Protein AF-A0A6V8R934-F1 (afdb_monomer)

Sequence (489 aa):
MFDVTLGCDEEARQILQASLTDARIRHAVSSLRALREGIETSGELTSSVAHNTPSCDYGLRQYCMALGGLAAILSSPSPSGVNSALLCCQMFISIEQARGNYAAMAEHIIGGLGIMREYRARPEFVADNKLVPALHGQLPLLDVFIIKLFAAPCKFADPPAAAGTGVRTVPVCVNSLAQQTVESCPFRTIAPDMRAELTVIAESIVEFLGKVSRVESAGNALGLLSEKAHLVDSLESWLNDLELVQAEIRPPGPELLSVTFMRFFYLVLRVVLLGALSSSPDLCVVLQTENKRLQDVASNLSERISSHIIQVMHFLLFGATGRTGQHVVSDLLSQGHTAVALVRTPGSLSSRPGLTVVTGSPLSKSDIQTTLAAAPSLTPSAAIVTLNTVRESDSPFAKQLSPPRFLADSCANICEVLEHAGIYRIVVMSTAGVGDSWPNLPWLSKAFMAYTNIKYALEDHGLVDKEIRLTKMDWTLCKRWAATVTECA

Organism: Trichoderma asperellum (NCBI:txid101201)

Radius of gyration: 30.5 Å; Cα contacts (8 Å, |Δi|>4): 606; chains: 1; bounding box: 78×62×86 Å

Secondary structure (DSSP, 8-state):
---S--S-HHHHHHHHHHHHH-HHHHHHHHHHHHHHHHHHHH-TT-TTSGGGSHHHHHHHHHHHHHHHHHHHHHHS--HHHHHHHHHHHHHHHHHHHHHT-HHHHHHHHHHHHHHHHHTTSS-EEEGGGEEE--SSS----HHHHHHHHHHSPPTTSPPPPPPP---------------------THHHHHHHHHHHHHHHHHHHHHHHHHHTT--SHHHHHHHHHHHHHHHHHHHHHHHHHHHHHHHH--SSPPPHHHHHHHHHHHHHHHHHHHTT---TTHHHHHHHHHHHHHHHHHHHHHHHHHHHHH--EEEEESTTSHHHHHHHHHHHHTT-EEEEEESSTTSS--BTTEEEEE--TT-HHHHHHHHHTSTT---SEEEE-----BSSSSTTSPB-SPTTHHHHHHHHHHHHHHHTT--EEEEEEETTSGGGSTTS-HHHHHHHHHSTHHHHHHHHHHHHHHHTTSSSEEEEEEE----S----

Structure (mmCIF, N/CA/C/O backbone):
data_AF-A0A6V8R934-F1
#
_entry.id   AF-A0A6V8R934-F1
#
loop_
_atom_site.group_PDB
_atom_site.id
_atom_site.type_symbol
_atom_site.label_atom_id
_atom_site.label_alt_id
_atom_site.label_comp_id
_atom_site.label_asym_id
_atom_site.label_entity_id
_atom_site.label_seq_id
_atom_site.pdbx_PDB_ins_code
_atom_site.Cartn_x
_atom_site.Cartn_y
_atom_site.Cartn_z
_atom_site.occupancy
_atom_site.B_iso_or_equiv
_atom_site.auth_seq_id
_atom_site.auth_comp_id
_atom_site.auth_asym_id
_atom_site.auth_atom_id
_atom_site.pdbx_PDB_model_num
ATOM 1 N N . MET A 1 1 ? -6.986 -7.101 -2.438 1.00 35.41 1 MET A N 1
ATOM 2 C CA . MET A 1 1 ? -5.624 -6.921 -1.889 1.00 35.41 1 MET A CA 1
ATOM 3 C C . MET A 1 1 ? -5.091 -8.185 -1.225 1.00 35.41 1 MET A C 1
ATOM 5 O O . MET A 1 1 ? -3.943 -8.501 -1.486 1.00 35.41 1 MET A O 1
ATOM 9 N N . PHE A 1 2 ? -5.883 -8.939 -0.441 1.00 38.59 2 PHE A N 1
ATOM 10 C CA . PHE A 1 2 ? -5.358 -10.158 0.199 1.00 38.59 2 PHE A CA 1
ATOM 11 C C . PHE A 1 2 ? -5.829 -11.494 -0.370 1.00 38.59 2 PHE A C 1
ATOM 13 O O . PHE A 1 2 ? -5.048 -12.423 -0.293 1.00 38.59 2 PHE A O 1
ATOM 20 N N . ASP A 1 3 ? -7.000 -11.615 -1.003 1.00 45.31 3 ASP A N 1
ATOM 21 C CA . ASP A 1 3 ? -7.526 -12.934 -1.437 1.00 45.31 3 ASP A CA 1
ATOM 22 C C . ASP A 1 3 ? -7.413 -14.008 -0.327 1.00 45.31 3 ASP A C 1
ATOM 24 O O . ASP A 1 3 ? -7.128 -15.179 -0.553 1.00 45.31 3 ASP A O 1
ATOM 28 N N . VAL A 1 4 ? -7.570 -13.546 0.918 1.00 52.53 4 VAL A N 1
ATOM 29 C CA . VAL A 1 4 ? -7.424 -14.293 2.166 1.00 52.53 4 VAL A CA 1
ATOM 30 C C . VAL A 1 4 ? -8.653 -13.974 3.008 1.00 52.53 4 VAL A C 1
ATOM 32 O O . VAL A 1 4 ? -9.119 -12.831 3.047 1.00 52.53 4 VAL A O 1
ATOM 35 N N . THR A 1 5 ? -9.196 -14.987 3.675 1.00 57.25 5 THR A N 1
ATOM 36 C CA . THR A 1 5 ? -10.344 -14.861 4.575 1.00 57.25 5 THR A CA 1
ATOM 37 C C . THR A 1 5 ? -9.951 -14.067 5.825 1.00 57.25 5 THR A C 1
ATOM 39 O O . THR A 1 5 ? -9.195 -14.559 6.656 1.00 57.25 5 THR A O 1
ATOM 42 N N . LEU A 1 6 ? -10.471 -12.843 5.962 1.00 63.59 6 LEU A N 1
ATOM 43 C CA . LEU A 1 6 ? -10.153 -11.902 7.053 1.00 63.59 6 LEU A CA 1
ATOM 44 C C . LEU A 1 6 ? -10.854 -12.230 8.390 1.00 63.59 6 LEU A C 1
ATOM 46 O O . LEU A 1 6 ? -10.607 -11.562 9.387 1.00 63.59 6 LEU A O 1
ATOM 50 N N . GLY A 1 7 ? -11.775 -13.202 8.421 1.00 69.88 7 GLY A N 1
ATOM 51 C CA . GLY A 1 7 ? -12.580 -13.506 9.616 1.00 69.88 7 GLY A CA 1
ATOM 52 C C . GLY A 1 7 ? -13.537 -12.375 10.037 1.00 69.88 7 GLY A C 1
ATOM 53 O O . GLY A 1 7 ? -14.032 -12.369 11.168 1.00 69.88 7 GLY A O 1
ATOM 54 N N . CYS A 1 8 ? -13.790 -11.417 9.136 1.00 79.75 8 CYS A N 1
ATOM 55 C CA . CYS A 1 8 ? -14.615 -10.223 9.353 1.00 79.75 8 CYS A CA 1
ATOM 56 C C . CYS A 1 8 ? -16.024 -10.341 8.735 1.00 79.75 8 CYS A C 1
ATOM 58 O O . CYS A 1 8 ? -16.609 -9.333 8.337 1.00 79.75 8 CYS A O 1
ATOM 60 N N . ASP A 1 9 ? -16.555 -11.557 8.574 1.00 83.44 9 ASP A N 1
ATOM 61 C CA . ASP A 1 9 ? -17.811 -11.784 7.841 1.00 83.44 9 ASP A CA 1
ATOM 62 C C . ASP A 1 9 ? -19.017 -11.123 8.520 1.00 83.44 9 ASP A C 1
ATOM 64 O O . ASP A 1 9 ? -19.881 -10.561 7.844 1.00 83.44 9 ASP A O 1
ATOM 68 N N . GLU A 1 10 ? -19.070 -11.139 9.855 1.00 84.06 10 GLU A N 1
ATOM 69 C CA . GLU A 1 10 ? -20.169 -10.507 10.589 1.00 84.06 10 GLU A CA 1
ATOM 70 C C . GLU A 1 10 ? -20.064 -8.978 10.539 1.00 84.06 10 GLU A C 1
ATOM 72 O O . GLU A 1 10 ? -21.066 -8.301 10.313 1.00 84.06 10 GLU A O 1
ATOM 77 N N . GLU A 1 11 ? -18.857 -8.424 10.660 1.00 88.00 11 GLU A N 1
ATOM 78 C CA . GLU A 1 11 ? -18.592 -6.991 10.513 1.00 88.00 11 GLU A CA 1
ATOM 79 C C . GLU A 1 11 ? -18.959 -6.506 9.100 1.00 88.00 11 GLU A C 1
ATOM 81 O O . GLU A 1 11 ? -19.664 -5.508 8.934 1.00 88.00 11 GLU A O 1
ATOM 86 N N . ALA A 1 12 ? -18.573 -7.262 8.067 1.00 86.69 12 ALA A N 1
ATOM 87 C CA . ALA A 1 12 ? -18.946 -6.979 6.686 1.00 86.69 12 ALA A CA 1
ATOM 88 C C . ALA A 1 12 ? -20.470 -7.035 6.486 1.00 86.69 12 ALA A C 1
ATOM 90 O O . ALA A 1 12 ? -21.044 -6.158 5.832 1.00 86.69 12 ALA A O 1
ATOM 91 N N . ARG A 1 13 ? -21.151 -8.024 7.080 1.00 88.88 13 ARG A N 1
ATOM 92 C CA . ARG A 1 13 ? -22.615 -8.146 7.024 1.00 88.88 13 ARG A CA 1
ATOM 93 C C . ARG A 1 13 ? -23.306 -6.944 7.668 1.00 88.88 13 ARG A C 1
ATOM 95 O O . ARG A 1 13 ? -24.249 -6.413 7.079 1.00 88.88 13 ARG A O 1
ATOM 102 N N . GLN A 1 14 ? -22.820 -6.489 8.823 1.00 89.56 14 GLN A N 1
ATOM 103 C CA . GLN A 1 14 ? -23.338 -5.305 9.517 1.00 89.56 14 GLN A CA 1
ATOM 104 C C . GLN A 1 14 ? -23.178 -4.036 8.675 1.00 89.56 14 GLN A C 1
ATOM 106 O O . GLN A 1 14 ? -24.149 -3.302 8.489 1.00 89.56 14 GLN A O 1
ATOM 111 N N . ILE A 1 15 ? -21.993 -3.809 8.099 1.00 92.38 15 ILE A N 1
ATOM 112 C CA . ILE A 1 15 ? -21.730 -2.670 7.208 1.00 92.38 15 ILE A CA 1
ATOM 113 C C . ILE A 1 15 ? -22.675 -2.691 6.003 1.00 92.38 15 ILE A C 1
ATOM 115 O O . ILE A 1 15 ? -23.291 -1.674 5.677 1.00 92.38 15 ILE A O 1
ATOM 119 N N . LEU A 1 16 ? -22.815 -3.841 5.336 1.00 91.62 16 LEU A N 1
ATOM 120 C CA . LEU A 1 16 ? -23.667 -3.964 4.153 1.00 91.62 16 LEU A CA 1
ATOM 121 C C . LEU A 1 16 ? -25.138 -3.709 4.491 1.00 91.62 16 LEU A C 1
ATOM 123 O O . LEU A 1 16 ? -25.800 -2.970 3.763 1.00 91.62 16 LEU A O 1
ATOM 127 N N . GLN A 1 17 ? -25.635 -4.241 5.609 1.00 92.31 17 GLN A N 1
ATOM 128 C CA . GLN A 1 17 ? -26.994 -3.968 6.081 1.00 92.31 17 GLN A CA 1
ATOM 129 C C . GLN A 1 17 ? -27.196 -2.488 6.411 1.00 92.31 17 GLN A C 1
ATOM 131 O O . GLN A 1 17 ? -28.168 -1.887 5.953 1.00 92.31 17 GLN A O 1
ATOM 136 N N . ALA A 1 18 ? -26.261 -1.877 7.138 1.00 91.62 18 ALA A N 1
ATOM 137 C CA . ALA A 1 18 ? -26.335 -0.466 7.497 1.00 91.62 18 ALA A CA 1
ATOM 138 C C . ALA A 1 18 ? -26.241 0.454 6.266 1.00 91.62 18 ALA A C 1
ATOM 140 O O . ALA A 1 18 ? -26.905 1.485 6.218 1.00 91.62 18 ALA A O 1
ATOM 141 N N . SER A 1 19 ? -25.506 0.063 5.219 1.00 94.12 19 SER A N 1
ATOM 142 C CA . SER A 1 19 ? -25.407 0.828 3.965 1.00 94.12 19 SER A CA 1
ATOM 143 C C . SER A 1 19 ? -26.739 0.961 3.206 1.00 94.12 19 SER A C 1
ATOM 145 O O . SER A 1 19 ? -26.912 1.869 2.382 1.00 94.12 19 SER A O 1
ATOM 147 N N . LEU A 1 20 ? -27.710 0.082 3.484 1.00 93.12 20 LEU A N 1
ATOM 148 C CA . LEU A 1 20 ? -29.044 0.161 2.891 1.00 93.12 20 LEU A CA 1
ATOM 149 C C . LEU A 1 20 ? -29.825 1.358 3.437 1.00 93.12 20 LEU A C 1
ATOM 151 O O . LEU A 1 20 ? -30.543 2.009 2.680 1.00 93.12 20 LEU A O 1
ATOM 155 N N . THR A 1 21 ? -29.646 1.697 4.712 1.00 92.81 21 THR A N 1
ATOM 156 C CA . THR A 1 21 ? -30.412 2.747 5.401 1.00 92.81 21 THR A CA 1
ATOM 157 C C . THR A 1 21 ? -29.602 4.021 5.637 1.00 92.81 21 THR A C 1
ATOM 159 O O . THR A 1 21 ? -30.164 5.113 5.579 1.00 92.81 21 THR A O 1
ATOM 162 N N . ASP A 1 22 ? -28.288 3.912 5.826 1.00 91.88 22 ASP A N 1
ATOM 163 C CA . ASP A 1 22 ? -27.389 5.032 6.085 1.00 91.88 22 ASP A CA 1
ATOM 164 C C . ASP A 1 22 ? -26.611 5.447 4.826 1.00 91.88 22 ASP A C 1
ATOM 166 O O . ASP A 1 22 ? -25.740 4.729 4.323 1.00 91.88 22 ASP A O 1
ATOM 170 N N . ALA A 1 23 ? -26.892 6.657 4.336 1.00 92.44 23 ALA A N 1
ATOM 171 C CA . ALA A 1 23 ? -26.221 7.229 3.172 1.00 92.44 23 ALA A CA 1
ATOM 172 C C . ALA A 1 23 ? -24.700 7.378 3.360 1.00 92.44 23 ALA A C 1
ATOM 174 O O . ALA A 1 23 ? -23.950 7.224 2.401 1.00 92.44 23 ALA A O 1
ATOM 175 N N . ARG A 1 24 ? -24.222 7.637 4.579 1.00 92.50 24 ARG A N 1
ATOM 176 C CA . ARG A 1 24 ? -22.800 7.868 4.886 1.00 92.50 24 ARG A CA 1
ATOM 177 C C . ARG A 1 24 ? -22.004 6.582 4.727 1.00 92.50 24 ARG A C 1
ATOM 179 O O . ARG A 1 24 ? -20.996 6.560 4.025 1.00 92.50 24 ARG A O 1
ATOM 186 N N . ILE A 1 25 ? -22.520 5.495 5.298 1.00 93.44 25 ILE A N 1
ATOM 187 C CA . ILE A 1 25 ? -21.943 4.155 5.155 1.00 93.44 25 ILE A CA 1
ATOM 188 C C . ILE A 1 25 ? -22.008 3.726 3.688 1.00 93.44 25 ILE A C 1
ATOM 190 O O . ILE A 1 25 ? -21.037 3.196 3.156 1.00 93.44 25 ILE A O 1
ATOM 194 N N . ARG A 1 26 ? -23.106 4.030 2.985 1.00 95.19 26 ARG A N 1
ATOM 195 C CA . ARG A 1 26 ? -23.231 3.769 1.543 1.00 95.19 26 ARG A CA 1
ATOM 196 C C . ARG A 1 26 ? -22.166 4.490 0.714 1.00 95.19 26 ARG A C 1
ATOM 198 O O . ARG A 1 26 ? -21.588 3.881 -0.190 1.00 95.19 26 ARG A O 1
ATOM 205 N N . HIS A 1 27 ? -21.886 5.757 1.019 1.00 94.69 27 HIS A N 1
ATOM 206 C CA . HIS A 1 27 ? -20.802 6.514 0.392 1.00 94.69 27 HIS A CA 1
ATOM 207 C C . HIS A 1 27 ? -19.437 5.879 0.699 1.00 94.69 27 HIS A C 1
ATOM 209 O O . HIS A 1 27 ? -18.654 5.654 -0.221 1.00 94.69 27 HIS A O 1
ATOM 215 N N . ALA A 1 28 ? -19.178 5.482 1.948 1.00 94.38 28 ALA A N 1
ATOM 216 C CA . ALA A 1 28 ? -17.932 4.810 2.318 1.00 94.38 28 ALA A CA 1
ATOM 217 C C . ALA A 1 28 ? -17.746 3.462 1.585 1.00 94.38 28 ALA A C 1
ATOM 219 O O . ALA A 1 28 ? -16.680 3.195 1.034 1.00 94.38 28 ALA A O 1
ATOM 220 N N . VAL A 1 29 ? -18.795 2.638 1.482 1.00 93.75 29 VAL A N 1
ATOM 221 C CA . VAL A 1 29 ? -18.769 1.372 0.721 1.00 93.75 29 VAL A CA 1
ATOM 222 C C . VAL A 1 29 ? -18.514 1.618 -0.767 1.00 93.75 29 VAL A C 1
ATOM 224 O O . VAL A 1 29 ? -17.719 0.908 -1.384 1.00 93.75 29 VAL A O 1
ATOM 227 N N . SER A 1 30 ? -19.149 2.641 -1.343 1.00 92.00 30 SER A N 1
ATOM 228 C CA . SER A 1 30 ? -18.952 3.012 -2.751 1.00 92.00 30 SER A CA 1
ATOM 229 C C . SER A 1 30 ? -17.523 3.492 -3.012 1.00 92.00 30 SER A C 1
ATOM 231 O O . SER A 1 30 ? -16.942 3.149 -4.038 1.00 92.00 30 SER A O 1
ATOM 233 N N . SER A 1 31 ? -16.939 4.227 -2.061 1.00 92.06 31 SER A N 1
ATOM 234 C CA . SER A 1 31 ? -15.539 4.650 -2.104 1.00 92.06 31 SER A CA 1
ATOM 235 C C . SER A 1 31 ? -14.582 3.458 -2.110 1.00 92.06 31 SER A C 1
ATOM 237 O O . SER A 1 31 ? -13.771 3.333 -3.027 1.00 92.06 31 SER A O 1
ATOM 239 N N . LEU A 1 32 ? -14.721 2.541 -1.143 1.00 89.88 32 LEU A N 1
ATOM 240 C CA . LEU A 1 32 ? -13.862 1.359 -1.051 1.00 89.88 32 LEU A CA 1
ATOM 241 C C . LEU A 1 32 ? -13.961 0.487 -2.309 1.00 89.88 32 LEU A C 1
ATOM 243 O O . LEU A 1 32 ? -12.944 0.000 -2.798 1.00 89.88 32 LEU A O 1
ATOM 247 N N . ARG A 1 33 ? -15.173 0.317 -2.856 1.00 88.75 33 ARG A N 1
ATOM 248 C CA . ARG A 1 33 ? -15.387 -0.420 -4.107 1.00 88.75 33 ARG A CA 1
ATOM 249 C C . ARG A 1 33 ? -14.644 0.226 -5.274 1.00 88.75 33 ARG A C 1
ATOM 251 O O . ARG A 1 33 ? -13.877 -0.461 -5.934 1.00 88.75 33 ARG A O 1
ATOM 258 N N . ALA A 1 34 ? -14.837 1.524 -5.498 1.00 85.56 34 ALA A N 1
ATOM 259 C CA . ALA A 1 34 ? -14.220 2.231 -6.618 1.00 85.56 34 ALA A CA 1
ATOM 260 C C . ALA A 1 34 ? -12.683 2.220 -6.537 1.00 85.56 34 ALA A C 1
ATOM 262 O O . ALA A 1 34 ? -12.002 1.972 -7.532 1.00 85.56 34 ALA A O 1
ATOM 263 N N . LEU A 1 35 ? -12.132 2.407 -5.332 1.00 78.88 35 LEU A N 1
ATOM 264 C CA . LEU A 1 35 ? -10.690 2.313 -5.091 1.00 78.88 35 LEU A CA 1
ATOM 265 C C . LEU A 1 35 ? -10.166 0.895 -5.346 1.00 78.88 35 LEU A C 1
ATOM 267 O O . LEU A 1 35 ? -9.123 0.730 -5.973 1.00 78.88 35 LEU A O 1
ATOM 271 N N . ARG A 1 36 ? -10.904 -0.135 -4.915 1.00 76.12 36 ARG A N 1
ATOM 272 C CA . ARG A 1 36 ? -10.539 -1.534 -5.158 1.00 76.12 36 ARG A CA 1
ATOM 273 C C . ARG A 1 36 ? -10.582 -1.892 -6.643 1.00 76.12 36 ARG A C 1
ATOM 275 O O . ARG A 1 36 ? -9.640 -2.513 -7.120 1.00 76.12 36 ARG A O 1
ATOM 282 N N . GLU A 1 37 ? -11.619 -1.480 -7.366 1.00 76.19 37 GLU A N 1
ATOM 283 C CA . GLU A 1 37 ? -11.720 -1.666 -8.820 1.00 76.19 37 GLU A CA 1
ATOM 284 C C . GLU A 1 37 ? -10.557 -0.971 -9.543 1.00 76.19 37 GLU A C 1
ATOM 286 O O . GLU A 1 37 ? -9.964 -1.543 -10.457 1.00 76.19 37 GLU A O 1
ATOM 291 N N . GLY A 1 38 ? -10.163 0.226 -9.095 1.00 64.06 38 GLY A N 1
ATOM 292 C CA . GLY A 1 38 ? -8.969 0.915 -9.592 1.00 64.06 38 GLY A CA 1
ATOM 293 C C . GLY A 1 38 ? -7.678 0.118 -9.370 1.00 64.06 38 GLY A C 1
ATOM 294 O O . GLY A 1 38 ? -6.854 0.020 -10.274 1.00 64.06 38 GLY A O 1
ATOM 295 N N . ILE A 1 39 ? -7.519 -0.507 -8.200 1.00 63.47 39 ILE A N 1
ATOM 296 C CA . ILE A 1 39 ? -6.356 -1.354 -7.892 1.00 63.47 39 ILE A CA 1
ATOM 297 C C . ILE A 1 39 ? -6.367 -2.638 -8.738 1.00 63.47 39 ILE A C 1
ATOM 299 O O . ILE A 1 39 ? -5.350 -2.994 -9.328 1.00 63.47 39 ILE A O 1
ATOM 303 N N . GLU A 1 40 ? -7.506 -3.324 -8.836 1.00 64.56 40 GLU A N 1
ATOM 304 C CA . GLU A 1 40 ? -7.636 -4.590 -9.575 1.00 64.56 40 GLU A CA 1
ATOM 305 C C . GLU A 1 40 ? -7.445 -4.403 -11.086 1.00 64.56 40 GLU A C 1
ATOM 307 O O . GLU A 1 40 ? -6.806 -5.230 -11.734 1.00 64.56 40 GLU A O 1
ATOM 312 N N . THR A 1 41 ? -7.916 -3.283 -11.640 1.00 60.97 41 THR A N 1
ATOM 313 C CA . THR A 1 41 ? -7.674 -2.918 -13.046 1.00 60.97 41 THR A CA 1
ATOM 314 C C . THR A 1 41 ? -6.229 -2.494 -13.320 1.00 60.97 41 THR A C 1
ATOM 316 O O . THR A 1 41 ? -5.781 -2.598 -14.460 1.00 60.97 41 THR A O 1
ATOM 319 N N . SER A 1 42 ? -5.481 -2.065 -12.295 1.00 54.19 42 SER A N 1
ATOM 320 C CA . SER A 1 42 ? -4.071 -1.660 -12.417 1.00 54.19 42 SER A CA 1
ATOM 321 C C . SER A 1 42 ? -3.053 -2.810 -12.335 1.00 54.19 42 SER A C 1
ATOM 323 O O . SER A 1 42 ? -1.882 -2.593 -12.634 1.00 54.19 42 SER A O 1
ATOM 325 N N . GLY A 1 43 ? -3.487 -4.034 -12.003 1.00 45.28 43 GLY A N 1
ATOM 326 C CA . GLY A 1 43 ? -2.616 -5.203 -11.834 1.00 45.28 43 GLY A CA 1
ATOM 327 C C . GLY A 1 43 ? -1.850 -5.209 -10.502 1.00 45.28 43 GLY A C 1
ATOM 328 O O . GLY A 1 43 ? -1.441 -4.170 -9.984 1.00 45.28 43 GLY A O 1
ATOM 329 N N . GLU A 1 44 ? -1.669 -6.399 -9.916 1.00 43.47 44 GLU A N 1
ATOM 330 C CA . GLU A 1 44 ? -0.863 -6.588 -8.703 1.00 43.47 44 GLU A CA 1
ATOM 331 C C . GLU A 1 44 ? 0.580 -6.125 -8.966 1.00 43.47 44 GLU A C 1
ATOM 333 O O . GLU A 1 44 ? 1.307 -6.753 -9.732 1.00 43.47 44 GLU A O 1
ATOM 338 N N . LEU A 1 45 ? 0.961 -5.032 -8.289 1.00 42.75 45 LEU A N 1
ATOM 339 C CA . LEU A 1 45 ? 2.277 -4.380 -8.265 1.00 42.75 45 LEU A CA 1
ATOM 340 C C . LEU A 1 45 ? 2.541 -3.272 -9.305 1.00 42.75 45 LEU A C 1
ATOM 342 O O . LEU A 1 45 ? 3.588 -3.287 -9.931 1.00 42.75 45 LEU A O 1
ATOM 346 N N . THR A 1 46 ? 1.691 -2.245 -9.422 1.00 40.78 46 THR A N 1
ATOM 347 C CA . THR A 1 46 ? 2.151 -0.905 -9.868 1.00 40.78 46 THR A CA 1
ATOM 348 C C . THR A 1 46 ? 1.198 0.208 -9.423 1.00 40.78 46 THR A C 1
ATOM 350 O O . THR A 1 46 ? 0.325 0.654 -10.165 1.00 40.78 46 THR A O 1
ATOM 353 N N . SER A 1 47 ? 1.371 0.707 -8.202 1.00 41.59 47 SER A N 1
ATOM 354 C CA . SER A 1 47 ? 0.748 1.956 -7.764 1.00 41.59 47 SER A CA 1
ATOM 355 C C . SER A 1 47 ? 1.631 3.132 -8.180 1.00 41.59 47 SER A C 1
ATOM 357 O O . SER A 1 47 ? 2.613 3.439 -7.525 1.00 41.59 47 SER A O 1
ATOM 359 N N . SER A 1 48 ? 1.284 3.808 -9.265 1.00 39.09 48 SER A N 1
ATOM 360 C CA . SER A 1 48 ? 1.579 5.245 -9.412 1.00 39.09 48 SER A CA 1
ATOM 361 C C . SER A 1 48 ? 0.476 5.970 -10.192 1.00 39.09 48 SER A C 1
ATOM 363 O O . SER A 1 48 ? 0.290 7.173 -10.040 1.00 39.09 48 SER A O 1
ATOM 365 N N . VAL A 1 49 ? -0.360 5.222 -10.924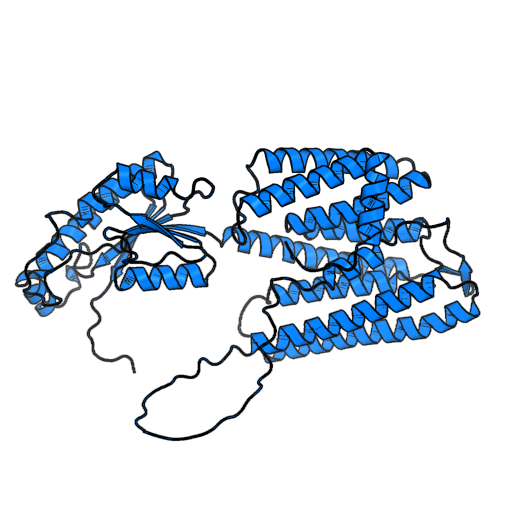 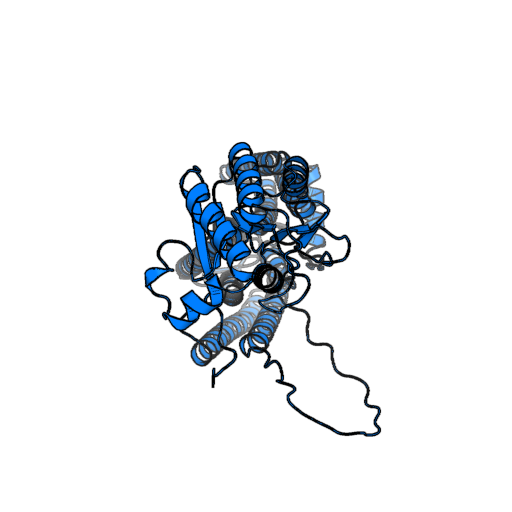1.00 41.62 49 VAL A N 1
ATOM 366 C CA . VAL A 1 49 ? -1.474 5.764 -11.722 1.00 41.62 49 VAL A CA 1
ATOM 367 C C . VAL A 1 49 ? -2.826 5.708 -10.994 1.00 41.62 49 VAL A C 1
ATOM 369 O O . VAL A 1 49 ? -3.819 6.251 -11.476 1.00 41.62 49 VAL A O 1
ATOM 372 N N . ALA A 1 50 ? -2.879 5.161 -9.773 1.00 41.50 50 ALA A N 1
ATOM 373 C CA . ALA A 1 50 ? -4.117 5.120 -8.994 1.00 41.50 50 ALA A CA 1
ATOM 374 C C . ALA A 1 50 ? -4.697 6.518 -8.707 1.00 41.50 50 ALA A C 1
ATOM 376 O O . ALA A 1 50 ? -5.890 6.616 -8.469 1.00 41.50 50 ALA A O 1
ATOM 377 N N . HIS A 1 51 ? -3.914 7.600 -8.782 1.00 44.81 51 HIS A N 1
ATOM 378 C CA . HIS A 1 51 ? -4.402 8.950 -8.484 1.00 44.81 51 HIS A CA 1
ATOM 379 C C . HIS A 1 51 ? -5.182 9.645 -9.613 1.00 44.81 51 HIS A C 1
ATOM 381 O O . HIS A 1 51 ? -5.883 10.597 -9.305 1.00 44.81 51 HIS A O 1
ATOM 387 N N . ASN A 1 52 ? -5.128 9.175 -10.870 1.00 47.69 52 ASN A N 1
ATOM 388 C CA . ASN A 1 52 ? -5.708 9.894 -12.024 1.00 47.69 52 ASN A CA 1
ATOM 389 C C . ASN A 1 52 ? -6.644 9.030 -12.894 1.00 47.69 52 ASN A C 1
ATOM 391 O O . ASN A 1 52 ? -6.722 9.214 -14.110 1.00 47.69 52 ASN A O 1
ATOM 395 N N . THR A 1 53 ? -7.347 8.059 -12.305 1.00 56.50 53 THR A N 1
ATOM 396 C CA . THR A 1 53 ? -8.421 7.341 -13.012 1.00 56.50 53 THR A CA 1
ATOM 397 C C . THR A 1 53 ? -9.789 7.923 -12.635 1.00 56.50 53 THR A C 1
ATOM 399 O O . THR A 1 53 ? -10.003 8.236 -11.463 1.00 56.50 53 THR A O 1
ATOM 402 N N . PRO A 1 54 ? -10.764 7.998 -13.565 1.00 60.78 54 PRO A N 1
ATOM 403 C CA . PRO A 1 54 ? -12.122 8.466 -13.257 1.00 60.78 54 PRO A CA 1
ATOM 404 C C . PRO A 1 54 ? -12.792 7.703 -12.100 1.00 60.78 54 PRO A C 1
ATOM 406 O O . PRO A 1 54 ? -13.619 8.258 -11.377 1.00 60.78 54 PRO A O 1
ATOM 409 N N . SER A 1 55 ? -12.417 6.429 -11.909 1.00 67.31 55 SER A N 1
ATOM 410 C CA . SER A 1 55 ? -12.871 5.599 -10.787 1.00 67.31 55 SER A CA 1
ATOM 411 C C . SER A 1 55 ? -12.287 6.063 -9.445 1.00 67.31 55 SER A C 1
ATOM 413 O O . SER A 1 55 ? -13.012 6.140 -8.452 1.00 67.31 55 SER A O 1
ATOM 415 N N . CYS A 1 56 ? -11.008 6.455 -9.407 1.00 69.12 56 CYS A N 1
ATOM 416 C CA . CYS A 1 56 ? -10.390 6.998 -8.196 1.00 69.12 56 CYS A CA 1
ATOM 417 C C . CYS A 1 56 ? -10.977 8.362 -7.809 1.00 69.12 56 CYS A C 1
ATOM 419 O O . CYS A 1 56 ? -11.307 8.567 -6.641 1.00 69.12 56 CYS A O 1
ATOM 421 N N . ASP A 1 57 ? -11.213 9.251 -8.778 1.00 76.06 57 ASP A N 1
ATOM 422 C CA . ASP A 1 57 ? -11.859 10.549 -8.530 1.00 76.06 57 ASP A CA 1
ATOM 423 C C . ASP A 1 57 ? -13.264 10.382 -7.938 1.00 76.06 57 ASP A C 1
ATOM 425 O O . ASP A 1 57 ? -13.642 11.051 -6.968 1.00 76.06 57 ASP A O 1
ATOM 429 N N . TYR A 1 58 ? -14.041 9.441 -8.483 1.00 84.50 58 TYR A N 1
ATOM 430 C CA . TYR A 1 58 ? -15.325 9.063 -7.905 1.00 84.50 58 TYR A CA 1
ATOM 431 C C . TYR A 1 58 ? -15.153 8.512 -6.482 1.00 84.50 58 TYR A C 1
ATOM 433 O O . TYR A 1 58 ? -15.848 8.963 -5.568 1.00 84.50 58 TYR A O 1
ATOM 441 N N . GLY A 1 59 ? -14.203 7.597 -6.273 1.00 85.56 59 GLY A N 1
ATOM 442 C CA . GLY A 1 59 ? -13.905 7.002 -4.972 1.00 85.56 59 GLY A CA 1
ATOM 443 C C . GLY A 1 59 ? -13.558 8.036 -3.897 1.00 85.56 59 GLY A C 1
ATOM 444 O O . GLY A 1 59 ? -14.124 7.994 -2.801 1.00 85.56 59 GLY A O 1
ATOM 445 N N . LEU A 1 60 ? -12.704 9.012 -4.214 1.00 85.50 60 LEU A N 1
ATOM 446 C CA . LEU A 1 60 ? -12.335 10.110 -3.315 1.00 85.50 60 LEU A CA 1
ATOM 447 C C . LEU A 1 60 ? -13.520 11.031 -3.019 1.00 85.50 60 LEU A C 1
ATOM 449 O O . LEU A 1 60 ? -13.734 11.421 -1.871 1.00 85.50 60 LEU A O 1
ATOM 453 N N . ARG A 1 61 ? -14.352 11.335 -4.020 1.00 88.38 61 ARG A N 1
ATOM 454 C CA . ARG A 1 61 ? -15.563 12.134 -3.803 1.00 88.38 61 ARG A CA 1
ATOM 455 C C . ARG A 1 61 ? -16.532 11.440 -2.846 1.00 88.38 61 ARG A C 1
ATOM 457 O O . ARG A 1 61 ? -17.059 12.088 -1.942 1.00 88.38 61 ARG A O 1
ATOM 464 N N . GLN A 1 62 ? -16.747 10.134 -3.017 1.00 91.94 62 GLN A N 1
ATOM 465 C CA . GLN A 1 62 ? -17.577 9.347 -2.103 1.00 91.94 62 GLN A CA 1
ATOM 466 C C . GLN A 1 62 ? -16.976 9.310 -0.686 1.00 91.94 62 GLN A C 1
ATOM 468 O O . GLN A 1 62 ? -17.710 9.476 0.288 1.00 91.94 62 GLN A O 1
ATOM 473 N N . TYR A 1 63 ? -15.650 9.182 -0.561 1.00 91.38 63 TYR A N 1
ATOM 474 C CA . TYR A 1 63 ? -14.948 9.269 0.724 1.00 91.38 63 TYR A CA 1
ATOM 475 C C . TYR A 1 63 ? -15.216 10.606 1.431 1.00 91.38 63 TYR A C 1
ATOM 477 O O . TYR A 1 63 ? -15.660 10.619 2.578 1.00 91.38 63 TYR A O 1
ATOM 485 N N . CYS A 1 64 ? -15.039 11.736 0.737 1.00 89.25 64 CYS A N 1
ATOM 486 C CA . CYS A 1 64 ? -15.284 13.063 1.307 1.00 89.25 64 CYS A CA 1
ATOM 487 C C . CYS A 1 64 ? -16.744 13.260 1.747 1.00 89.25 64 CYS A C 1
ATOM 489 O O . CYS A 1 64 ? -16.992 13.862 2.792 1.00 89.25 64 CYS A O 1
ATOM 491 N N . MET A 1 65 ? -17.714 12.735 0.989 1.00 90.50 65 MET A N 1
ATOM 492 C CA . MET A 1 65 ? -19.132 12.789 1.372 1.00 90.50 65 MET A CA 1
ATOM 493 C C . MET A 1 65 ? -19.409 11.993 2.653 1.00 90.50 65 MET A C 1
ATOM 495 O O . MET A 1 65 ? -20.115 12.481 3.538 1.00 90.50 65 MET A O 1
ATOM 499 N N . ALA A 1 66 ? -18.830 10.796 2.781 1.00 92.69 66 ALA A N 1
ATOM 500 C CA . ALA A 1 66 ? -18.936 9.999 4.000 1.00 92.69 66 ALA A CA 1
ATOM 501 C C . ALA A 1 66 ? -18.293 10.715 5.200 1.00 92.69 66 ALA A C 1
ATOM 503 O O . ALA A 1 66 ? -18.894 10.774 6.274 1.00 92.69 66 ALA A O 1
ATOM 504 N N . LEU A 1 67 ? -17.106 11.304 5.011 1.00 89.12 67 LEU A N 1
ATOM 505 C CA . LEU A 1 67 ? -16.362 12.000 6.064 1.00 89.12 67 LEU A CA 1
ATOM 506 C C . LEU A 1 67 ? -17.103 13.253 6.559 1.00 89.12 67 LEU A C 1
ATOM 508 O O . LEU A 1 67 ? -17.233 13.459 7.764 1.00 89.12 67 LEU A O 1
ATOM 512 N N . GLY A 1 68 ? -17.664 14.051 5.644 1.00 85.31 68 GLY A N 1
ATOM 513 C CA . GLY A 1 68 ? -18.502 15.201 6.001 1.00 85.31 68 GLY A CA 1
ATOM 514 C C . GLY A 1 68 ? -19.754 14.790 6.784 1.00 85.31 68 GLY A C 1
ATOM 515 O O . GLY A 1 68 ? -20.124 15.437 7.764 1.00 85.31 68 GLY A O 1
ATOM 516 N N . GLY A 1 69 ? -20.368 13.664 6.409 1.00 84.44 69 GLY A N 1
ATOM 517 C CA . GLY A 1 69 ? -21.489 13.087 7.147 1.00 84.44 69 GLY A CA 1
ATOM 518 C C . GLY A 1 69 ? -21.118 12.592 8.550 1.00 84.44 69 GLY A C 1
ATOM 519 O O . GLY A 1 69 ? -21.933 12.723 9.462 1.00 84.44 69 GLY A O 1
ATOM 520 N N . LEU A 1 70 ? -19.905 12.061 8.743 1.00 85.88 70 LEU A N 1
ATOM 521 C CA . LEU A 1 70 ? -19.387 11.667 10.058 1.00 85.88 70 LEU A CA 1
ATOM 522 C C . LEU A 1 70 ? -19.180 12.883 10.972 1.00 85.88 70 LEU A C 1
ATOM 524 O O . LEU A 1 70 ? -19.630 12.869 12.116 1.00 85.88 70 LEU A O 1
ATOM 528 N N . ALA A 1 71 ? -18.565 13.956 10.468 1.00 83.44 71 ALA A N 1
ATOM 529 C CA . ALA A 1 71 ? -18.348 15.181 11.243 1.00 83.44 71 ALA A CA 1
ATOM 530 C C . ALA A 1 71 ? -19.668 15.789 11.764 1.00 83.44 71 ALA A C 1
ATOM 532 O O . ALA A 1 71 ? -19.747 16.258 12.904 1.00 83.44 71 ALA A O 1
ATOM 533 N N . ALA A 1 72 ? -20.738 15.708 10.964 1.00 83.25 72 ALA A N 1
ATOM 534 C CA . ALA A 1 72 ? -22.072 16.149 11.368 1.00 83.25 72 ALA A CA 1
ATOM 535 C C . ALA A 1 72 ? -22.660 15.316 12.529 1.00 83.25 72 ALA A C 1
ATOM 537 O O . ALA A 1 72 ? -23.319 15.875 13.405 1.00 83.25 72 ALA A O 1
ATOM 538 N N . ILE A 1 73 ? -22.394 14.001 12.579 1.00 83.75 73 ILE A N 1
ATOM 539 C CA . ILE A 1 73 ? -22.818 13.129 13.695 1.00 83.75 73 ILE A CA 1
ATOM 540 C C . ILE A 1 73 ? -22.141 13.549 14.989 1.00 83.75 73 ILE A C 1
ATOM 542 O O . ILE A 1 73 ? -22.804 13.699 16.011 1.00 83.75 73 ILE A O 1
ATOM 546 N N . LEU A 1 74 ? -20.819 13.713 14.945 1.00 80.12 74 LEU A N 1
ATOM 547 C CA . LEU A 1 74 ? -20.029 13.996 16.142 1.00 80.12 74 LEU A CA 1
ATOM 548 C C . LEU A 1 74 ? -20.384 15.362 16.745 1.00 80.12 74 LEU A C 1
ATOM 550 O O . LEU A 1 74 ? -20.230 15.564 17.943 1.00 80.12 74 LEU A O 1
ATOM 554 N N . SER A 1 75 ? -20.945 16.265 15.938 1.00 83.00 75 SER A N 1
ATOM 555 C CA . SER A 1 75 ? -21.473 17.552 16.403 1.00 83.00 75 SER A CA 1
ATOM 556 C C . SER A 1 75 ? -22.800 17.432 17.174 1.00 83.00 75 SER A C 1
ATOM 558 O O . SER A 1 75 ? -23.138 18.326 17.946 1.00 83.00 75 SER A O 1
ATOM 560 N N . SER A 1 76 ? -23.576 16.359 16.970 1.00 79.81 76 SER A N 1
ATOM 561 C CA . SER A 1 76 ? -24.862 16.116 17.650 1.00 79.81 76 SER A CA 1
ATOM 562 C C . SER A 1 76 ? -25.113 14.608 17.854 1.00 79.81 76 SER A C 1
ATOM 564 O O . SER A 1 76 ? -25.809 13.964 17.060 1.00 79.81 76 SER A O 1
ATOM 566 N N . PRO A 1 77 ? -24.530 14.002 18.905 1.00 79.88 77 PRO A N 1
ATOM 567 C CA . PRO A 1 77 ? -24.511 12.551 19.057 1.00 79.88 77 PRO A CA 1
ATOM 568 C C . PRO A 1 77 ? -25.898 11.975 19.364 1.00 79.88 77 PRO A C 1
ATOM 570 O O . PRO A 1 77 ? -26.596 12.422 20.272 1.00 79.88 77 PRO A O 1
ATOM 573 N N . SER A 1 78 ? -26.277 10.919 18.645 1.00 83.94 78 SER A N 1
ATOM 574 C CA . SER A 1 78 ? -27.422 10.060 18.979 1.00 83.94 78 SER A CA 1
ATOM 575 C C . SER A 1 78 ? -26.966 8.599 19.024 1.00 83.94 78 SER A C 1
ATOM 577 O O . SER A 1 78 ? -25.988 8.274 18.351 1.00 83.94 78 SER A O 1
ATOM 579 N N . PRO A 1 79 ? -27.659 7.683 19.728 1.00 81.19 79 PRO A N 1
ATOM 580 C CA . PRO A 1 79 ? -27.263 6.269 19.769 1.00 81.19 79 PRO A CA 1
ATOM 581 C C . PRO A 1 79 ? -27.111 5.639 18.372 1.00 81.19 79 PRO A C 1
ATOM 583 O O . PRO A 1 79 ? -26.144 4.933 18.096 1.00 81.19 79 PRO A O 1
ATOM 586 N N . SER A 1 80 ? -28.023 5.972 17.450 1.00 83.25 80 SER A N 1
ATOM 587 C CA . SER A 1 80 ? -27.931 5.561 16.039 1.00 83.25 80 SER A CA 1
ATOM 588 C C . SER A 1 80 ? -26.754 6.213 15.299 1.00 83.25 80 SER A C 1
ATOM 590 O O . SER A 1 80 ? -26.102 5.576 14.471 1.00 83.25 80 SER A O 1
ATOM 592 N N . GLY A 1 81 ? -26.440 7.468 15.633 1.00 87.81 81 GLY A N 1
ATOM 593 C CA . GLY A 1 81 ? -25.291 8.197 15.110 1.00 87.81 81 GLY A CA 1
ATOM 594 C C . GLY A 1 81 ? -23.965 7.582 15.550 1.00 87.81 81 GLY A C 1
ATOM 595 O O . GLY A 1 81 ? -23.095 7.391 14.711 1.00 87.81 81 GLY A O 1
ATOM 596 N N . VAL A 1 82 ? -23.829 7.194 16.820 1.00 89.56 82 VAL A N 1
ATOM 597 C CA . VAL A 1 82 ? -22.615 6.552 17.355 1.00 89.56 82 VAL A CA 1
ATOM 598 C C . VAL A 1 82 ? -22.360 5.204 16.679 1.00 89.56 82 VAL A C 1
ATOM 600 O O . VAL A 1 82 ? -21.234 4.932 16.270 1.00 89.56 82 VAL A O 1
ATOM 603 N N . ASN A 1 83 ? -23.403 4.388 16.482 1.00 91.00 83 ASN A N 1
ATOM 604 C CA . ASN A 1 83 ? -23.288 3.143 15.715 1.00 91.00 83 ASN A CA 1
ATOM 605 C C . ASN A 1 83 ? -22.777 3.426 14.288 1.00 91.00 83 ASN A C 1
ATOM 607 O O . ASN A 1 83 ? -21.768 2.871 13.854 1.00 91.00 83 ASN A O 1
ATOM 611 N N . SER A 1 84 ? -23.406 4.388 13.608 1.00 91.00 84 SER A N 1
ATOM 612 C CA . SER A 1 84 ? -23.008 4.806 12.259 1.00 91.00 84 SER A CA 1
ATOM 613 C C . SER A 1 84 ? -21.563 5.318 12.206 1.00 91.00 84 SER A C 1
ATOM 615 O O . SER A 1 84 ? -20.840 5.029 11.257 1.00 91.00 84 SER A O 1
ATOM 617 N N . ALA A 1 85 ? -21.124 6.050 13.233 1.00 92.69 85 ALA A N 1
ATOM 618 C CA . ALA A 1 85 ? -19.769 6.571 13.338 1.00 92.69 85 ALA A CA 1
ATOM 619 C C . ALA A 1 85 ? -18.727 5.450 13.429 1.00 92.69 85 ALA A C 1
ATOM 621 O O . ALA A 1 85 ? -17.740 5.478 12.697 1.00 92.69 85 ALA A O 1
ATOM 622 N N . LEU A 1 86 ? -18.976 4.431 14.257 1.00 93.56 86 LEU A N 1
ATOM 623 C CA . LEU A 1 86 ? -18.076 3.285 14.402 1.00 93.56 86 LEU A CA 1
ATOM 624 C C . LEU A 1 86 ? -17.994 2.445 13.116 1.00 93.56 86 LEU A C 1
ATOM 626 O O . LEU A 1 86 ? -16.897 2.041 12.729 1.00 93.56 86 LEU A O 1
ATOM 630 N N . LEU A 1 87 ? -19.111 2.245 12.405 1.00 93.69 87 LEU A N 1
ATOM 631 C CA . LEU A 1 87 ? -19.106 1.584 11.090 1.00 93.69 87 LEU A CA 1
ATOM 632 C C . LEU A 1 87 ? -18.363 2.413 10.029 1.00 93.69 87 LEU A C 1
ATOM 634 O O . LEU A 1 87 ? -17.620 1.859 9.218 1.00 93.69 87 LEU A O 1
ATOM 638 N N . CYS A 1 88 ? -18.501 3.743 10.050 1.00 94.12 88 CYS A N 1
ATOM 639 C CA . CYS A 1 88 ? -17.698 4.624 9.201 1.00 94.12 88 CYS A CA 1
ATOM 640 C C . CYS A 1 88 ? -16.199 4.493 9.510 1.00 94.12 88 CYS A C 1
ATOM 642 O O . CYS A 1 88 ? -15.415 4.395 8.571 1.00 94.12 88 CYS A O 1
ATOM 644 N N . CYS A 1 89 ? -15.790 4.416 10.783 1.00 95.25 89 CYS A N 1
ATOM 645 C CA . CYS A 1 89 ? -14.389 4.177 11.150 1.00 95.25 89 CYS A CA 1
ATOM 646 C C . CYS A 1 89 ? -13.862 2.847 10.583 1.00 95.25 89 CYS A C 1
ATOM 648 O O . CYS A 1 89 ? -12.778 2.840 10.006 1.00 95.25 89 CYS A O 1
ATOM 650 N N . GLN A 1 90 ? -14.624 1.745 10.661 1.00 94.69 90 GLN A N 1
ATOM 651 C CA . GLN A 1 90 ? -14.232 0.460 10.045 1.00 94.69 90 GLN A CA 1
ATOM 652 C C . GLN A 1 90 ? -13.965 0.612 8.538 1.00 94.69 90 GLN A C 1
ATOM 654 O O . GLN A 1 90 ? -12.955 0.136 8.005 1.00 94.69 90 GLN A O 1
ATOM 659 N N . MET A 1 91 ? -14.855 1.330 7.849 1.00 94.00 91 MET A N 1
ATOM 660 C CA . MET A 1 91 ? -14.722 1.588 6.419 1.00 94.00 91 MET A CA 1
ATOM 661 C C . MET A 1 91 ? -13.548 2.506 6.092 1.00 94.00 91 MET A C 1
ATOM 663 O O . MET A 1 91 ? -12.810 2.221 5.153 1.00 94.00 91 MET A O 1
ATOM 667 N N . PHE A 1 92 ? -13.338 3.577 6.855 1.00 94.69 92 PHE A N 1
ATOM 668 C CA . PHE A 1 92 ? -12.226 4.490 6.620 1.00 94.69 92 PHE A CA 1
ATOM 669 C C . PHE A 1 92 ? -10.876 3.834 6.885 1.00 94.69 92 PHE A C 1
ATOM 671 O O . PHE A 1 92 ? -9.973 4.004 6.078 1.00 94.69 92 PHE A O 1
ATOM 678 N N . ILE A 1 93 ? -10.754 2.995 7.913 1.00 94.25 93 ILE A N 1
ATOM 679 C CA . ILE A 1 93 ? -9.545 2.190 8.136 1.00 94.25 93 ILE A CA 1
ATOM 680 C C . ILE A 1 93 ? -9.261 1.305 6.915 1.00 94.25 93 ILE A C 1
ATOM 682 O O . ILE A 1 93 ? -8.135 1.277 6.424 1.00 94.25 93 ILE A O 1
ATOM 686 N N . SER A 1 94 ? -10.289 0.649 6.368 1.00 91.12 94 SER A N 1
ATOM 687 C CA . SER A 1 94 ? -10.158 -0.192 5.167 1.00 91.12 94 SER A CA 1
ATOM 688 C C . SER A 1 94 ? -9.777 0.612 3.915 1.00 91.12 94 SER A C 1
ATOM 690 O O . SER A 1 94 ? -8.970 0.164 3.101 1.00 91.12 94 SER A O 1
ATOM 692 N N . ILE A 1 95 ? -10.347 1.809 3.750 1.00 90.06 95 ILE A N 1
ATOM 693 C CA . ILE A 1 95 ? -10.051 2.720 2.634 1.00 90.06 95 ILE A CA 1
ATOM 694 C C . ILE A 1 95 ? -8.615 3.233 2.728 1.00 90.06 95 ILE A C 1
ATOM 696 O O . ILE A 1 95 ? -7.878 3.172 1.747 1.00 90.06 95 ILE A O 1
ATOM 700 N N . GLU A 1 96 ? -8.192 3.701 3.899 1.00 90.81 96 GLU A N 1
ATOM 701 C CA . GLU A 1 96 ? -6.839 4.214 4.096 1.00 90.81 96 GLU A CA 1
ATOM 702 C C . GLU A 1 96 ? -5.788 3.098 3.976 1.00 90.81 96 GLU A C 1
ATOM 704 O O . GLU A 1 96 ? -4.699 3.343 3.455 1.00 90.81 96 GLU A O 1
ATOM 709 N N . GLN A 1 97 ? -6.135 1.849 4.318 1.00 85.75 97 GLN A N 1
ATOM 710 C CA . GLN A 1 97 ? -5.301 0.677 4.027 1.00 85.75 97 GLN A CA 1
ATOM 711 C C . GLN A 1 97 ? -5.126 0.471 2.523 1.00 85.75 97 GLN A C 1
ATOM 713 O O . GLN A 1 97 ? -4.001 0.314 2.055 1.00 85.75 97 GLN A O 1
ATOM 718 N N . ALA A 1 98 ? -6.220 0.516 1.757 1.00 80.94 98 ALA A N 1
ATOM 719 C CA . ALA A 1 98 ? -6.171 0.386 0.302 1.00 80.94 98 ALA A CA 1
ATOM 720 C C . ALA A 1 98 ? -5.365 1.519 -0.361 1.00 80.94 98 ALA A C 1
ATOM 722 O O . ALA A 1 98 ? -4.751 1.311 -1.404 1.00 80.94 98 ALA A O 1
ATOM 723 N N . ARG A 1 99 ? -5.344 2.706 0.254 1.00 80.06 99 ARG A N 1
ATOM 724 C CA . ARG A 1 99 ? -4.595 3.882 -0.214 1.00 80.06 99 ARG A CA 1
ATOM 725 C C . ARG A 1 99 ? -3.144 3.931 0.277 1.00 80.06 99 ARG A C 1
ATOM 727 O O . ARG A 1 99 ? -2.406 4.808 -0.159 1.00 80.06 99 ARG A O 1
ATOM 734 N N . GLY A 1 100 ? -2.736 3.043 1.187 1.00 80.75 100 GLY A N 1
ATOM 735 C CA . GLY A 1 100 ? -1.407 3.073 1.808 1.00 80.75 100 GLY A CA 1
ATOM 736 C C . GLY A 1 100 ? -1.167 4.271 2.739 1.00 80.75 100 GLY A C 1
ATOM 737 O O . GLY A 1 100 ? -0.018 4.591 3.039 1.00 80.75 100 GLY A O 1
ATOM 738 N N . ASN A 1 101 ? -2.226 4.941 3.199 1.00 89.06 101 ASN A N 1
ATOM 739 C CA . ASN A 1 101 ? -2.147 6.127 4.053 1.00 89.06 101 ASN A CA 1
ATOM 740 C C . ASN A 1 101 ? -2.366 5.748 5.524 1.00 89.06 101 ASN A C 1
ATOM 742 O O . ASN A 1 101 ? -3.442 5.908 6.102 1.00 89.06 101 ASN A O 1
ATOM 746 N N . TYR A 1 102 ? -1.317 5.218 6.140 1.00 93.50 102 TYR A N 1
ATOM 747 C CA . TYR A 1 102 ? -1.360 4.738 7.518 1.00 93.50 102 TYR A CA 1
ATOM 748 C C . TYR A 1 102 ? -1.528 5.873 8.534 1.00 93.50 102 TYR A C 1
ATOM 750 O O . TYR A 1 102 ? -2.124 5.655 9.583 1.00 93.50 102 TYR A O 1
ATOM 758 N N . ALA A 1 103 ? -1.088 7.093 8.219 1.00 94.81 103 ALA A N 1
ATOM 759 C CA . ALA A 1 103 ? -1.259 8.255 9.085 1.00 94.81 103 ALA A CA 1
ATOM 760 C C . ALA A 1 103 ? -2.745 8.575 9.309 1.00 94.81 103 ALA A C 1
ATOM 762 O O . ALA A 1 103 ? -3.183 8.648 10.455 1.00 94.81 103 ALA A O 1
ATOM 763 N N . ALA A 1 104 ? -3.538 8.681 8.237 1.00 93.94 104 ALA A N 1
ATOM 764 C CA . ALA A 1 104 ? -4.984 8.892 8.362 1.00 93.94 104 ALA A CA 1
ATOM 765 C C . ALA A 1 104 ? -5.700 7.659 8.936 1.00 93.94 104 ALA A C 1
ATOM 767 O O . ALA A 1 104 ? -6.664 7.780 9.688 1.00 93.94 104 ALA A O 1
ATOM 768 N N . MET A 1 105 ? -5.218 6.452 8.630 1.00 95.75 105 MET A N 1
ATOM 769 C CA . MET A 1 105 ? -5.732 5.230 9.249 1.00 95.75 105 MET A CA 1
ATOM 770 C C . MET A 1 105 ? -5.587 5.254 10.777 1.00 95.75 105 MET A C 1
ATOM 772 O O . MET A 1 105 ? -6.530 4.891 11.479 1.00 95.75 105 MET A O 1
ATOM 776 N N . ALA A 1 106 ? -4.434 5.693 11.292 1.00 97.38 106 ALA A N 1
ATOM 777 C CA . ALA A 1 106 ? -4.198 5.828 12.724 1.00 97.38 106 ALA A CA 1
ATOM 778 C C . ALA A 1 106 ? -5.159 6.841 13.363 1.00 97.38 106 ALA A C 1
ATOM 780 O O . ALA A 1 106 ? -5.694 6.555 14.431 1.00 97.38 106 ALA A O 1
ATOM 781 N N . GLU A 1 107 ? -5.482 7.949 12.687 1.00 95.56 107 GLU A N 1
ATOM 782 C CA . GLU A 1 107 ? -6.498 8.903 13.159 1.00 95.56 107 GLU A CA 1
ATOM 783 C C . GLU A 1 107 ? -7.879 8.242 13.309 1.00 95.56 107 GLU A C 1
ATOM 785 O O . GLU A 1 107 ? -8.538 8.409 14.339 1.00 95.56 107 GLU A O 1
ATOM 790 N N . HIS A 1 108 ? -8.300 7.432 12.329 1.00 95.62 108 HIS A N 1
ATOM 791 C CA . HIS A 1 108 ? -9.572 6.696 12.393 1.00 95.62 108 HIS A CA 1
ATOM 792 C C . HIS A 1 108 ? -9.575 5.609 13.477 1.00 95.62 108 HIS A C 1
ATOM 794 O O . HIS A 1 108 ? -10.599 5.415 14.136 1.00 95.62 108 HIS A O 1
ATOM 800 N N . ILE A 1 109 ? -8.442 4.932 13.703 1.00 97.44 109 ILE A N 1
ATOM 801 C CA . ILE A 1 109 ? -8.265 3.971 14.806 1.00 97.44 109 ILE A CA 1
ATOM 802 C C . ILE A 1 109 ? -8.378 4.691 16.154 1.00 97.44 109 ILE A C 1
ATOM 804 O O . ILE A 1 109 ? -9.200 4.317 16.989 1.00 97.44 109 ILE A O 1
ATOM 808 N N . ILE A 1 110 ? -7.581 5.739 16.367 1.00 96.94 110 ILE A N 1
ATOM 809 C CA . ILE A 1 110 ? -7.507 6.477 17.633 1.00 96.94 110 ILE A CA 1
ATOM 810 C C . ILE A 1 110 ? -8.858 7.124 17.954 1.00 96.94 110 ILE A C 1
ATOM 812 O O . ILE A 1 110 ? -9.370 6.962 19.065 1.00 96.94 110 ILE A O 1
ATOM 816 N N . GLY A 1 111 ? -9.457 7.814 16.980 1.00 94.75 111 GLY A N 1
ATOM 817 C CA . GLY A 1 111 ? -10.762 8.453 17.124 1.00 94.75 111 GLY A CA 1
ATOM 818 C C . GLY A 1 111 ? -11.876 7.439 17.384 1.00 94.75 111 GLY A C 1
ATOM 819 O O . GLY A 1 111 ? -12.660 7.612 18.315 1.00 94.75 111 GLY A O 1
ATOM 820 N N . GLY A 1 112 ? -11.907 6.338 16.629 1.00 95.06 112 GLY A N 1
ATOM 821 C CA . GLY A 1 112 ? -12.911 5.288 16.793 1.00 95.06 112 GLY A CA 1
ATOM 822 C C . GLY A 1 112 ? -12.824 4.565 18.143 1.00 95.06 112 GLY A C 1
ATOM 823 O O . GLY A 1 112 ? -13.846 4.367 18.800 1.00 95.06 112 GLY A O 1
ATOM 824 N N . LEU A 1 113 ? -11.615 4.238 18.615 1.00 95.25 113 LEU A N 1
ATOM 825 C CA . LEU A 1 113 ? -11.406 3.689 19.963 1.00 95.25 113 LEU A CA 1
ATOM 826 C C . LEU A 1 113 ? -11.759 4.711 21.058 1.00 95.25 113 LEU A C 1
ATOM 828 O O . LEU A 1 113 ? -12.236 4.335 22.129 1.00 95.25 113 LEU A O 1
ATOM 832 N N . GLY A 1 114 ? -11.560 6.006 20.793 1.00 93.19 114 GLY A N 1
ATOM 833 C CA . GLY A 1 114 ? -12.046 7.100 21.636 1.00 93.19 114 GLY A CA 1
ATOM 834 C C . GLY A 1 114 ? -13.567 7.083 21.788 1.00 93.19 114 GLY A C 1
ATOM 835 O O . GLY A 1 114 ? -14.056 7.029 22.915 1.00 93.19 114 GLY A O 1
ATOM 836 N N . ILE A 1 115 ? -14.298 7.021 20.669 1.00 92.12 115 ILE A N 1
ATOM 837 C CA . ILE A 1 115 ? -15.769 6.932 20.642 1.00 92.12 115 ILE A CA 1
ATOM 838 C C . ILE A 1 115 ? -16.250 5.685 21.396 1.00 92.12 115 ILE A C 1
ATOM 840 O O . ILE A 1 115 ? -17.173 5.773 22.203 1.00 92.12 115 ILE A O 1
ATOM 844 N N . MET A 1 116 ? -15.615 4.524 21.196 1.00 91.94 116 MET A N 1
ATOM 845 C CA . MET A 1 116 ? -15.982 3.304 21.929 1.00 91.94 116 MET A CA 1
ATOM 846 C C . MET A 1 116 ? -15.905 3.481 23.449 1.00 91.94 116 MET A C 1
ATOM 848 O O . MET A 1 116 ? -16.773 2.974 24.158 1.00 91.94 116 MET A O 1
ATOM 852 N N . ARG A 1 117 ? -14.883 4.183 23.952 1.00 89.62 117 ARG A N 1
ATOM 853 C CA . ARG A 1 117 ? -14.729 4.450 25.389 1.00 89.62 117 ARG A CA 1
ATOM 854 C C . ARG A 1 117 ? -15.727 5.489 25.882 1.00 89.62 117 ARG A C 1
ATOM 856 O O . ARG A 1 117 ? -16.446 5.223 26.835 1.00 89.62 117 ARG A O 1
ATOM 863 N N . GLU A 1 118 ? -15.824 6.629 25.201 1.00 88.88 118 GLU A N 1
ATOM 864 C CA . GLU A 1 118 ? -16.727 7.728 25.576 1.00 88.88 118 GLU A CA 1
ATOM 865 C C . GLU A 1 118 ? -18.189 7.266 25.667 1.00 88.88 118 GLU A C 1
ATOM 867 O O . GLU A 1 118 ? -18.908 7.624 26.600 1.00 88.88 118 GLU A O 1
ATOM 872 N N . TYR A 1 119 ? -18.611 6.402 24.741 1.00 88.50 119 TYR A N 1
ATOM 873 C CA . TYR A 1 119 ? -19.971 5.862 24.692 1.00 88.50 119 TYR A CA 1
ATOM 874 C C . TYR A 1 119 ? -20.111 4.476 25.337 1.00 88.50 119 TYR A C 1
ATOM 876 O O . TYR A 1 119 ? -21.179 3.869 25.247 1.00 88.50 119 TYR A O 1
ATOM 884 N N . ARG A 1 120 ? -19.067 3.991 26.025 1.00 89.00 120 ARG A N 1
ATOM 885 C CA . ARG A 1 120 ? -19.033 2.729 26.785 1.00 89.00 120 ARG A CA 1
ATOM 886 C C . ARG A 1 120 ? -19.544 1.524 25.994 1.00 89.00 120 ARG A C 1
ATOM 888 O O . ARG A 1 120 ? -20.458 0.819 26.420 1.00 89.00 120 ARG A O 1
ATOM 895 N N . ALA A 1 121 ? -18.918 1.259 24.849 1.00 90.25 121 ALA A N 1
ATOM 896 C CA . ALA A 1 121 ? -19.168 0.065 24.039 1.00 90.25 121 ALA A CA 1
ATOM 897 C C . ALA A 1 121 ? -18.823 -1.250 24.771 1.00 90.25 121 ALA A C 1
ATOM 899 O O . ALA A 1 121 ? -19.282 -2.320 24.372 1.00 90.25 121 ALA A O 1
ATOM 900 N N . ARG A 1 122 ? -18.023 -1.183 25.844 1.00 90.44 122 ARG A N 1
ATOM 901 C CA . ARG A 1 122 ? -17.658 -2.308 26.716 1.00 90.44 122 ARG A CA 1
ATOM 902 C C . ARG A 1 122 ? -17.867 -1.944 28.190 1.00 90.44 122 ARG A C 1
ATOM 904 O O . ARG A 1 122 ? -17.864 -0.755 28.508 1.00 90.44 122 ARG A O 1
ATOM 911 N N . PRO A 1 123 ? -18.018 -2.941 29.083 1.00 90.38 123 PRO A N 1
ATOM 912 C CA . PRO A 1 123 ? -17.999 -2.702 30.520 1.00 90.38 123 PRO A CA 1
ATOM 913 C C . PRO A 1 123 ? -16.672 -2.080 30.968 1.00 90.38 123 PRO A C 1
ATOM 915 O O . PRO A 1 123 ? -15.606 -2.422 30.449 1.00 90.38 123 PRO A O 1
ATOM 918 N N . GLU A 1 124 ? -16.739 -1.200 31.960 1.00 88.06 124 GLU A N 1
ATOM 919 C CA . GLU A 1 124 ? -15.582 -0.489 32.506 1.00 88.06 124 GLU A CA 1
ATOM 920 C C . GLU A 1 124 ? -15.654 -0.401 34.031 1.00 88.06 124 GLU A C 1
ATOM 922 O O . GLU A 1 124 ? -16.733 -0.489 34.627 1.00 88.06 124 GLU A O 1
ATOM 927 N N . PHE A 1 125 ? -14.503 -0.216 34.672 1.00 87.38 125 PHE A N 1
ATOM 928 C CA . PHE A 1 125 ? -14.462 0.101 36.090 1.00 87.38 125 PHE A CA 1
ATOM 929 C C . PHE A 1 125 ? -14.521 1.614 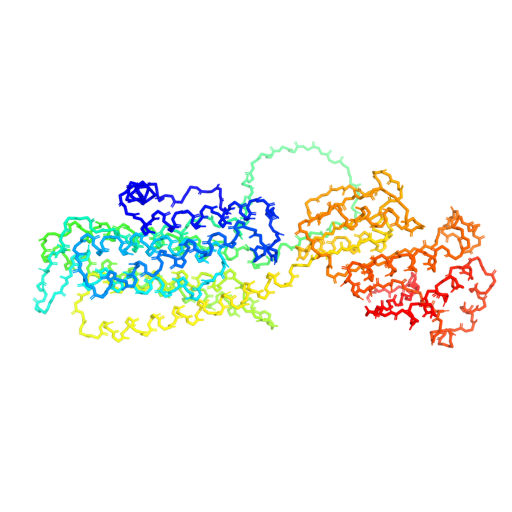36.283 1.00 87.38 125 PHE A C 1
ATOM 931 O O . PHE A 1 125 ? -13.789 2.376 35.659 1.00 87.38 125 PHE A O 1
ATOM 938 N N . VAL A 1 126 ? -15.371 2.042 37.204 1.00 81.62 126 VAL A N 1
ATOM 939 C CA . VAL A 1 126 ? -15.370 3.400 37.750 1.00 81.62 126 VAL A CA 1
ATOM 940 C C . VAL A 1 126 ? -14.703 3.354 39.132 1.00 81.62 126 VAL A C 1
ATOM 942 O O . VAL A 1 126 ? -14.340 2.276 39.616 1.00 81.62 126 VAL A O 1
ATOM 945 N N . ALA A 1 127 ? -14.503 4.516 39.760 1.00 77.31 127 ALA A N 1
ATOM 946 C CA . ALA A 1 127 ? -13.980 4.641 41.120 1.00 77.31 127 ALA A CA 1
ATOM 947 C C . ALA A 1 127 ? -14.582 3.598 42.090 1.00 77.31 127 ALA A C 1
ATOM 949 O O . ALA A 1 127 ? -15.740 3.191 41.952 1.00 77.31 127 ALA A O 1
ATOM 950 N N . ASP A 1 128 ? -13.768 3.163 43.055 1.00 73.50 128 ASP A N 1
ATOM 951 C CA . ASP A 1 128 ? -14.087 2.126 44.050 1.00 73.50 128 ASP A CA 1
ATOM 952 C C . ASP A 1 128 ? -14.331 0.717 43.469 1.00 73.50 128 ASP A C 1
ATOM 954 O O . ASP A 1 128 ? -15.097 -0.072 44.022 1.00 73.50 128 ASP A O 1
ATOM 958 N N . ASN A 1 129 ? -13.679 0.378 42.345 1.00 79.62 129 ASN A N 1
ATOM 959 C CA . ASN A 1 129 ? -13.821 -0.908 41.638 1.00 79.62 129 ASN A CA 1
ATOM 960 C C . ASN A 1 129 ? -15.273 -1.241 41.258 1.00 79.62 129 ASN A C 1
ATOM 962 O O . ASN A 1 129 ? -15.656 -2.408 41.115 1.00 79.62 129 ASN A O 1
ATOM 966 N N . LYS A 1 130 ? -16.100 -0.209 41.071 1.00 86.56 130 LYS A N 1
ATOM 967 C CA . LYS A 1 130 ? -17.487 -0.384 40.665 1.00 86.56 130 LYS A CA 1
ATOM 968 C C . LYS A 1 130 ? -17.546 -0.651 39.168 1.00 86.56 130 LYS A C 1
ATOM 970 O O . LYS A 1 130 ? -17.235 0.222 38.363 1.00 86.56 130 LYS A O 1
ATOM 975 N N . LEU A 1 131 ? -17.984 -1.849 38.802 1.00 89.12 131 LEU A N 1
ATOM 976 C CA . LEU A 1 131 ? -18.220 -2.197 37.408 1.00 89.12 131 LEU A CA 1
ATOM 977 C C . LEU A 1 131 ? -19.468 -1.476 36.889 1.00 89.12 131 LEU A C 1
ATOM 979 O O . LEU A 1 131 ? -20.543 -1.559 37.490 1.00 89.12 131 LEU A O 1
ATOM 983 N N . VAL A 1 132 ? -19.326 -0.803 35.753 1.00 88.81 132 VAL A N 1
ATOM 984 C CA . VAL A 1 132 ? -20.436 -0.232 34.996 1.00 88.81 132 VAL A CA 1
ATOM 985 C C . VAL A 1 132 ? -20.609 -1.043 33.710 1.00 88.81 132 VAL A C 1
ATOM 987 O O . VAL A 1 132 ? -19.626 -1.276 33.005 1.00 88.81 132 VAL A O 1
ATOM 990 N N . PRO A 1 133 ? -21.832 -1.515 33.403 1.00 87.44 133 PRO A N 1
ATOM 991 C CA . PRO A 1 133 ? -22.082 -2.282 32.190 1.00 87.44 133 PRO A CA 1
ATOM 992 C C . PRO A 1 133 ? -21.938 -1.407 30.939 1.00 87.44 133 PRO A C 1
ATOM 994 O O . PRO A 1 133 ? -22.048 -0.180 31.005 1.00 87.44 133 PRO A O 1
ATOM 997 N N . ALA A 1 134 ? -21.748 -2.050 29.786 1.00 85.88 134 ALA A N 1
ATOM 998 C CA . ALA A 1 134 ? -21.763 -1.368 28.496 1.00 85.88 134 ALA A CA 1
ATOM 999 C C . ALA A 1 134 ? -23.093 -0.619 28.283 1.00 85.88 134 ALA A C 1
ATOM 1001 O O . ALA A 1 134 ? -24.171 -1.123 28.615 1.00 85.88 134 ALA A O 1
ATOM 1002 N N . LEU A 1 135 ? -23.023 0.589 27.721 1.00 70.62 135 LEU A N 1
ATOM 1003 C CA . LEU A 1 135 ? -24.203 1.386 27.408 1.00 70.62 135 LEU A CA 1
ATOM 1004 C C . LEU A 1 135 ? -24.729 0.967 26.031 1.00 70.62 135 LEU A C 1
ATOM 1006 O O . LEU A 1 135 ? -24.109 1.272 25.016 1.00 70.62 135 LEU A O 1
ATOM 1010 N N . HIS A 1 136 ? -25.926 0.376 26.014 1.00 57.50 136 HIS A N 1
ATOM 1011 C CA . HIS A 1 136 ? -26.700 -0.057 24.837 1.00 57.50 136 HIS A CA 1
ATOM 1012 C C . HIS A 1 136 ? -26.340 -1.441 24.267 1.00 57.50 136 HIS A C 1
ATOM 1014 O O . HIS A 1 136 ? -25.196 -1.885 24.269 1.00 57.50 136 HIS A O 1
ATOM 1020 N N . GLY A 1 137 ? -27.362 -2.126 23.742 1.00 55.50 137 GLY A N 1
ATOM 1021 C CA . GLY A 1 137 ? -27.183 -3.348 22.966 1.00 55.50 137 GLY A CA 1
ATOM 1022 C C . GLY A 1 137 ? -26.468 -3.058 21.643 1.00 55.50 137 GLY A C 1
ATOM 1023 O O . GLY A 1 137 ? -26.976 -2.295 20.827 1.00 55.50 137 GLY A O 1
ATOM 1024 N N . GLN A 1 138 ? -25.316 -3.707 21.451 1.00 71.12 138 GLN A N 1
ATOM 1025 C CA . GLN A 1 138 ? -24.593 -3.891 20.182 1.00 71.12 138 GLN A CA 1
ATOM 1026 C C . GLN A 1 138 ? -24.124 -2.608 19.467 1.00 71.12 138 GLN A C 1
ATOM 1028 O O . GLN A 1 138 ? -24.451 -2.373 18.303 1.00 71.12 138 GLN A O 1
ATOM 1033 N N . LEU A 1 139 ? -23.282 -1.800 20.125 1.00 86.69 139 LEU A N 1
ATOM 1034 C CA . LEU A 1 139 ? -22.363 -0.941 19.368 1.00 86.69 139 LEU A CA 1
ATOM 1035 C C . LEU A 1 139 ? -21.336 -1.814 18.614 1.00 86.69 139 LEU A C 1
ATOM 1037 O O . LEU A 1 139 ? -20.907 -2.838 19.156 1.00 86.69 139 LEU A O 1
ATOM 1041 N N . PRO A 1 140 ? -20.917 -1.430 17.394 1.00 89.38 140 PRO A N 1
ATOM 1042 C CA . PRO A 1 140 ? -19.866 -2.138 16.670 1.00 89.38 140 PRO A CA 1
ATOM 1043 C C . PRO A 1 140 ? -18.561 -2.196 17.476 1.00 89.38 140 PRO A C 1
ATOM 1045 O O . PRO A 1 140 ? -18.059 -1.176 17.949 1.00 89.38 140 PRO A O 1
ATOM 1048 N N . LEU A 1 141 ? -17.989 -3.394 17.610 1.00 92.44 141 LEU A N 1
ATOM 1049 C CA . LEU A 1 141 ? -16.719 -3.613 18.306 1.00 92.44 141 LEU A CA 1
ATOM 1050 C C . LEU A 1 141 ? -15.553 -3.347 17.347 1.00 92.44 141 LEU A C 1
ATOM 1052 O O . LEU A 1 141 ? -14.983 -4.262 16.751 1.00 92.44 141 LEU A O 1
ATOM 1056 N N . LEU A 1 142 ? -15.247 -2.061 17.150 1.00 94.69 142 LEU A N 1
ATOM 1057 C CA . LEU A 1 142 ? -14.199 -1.603 16.236 1.00 94.69 142 LEU A CA 1
ATOM 1058 C C . LEU A 1 142 ? -12.819 -2.177 16.597 1.00 94.69 142 LEU A C 1
ATOM 1060 O O . LEU A 1 142 ? -12.045 -2.498 15.702 1.00 94.69 142 LEU A O 1
ATOM 1064 N N . ASP A 1 143 ? -12.527 -2.353 17.882 1.00 94.94 143 ASP A N 1
ATOM 1065 C CA . ASP A 1 143 ? -11.291 -2.979 18.355 1.00 94.94 143 ASP A CA 1
ATOM 1066 C C . ASP A 1 143 ? -11.088 -4.407 17.819 1.00 94.94 143 ASP A C 1
ATOM 1068 O O . ASP A 1 143 ? -10.012 -4.723 17.319 1.00 94.94 143 ASP A O 1
ATOM 1072 N N . VAL A 1 144 ? -12.125 -5.248 17.833 1.00 94.06 144 VAL A N 1
ATOM 1073 C CA . VAL A 1 144 ? -12.073 -6.613 17.279 1.00 94.06 144 VAL A CA 1
ATOM 1074 C C . VAL A 1 144 ? -11.866 -6.579 15.767 1.00 94.06 144 VAL A C 1
ATOM 1076 O O . VAL A 1 144 ? -11.040 -7.331 15.251 1.00 94.06 144 VAL A O 1
ATOM 1079 N N . PHE A 1 145 ? -12.570 -5.687 15.063 1.00 94.38 145 PHE A N 1
ATOM 1080 C CA . PHE A 1 145 ? -12.389 -5.499 13.621 1.00 94.38 145 PHE A CA 1
ATOM 1081 C C . PHE A 1 145 ? -10.939 -5.137 13.279 1.00 94.38 145 PHE A C 1
ATOM 1083 O O . PHE A 1 145 ? -10.341 -5.756 12.401 1.00 94.38 145 PHE A O 1
ATOM 1090 N N . ILE A 1 146 ? -10.367 -4.161 13.992 1.00 94.62 146 ILE A N 1
ATOM 1091 C CA . ILE A 1 146 ? -8.989 -3.715 13.787 1.00 94.62 146 ILE A CA 1
ATOM 1092 C C . ILE A 1 146 ? -8.022 -4.886 13.990 1.00 94.62 146 ILE A C 1
ATOM 1094 O O . ILE A 1 146 ? -7.167 -5.120 13.139 1.00 94.62 146 ILE A O 1
ATOM 1098 N N . ILE A 1 147 ? -8.167 -5.646 15.081 1.00 94.62 147 ILE A N 1
ATOM 1099 C CA . ILE A 1 147 ? -7.265 -6.768 15.363 1.00 94.62 147 ILE A CA 1
ATOM 1100 C C . ILE A 1 147 ? -7.325 -7.810 14.244 1.00 94.62 147 ILE A C 1
ATOM 1102 O O . ILE A 1 147 ? -6.283 -8.192 13.716 1.00 94.62 147 ILE A O 1
ATOM 1106 N N . LYS A 1 148 ? -8.529 -8.221 13.834 1.00 91.19 148 LYS A N 1
ATOM 1107 C CA . LYS A 1 148 ? -8.713 -9.186 12.741 1.00 91.19 148 LYS A CA 1
ATOM 1108 C C . LYS A 1 148 ? -8.114 -8.694 11.422 1.00 91.19 148 LYS A C 1
ATOM 1110 O O . LYS A 1 148 ? -7.469 -9.464 10.715 1.00 91.19 148 LYS A O 1
ATOM 1115 N N . LEU A 1 149 ? -8.284 -7.405 11.115 1.00 90.00 149 LEU A N 1
ATOM 1116 C CA . LEU A 1 149 ? -7.763 -6.793 9.895 1.00 90.00 149 LEU A CA 1
ATOM 1117 C C . LEU A 1 149 ? -6.233 -6.900 9.794 1.00 90.00 149 LEU A C 1
ATOM 1119 O O . LEU A 1 149 ? -5.717 -7.171 8.711 1.00 90.00 149 LEU A O 1
ATOM 1123 N N . PHE A 1 150 ? -5.515 -6.697 10.903 1.00 89.00 150 PHE A N 1
ATOM 1124 C CA . PHE A 1 150 ? -4.045 -6.741 10.932 1.00 89.00 150 PHE A CA 1
ATOM 1125 C C . PHE A 1 150 ? -3.462 -8.129 11.217 1.00 89.00 150 PHE A C 1
ATOM 1127 O O . PHE A 1 150 ? -2.349 -8.418 10.771 1.00 89.00 150 PHE A O 1
ATOM 1134 N N . ALA A 1 151 ? -4.208 -8.995 11.908 1.00 86.88 151 ALA A N 1
ATOM 1135 C CA . ALA A 1 151 ? -3.837 -10.390 12.143 1.00 86.88 151 ALA A CA 1
ATOM 1136 C C . ALA A 1 151 ? -3.891 -11.234 10.858 1.00 86.88 151 ALA A C 1
ATOM 1138 O O . ALA A 1 151 ? -3.182 -12.233 10.734 1.00 86.88 151 ALA A O 1
ATOM 1139 N N . ALA A 1 152 ? -4.709 -10.839 9.879 1.00 78.12 152 ALA A N 1
ATOM 1140 C CA . ALA A 1 152 ? -4.861 -11.596 8.648 1.00 78.12 152 ALA A CA 1
ATOM 1141 C C . ALA A 1 152 ? -3.537 -11.738 7.868 1.00 78.12 152 ALA A C 1
ATOM 1143 O O . ALA A 1 152 ? -2.735 -10.800 7.803 1.00 78.12 152 ALA A O 1
ATOM 1144 N N . PRO A 1 153 ? -3.281 -12.896 7.234 1.00 62.78 153 PRO A N 1
ATOM 1145 C CA . PRO A 1 153 ? -2.099 -13.097 6.405 1.00 62.78 153 PRO A CA 1
ATOM 1146 C C . PRO A 1 153 ? -1.979 -12.028 5.308 1.00 62.78 153 PRO A C 1
ATOM 1148 O O . PRO A 1 153 ? -2.835 -11.913 4.433 1.00 62.78 153 PRO A O 1
ATOM 1151 N N . CYS A 1 154 ? -0.902 -11.240 5.337 1.00 52.91 154 CYS A N 1
ATOM 1152 C CA . CYS A 1 154 ? -0.579 -10.337 4.242 1.00 52.91 154 CYS A CA 1
ATOM 1153 C C . CYS A 1 154 ? 0.027 -11.156 3.095 1.00 52.91 154 CYS A C 1
ATOM 1155 O O . CYS A 1 154 ? 0.900 -11.975 3.358 1.00 52.91 154 CYS A O 1
ATOM 1157 N N . LYS A 1 155 ? -0.314 -10.876 1.827 1.00 40.72 155 LYS A N 1
ATOM 1158 C CA . LYS A 1 155 ? 0.381 -11.453 0.650 1.00 40.72 155 LYS A CA 1
ATOM 1159 C C . LYS A 1 155 ? 1.883 -11.112 0.596 1.00 40.72 155 LYS A C 1
ATOM 1161 O O . LYS A 1 155 ? 2.616 -11.706 -0.177 1.00 40.72 155 LYS A O 1
ATOM 1166 N N . PHE A 1 156 ? 2.328 -10.155 1.415 1.00 38.72 156 PHE A N 1
ATOM 1167 C CA . PHE A 1 156 ? 3.738 -9.804 1.618 1.00 38.72 156 PHE A CA 1
ATOM 1168 C C . PHE A 1 156 ? 4.455 -10.705 2.638 1.00 38.72 156 PHE A C 1
ATOM 1170 O O . PHE A 1 156 ? 5.652 -10.540 2.856 1.00 38.72 156 PHE A O 1
ATOM 1177 N N . ALA A 1 157 ? 3.735 -11.619 3.294 1.00 34.31 157 ALA A N 1
ATOM 1178 C CA . ALA A 1 157 ? 4.341 -12.768 3.942 1.00 34.31 157 ALA A CA 1
ATOM 1179 C C . ALA A 1 157 ? 4.451 -13.866 2.879 1.00 34.31 157 ALA A C 1
ATOM 1181 O O . ALA A 1 157 ? 3.437 -14.410 2.439 1.00 34.31 157 ALA A O 1
ATOM 1182 N N . ASP A 1 158 ? 5.677 -14.127 2.428 1.00 33.94 158 ASP A N 1
ATOM 1183 C CA . ASP A 1 158 ? 5.965 -15.212 1.492 1.00 33.94 158 ASP A CA 1
ATOM 1184 C C . ASP A 1 158 ? 5.435 -16.553 2.041 1.00 33.94 158 ASP A C 1
ATOM 1186 O O . ASP A 1 158 ? 5.424 -16.761 3.261 1.00 33.94 158 ASP A O 1
ATOM 1190 N N . PRO A 1 159 ? 4.976 -17.474 1.172 1.00 27.17 159 PRO A N 1
ATOM 1191 C CA . PRO A 1 159 ? 4.407 -18.741 1.611 1.00 27.17 159 PRO A CA 1
ATOM 1192 C C . PRO A 1 159 ? 5.433 -19.560 2.412 1.00 27.17 159 PRO A C 1
ATOM 1194 O O . PRO A 1 159 ? 6.628 -19.525 2.100 1.00 27.17 159 PRO A O 1
ATOM 1197 N N . PRO A 1 160 ? 4.989 -20.340 3.417 1.00 30.38 160 PRO A N 1
ATOM 1198 C CA . PRO A 1 160 ? 5.884 -21.202 4.174 1.00 30.38 160 PRO A CA 1
ATOM 1199 C C . PRO A 1 160 ? 6.533 -22.226 3.238 1.00 30.38 160 PRO A C 1
ATOM 1201 O O . PRO A 1 160 ? 5.883 -22.774 2.343 1.00 30.38 160 PRO A O 1
ATOM 1204 N N . ALA A 1 161 ? 7.827 -22.483 3.448 1.00 31.53 161 ALA A N 1
ATOM 1205 C CA . ALA A 1 161 ? 8.561 -23.504 2.715 1.00 31.53 161 ALA A CA 1
ATOM 1206 C C . ALA A 1 161 ? 7.809 -24.840 2.807 1.00 31.53 161 ALA A C 1
ATOM 1208 O O . ALA A 1 161 ? 7.482 -25.306 3.900 1.00 31.53 161 ALA A O 1
ATOM 1209 N N . ALA A 1 162 ? 7.505 -25.432 1.650 1.00 29.86 162 ALA A N 1
ATOM 1210 C CA . ALA A 1 162 ? 6.788 -26.694 1.564 1.00 29.86 162 ALA A CA 1
ATOM 1211 C C . ALA A 1 162 ? 7.468 -27.752 2.447 1.00 29.86 162 ALA A C 1
ATOM 1213 O O . ALA A 1 162 ? 8.649 -28.060 2.275 1.00 29.86 162 ALA A O 1
ATOM 1214 N N . ALA A 1 163 ? 6.704 -28.292 3.397 1.00 29.73 163 ALA A N 1
ATOM 1215 C CA . ALA A 1 163 ? 7.133 -29.369 4.270 1.00 29.73 163 ALA A CA 1
ATOM 1216 C C . ALA A 1 163 ? 7.623 -30.556 3.427 1.00 29.73 163 ALA A C 1
ATOM 1218 O O . ALA A 1 163 ? 6.909 -31.066 2.561 1.00 29.73 163 ALA A O 1
ATOM 1219 N N . GLY A 1 164 ? 8.861 -30.982 3.678 1.00 35.19 164 GLY A N 1
ATOM 1220 C CA . GLY A 1 164 ? 9.463 -32.127 3.015 1.00 35.19 164 GLY A CA 1
ATOM 1221 C C . GLY A 1 164 ? 8.652 -33.397 3.250 1.00 35.19 164 GLY A C 1
ATOM 1222 O O . GLY A 1 164 ? 8.253 -33.714 4.371 1.00 35.19 164 GLY A O 1
ATOM 1223 N N . THR A 1 165 ? 8.421 -34.169 2.193 1.00 28.00 165 THR A N 1
ATOM 1224 C CA . THR A 1 165 ? 7.993 -35.560 2.332 1.00 28.00 165 THR A CA 1
ATOM 1225 C C . THR A 1 165 ? 8.500 -36.374 1.148 1.00 28.00 165 THR A C 1
ATOM 1227 O O . THR A 1 165 ? 8.246 -36.029 -0.001 1.00 28.00 165 THR A O 1
ATOM 1230 N N . GLY A 1 166 ? 9.185 -37.484 1.439 1.00 25.34 166 GLY A N 1
ATOM 1231 C CA . GLY A 1 166 ? 9.296 -38.609 0.508 1.00 25.34 166 GLY A CA 1
ATOM 1232 C C . GLY A 1 166 ? 10.682 -38.894 -0.064 1.00 25.34 166 GLY A C 1
ATOM 1233 O O . GLY A 1 166 ? 10.944 -38.671 -1.239 1.00 25.34 166 GLY A O 1
ATOM 1234 N N . VAL A 1 167 ? 11.537 -39.494 0.761 1.00 28.16 167 VAL A N 1
ATOM 1235 C CA . VAL A 1 167 ? 12.732 -40.245 0.354 1.00 28.16 167 VAL A CA 1
ATOM 1236 C C . VAL A 1 167 ? 12.382 -41.331 -0.676 1.00 28.16 167 VAL A C 1
ATOM 1238 O O . VAL A 1 167 ? 11.528 -42.178 -0.412 1.00 28.16 167 VAL A O 1
ATOM 1241 N N . ARG A 1 168 ? 13.136 -41.397 -1.783 1.00 24.02 168 ARG A N 1
ATOM 1242 C CA . ARG A 1 168 ? 13.519 -42.674 -2.414 1.00 24.02 168 ARG A CA 1
ATOM 1243 C C . ARG A 1 168 ? 14.856 -42.543 -3.161 1.00 24.02 168 ARG A C 1
ATOM 1245 O O . ARG A 1 168 ? 14.962 -41.868 -4.177 1.00 24.02 168 ARG A O 1
ATOM 1252 N N . THR A 1 169 ? 15.876 -43.178 -2.592 1.00 22.09 169 THR A N 1
ATOM 1253 C CA . THR A 1 169 ? 17.218 -43.479 -3.133 1.00 22.09 169 THR A CA 1
ATOM 1254 C C . THR A 1 169 ? 17.105 -44.562 -4.239 1.00 22.09 169 THR A C 1
ATOM 1256 O O . THR A 1 169 ? 16.092 -45.258 -4.264 1.00 22.09 169 THR A O 1
ATOM 1259 N N . VAL A 1 170 ? 17.997 -44.823 -5.215 1.00 24.56 170 VAL A N 1
ATOM 1260 C CA . VAL A 1 170 ? 19.460 -44.683 -5.491 1.00 24.56 170 VAL A CA 1
ATOM 1261 C C . VAL A 1 170 ? 19.681 -44.985 -7.028 1.00 24.56 170 VAL A C 1
ATOM 1263 O O . VAL A 1 170 ? 18.684 -45.346 -7.655 1.00 24.56 170 VAL A O 1
ATOM 1266 N N . PRO A 1 171 ? 20.893 -45.085 -7.661 1.00 31.03 171 PRO A N 1
ATOM 1267 C CA . PRO A 1 171 ? 22.216 -44.440 -7.488 1.00 31.03 171 PRO A CA 1
ATOM 1268 C C . PRO A 1 171 ? 22.900 -43.895 -8.792 1.00 31.03 171 PRO A C 1
ATOM 1270 O O . PRO A 1 171 ? 22.767 -44.457 -9.871 1.00 31.03 171 PRO A O 1
ATOM 1273 N N . VAL A 1 172 ? 23.775 -42.893 -8.594 1.00 22.30 172 VAL A N 1
ATOM 1274 C CA . VAL A 1 172 ? 25.160 -42.726 -9.127 1.00 22.30 172 VAL A CA 1
ATOM 1275 C C . VAL A 1 172 ? 25.408 -42.621 -10.649 1.00 22.30 172 VAL A C 1
ATOM 1277 O O . VAL A 1 172 ? 25.400 -43.611 -11.369 1.00 22.30 172 VAL A O 1
ATOM 1280 N N . CYS A 1 173 ? 25.877 -41.442 -11.089 1.00 22.81 173 CYS A N 1
ATOM 1281 C CA . CYS A 1 173 ? 27.275 -41.292 -11.527 1.00 22.81 173 CYS A CA 1
ATOM 1282 C C . CYS A 1 173 ? 27.768 -39.838 -11.440 1.00 22.81 173 CYS A C 1
ATOM 1284 O O . CYS A 1 173 ? 27.028 -38.882 -11.642 1.00 22.81 173 CYS A O 1
ATOM 1286 N N . VAL A 1 174 ? 29.034 -39.730 -11.053 1.00 23.38 174 VAL A N 1
ATOM 1287 C CA . VAL A 1 174 ? 29.740 -38.579 -10.489 1.00 23.38 174 VAL A CA 1
ATOM 1288 C C . VAL A 1 174 ? 30.444 -37.793 -11.595 1.00 23.38 174 VAL A C 1
ATOM 1290 O O . VAL A 1 174 ? 31.111 -38.398 -12.428 1.00 23.38 174 VAL A O 1
ATOM 1293 N N . ASN A 1 175 ? 30.326 -36.462 -11.580 1.00 25.64 175 ASN A N 1
ATOM 1294 C CA . ASN A 1 175 ? 31.476 -35.550 -11.612 1.00 25.64 175 ASN A CA 1
ATOM 1295 C C . ASN A 1 175 ? 31.026 -34.108 -11.345 1.00 25.64 175 ASN A C 1
ATOM 1297 O O . ASN A 1 175 ? 30.324 -33.476 -12.130 1.00 25.64 175 ASN A O 1
ATOM 1301 N N . SER A 1 176 ? 31.440 -33.641 -10.174 1.00 22.52 176 SER A N 1
ATOM 1302 C CA . SER A 1 176 ? 31.226 -32.329 -9.585 1.00 22.52 176 SER A CA 1
ATOM 1303 C C . SER A 1 176 ? 32.018 -31.233 -10.296 1.00 22.52 176 SER A C 1
ATOM 1305 O O . SER A 1 176 ? 33.170 -31.463 -10.651 1.00 22.52 176 SER A O 1
ATOM 1307 N N . LEU A 1 177 ? 31.457 -30.019 -10.357 1.00 23.28 177 LEU A N 1
ATOM 1308 C CA . LEU A 1 177 ? 32.107 -28.804 -9.838 1.00 23.28 177 LEU A CA 1
ATOM 1309 C C . LEU A 1 177 ? 31.114 -27.622 -9.794 1.00 23.28 177 LEU A C 1
ATOM 1311 O O . LEU A 1 177 ? 30.557 -27.223 -10.810 1.00 23.28 177 LEU A O 1
ATOM 1315 N N . ALA A 1 178 ? 30.953 -27.081 -8.580 1.00 24.67 178 ALA A N 1
ATOM 1316 C CA . ALA A 1 178 ? 30.340 -25.801 -8.202 1.00 24.67 178 ALA A CA 1
ATOM 1317 C C . ALA A 1 178 ? 28.808 -25.636 -8.336 1.00 24.67 178 ALA A C 1
ATOM 1319 O O . ALA A 1 178 ? 28.310 -24.806 -9.091 1.00 24.67 178 ALA A O 1
ATOM 1320 N N . GLN A 1 179 ? 28.053 -26.330 -7.478 1.00 24.48 179 GLN A N 1
ATOM 1321 C CA . GLN A 1 179 ? 26.806 -25.774 -6.941 1.00 24.48 179 GLN A CA 1
ATOM 1322 C C . GLN A 1 179 ? 27.171 -24.794 -5.822 1.00 24.48 179 GLN A C 1
ATOM 1324 O O . GLN A 1 179 ? 27.499 -25.209 -4.713 1.00 24.48 179 GLN A O 1
ATOM 1329 N N . GLN A 1 180 ? 27.130 -23.495 -6.114 1.00 24.52 180 GLN A N 1
ATOM 1330 C CA . GLN A 1 180 ? 26.937 -22.503 -5.064 1.00 24.52 180 GLN A CA 1
ATOM 1331 C C . GLN A 1 180 ? 25.483 -22.622 -4.611 1.00 24.52 180 GLN A C 1
ATOM 1333 O O . GLN A 1 180 ? 24.550 -22.259 -5.326 1.00 24.52 180 GLN A O 1
ATOM 1338 N N . THR A 1 181 ? 25.303 -23.212 -3.435 1.00 22.83 181 THR A N 1
ATOM 1339 C CA . THR A 1 181 ? 24.113 -23.047 -2.609 1.00 22.83 181 THR A CA 1
ATOM 1340 C C . THR A 1 181 ? 23.790 -21.561 -2.526 1.00 22.83 181 THR A C 1
ATOM 1342 O O . THR A 1 181 ? 24.580 -20.779 -2.004 1.00 22.83 181 THR A O 1
ATOM 1345 N N . VAL A 1 182 ? 22.638 -21.172 -3.070 1.00 28.31 182 VAL A N 1
ATOM 1346 C CA . VAL A 1 182 ? 22.033 -19.869 -2.802 1.00 28.31 182 VAL A CA 1
ATOM 1347 C C . VAL A 1 182 ? 21.688 -19.868 -1.316 1.00 28.31 182 VAL A C 1
ATOM 1349 O O . VAL A 1 182 ? 20.683 -20.447 -0.909 1.00 28.31 182 VAL A O 1
ATOM 1352 N N . GLU A 1 183 ? 22.571 -19.300 -0.498 1.00 25.83 183 GLU A N 1
ATOM 1353 C CA . GLU A 1 183 ? 22.304 -19.032 0.911 1.00 25.83 183 GLU A CA 1
ATOM 1354 C C . GLU A 1 183 ? 21.055 -18.149 0.997 1.00 25.83 183 GLU A C 1
ATOM 1356 O O . GLU A 1 183 ? 21.026 -17.003 0.542 1.00 25.83 183 GLU A O 1
ATOM 1361 N N . SER A 1 184 ? 19.974 -18.708 1.535 1.00 30.86 184 SER A N 1
ATOM 1362 C CA . SER A 1 184 ? 18.781 -17.948 1.877 1.00 30.86 184 SER A CA 1
ATOM 1363 C C . SER A 1 184 ? 19.149 -16.919 2.942 1.00 30.86 184 SER A C 1
ATOM 1365 O O . SER A 1 184 ? 19.618 -17.276 4.020 1.00 30.86 184 SER A O 1
ATOM 1367 N N . CYS A 1 185 ? 18.928 -15.646 2.626 1.00 34.22 185 CYS A N 1
ATOM 1368 C CA . CYS A 1 185 ? 19.191 -14.508 3.498 1.00 34.22 185 CYS A CA 1
ATOM 1369 C C . CYS A 1 185 ? 18.592 -14.733 4.912 1.00 34.22 185 CYS A C 1
ATOM 1371 O O . CYS A 1 185 ? 17.384 -14.973 5.000 1.00 34.22 185 CYS A O 1
ATOM 1373 N N . PRO A 1 186 ? 19.367 -14.623 6.011 1.00 37.78 186 PRO A N 1
ATOM 1374 C CA . PRO A 1 186 ? 18.910 -14.933 7.377 1.00 37.78 186 PRO A CA 1
ATOM 1375 C C . PRO A 1 186 ? 17.730 -14.066 7.857 1.00 37.78 186 PRO A C 1
ATOM 1377 O O . PRO A 1 186 ? 16.966 -14.474 8.726 1.00 37.78 186 PRO A O 1
ATOM 1380 N N . PHE A 1 187 ? 17.505 -12.910 7.225 1.00 39.78 187 PHE A N 1
ATOM 1381 C CA . PHE A 1 187 ? 16.345 -12.045 7.467 1.00 39.78 187 PHE A CA 1
ATOM 1382 C C . PHE A 1 187 ? 14.995 -12.695 7.119 1.00 39.78 187 PHE A C 1
ATOM 1384 O O . PHE A 1 187 ? 13.966 -12.280 7.653 1.00 39.78 187 PHE A O 1
ATOM 1391 N N . ARG A 1 188 ? 14.974 -13.687 6.214 1.00 44.28 188 ARG A N 1
ATOM 1392 C CA . ARG A 1 188 ? 13.732 -14.327 5.747 1.00 44.28 188 ARG A CA 1
ATOM 1393 C C . ARG A 1 188 ? 13.117 -15.271 6.772 1.00 44.28 188 ARG A C 1
ATOM 1395 O O . ARG A 1 188 ? 11.914 -15.474 6.717 1.00 44.28 188 ARG A O 1
ATOM 1402 N N . THR A 1 189 ? 13.913 -15.837 7.675 1.00 48.00 189 THR A N 1
ATOM 1403 C CA . THR A 1 189 ? 13.444 -16.862 8.620 1.00 48.00 189 THR A CA 1
ATOM 1404 C C . THR A 1 189 ? 12.881 -16.251 9.900 1.00 48.00 189 THR A C 1
ATOM 1406 O O . THR A 1 189 ? 11.978 -16.814 10.495 1.00 48.00 189 THR A O 1
ATOM 1409 N N . ILE A 1 190 ? 13.349 -15.064 10.289 1.00 55.81 190 ILE A N 1
ATOM 1410 C CA . ILE A 1 190 ? 13.063 -14.500 11.615 1.00 55.81 190 ILE A CA 1
ATOM 1411 C C . ILE A 1 190 ? 11.805 -13.611 11.618 1.00 55.81 190 ILE A C 1
ATOM 1413 O O . ILE A 1 190 ? 11.033 -13.612 12.572 1.00 55.81 190 ILE A O 1
ATOM 1417 N N . ALA A 1 191 ? 11.532 -12.885 10.528 1.00 54.88 191 ALA A N 1
ATOM 1418 C CA . ALA A 1 191 ? 10.317 -12.069 10.412 1.00 54.88 191 ALA A CA 1
ATOM 1419 C C . ALA A 1 191 ? 8.991 -12.878 10.386 1.00 54.88 191 ALA A C 1
ATOM 1421 O O . ALA A 1 191 ? 8.008 -12.390 10.950 1.00 54.88 191 ALA A O 1
ATOM 1422 N N . PRO A 1 192 ? 8.913 -14.076 9.765 1.00 60.31 192 PRO A N 1
ATOM 1423 C CA . PRO A 1 192 ? 7.728 -14.934 9.835 1.00 60.31 192 PRO A CA 1
ATOM 1424 C C . PRO A 1 192 ? 7.403 -15.411 11.254 1.00 60.31 192 PRO A C 1
ATOM 1426 O O . PRO A 1 192 ? 6.233 -15.375 11.634 1.00 60.31 192 PRO A O 1
ATOM 1429 N N . ASP A 1 193 ? 8.421 -15.782 12.037 1.00 75.81 193 ASP A N 1
ATOM 1430 C CA . ASP A 1 193 ? 8.250 -16.313 13.396 1.00 75.81 193 ASP A CA 1
ATOM 1431 C C . ASP A 1 193 ? 7.734 -15.224 14.351 1.00 75.81 193 ASP A C 1
ATOM 1433 O O . ASP A 1 193 ? 6.683 -15.392 14.972 1.00 75.81 193 ASP A O 1
ATOM 1437 N N . MET A 1 194 ? 8.352 -14.034 14.340 1.00 87.38 194 MET A N 1
ATOM 1438 C CA . MET A 1 194 ? 7.888 -12.891 15.146 1.00 87.38 194 MET A CA 1
ATOM 1439 C C . MET A 1 194 ? 6.452 -12.475 14.799 1.00 87.38 194 MET A C 1
ATOM 1441 O O . MET A 1 194 ? 5.668 -12.098 15.672 1.00 87.38 194 MET A O 1
ATOM 1445 N N . ARG A 1 195 ? 6.073 -12.534 13.517 1.00 88.19 195 ARG A N 1
ATOM 1446 C CA . ARG A 1 195 ? 4.710 -12.205 13.085 1.00 88.19 195 ARG A CA 1
ATOM 1447 C C . ARG A 1 195 ? 3.698 -13.248 13.555 1.00 88.19 195 ARG A C 1
ATOM 1449 O O . ARG A 1 195 ? 2.588 -12.872 13.939 1.00 88.19 195 ARG A O 1
ATOM 1456 N N . ALA A 1 196 ? 4.053 -14.531 13.506 1.00 89.06 196 ALA A N 1
ATOM 1457 C CA . ALA A 1 196 ? 3.198 -15.610 13.986 1.00 89.06 196 ALA A CA 1
ATOM 1458 C C . ALA A 1 196 ? 2.940 -15.471 15.492 1.00 89.06 196 ALA A C 1
ATOM 1460 O O . ALA A 1 196 ? 1.785 -15.498 15.912 1.00 89.06 196 ALA A O 1
ATOM 1461 N N . GLU A 1 197 ? 3.980 -15.205 16.284 1.00 91.75 197 GLU A N 1
ATOM 1462 C CA . GLU A 1 197 ? 3.852 -14.956 17.724 1.00 91.75 197 GLU A CA 1
ATOM 1463 C C . GLU A 1 197 ? 2.945 -13.759 18.032 1.00 91.75 197 GLU A C 1
ATOM 1465 O O . GLU A 1 197 ? 2.011 -13.875 18.828 1.00 91.75 197 GLU A O 1
ATOM 1470 N N . LEU A 1 198 ? 3.138 -12.628 17.339 1.00 94.19 198 LEU A N 1
ATOM 1471 C CA . LEU A 1 198 ? 2.278 -11.454 17.513 1.00 94.19 198 LEU A CA 1
ATOM 1472 C C . LEU A 1 198 ? 0.813 -11.756 17.158 1.00 94.19 198 LEU A C 1
ATOM 1474 O O . LEU A 1 198 ? -0.104 -11.230 17.787 1.00 94.19 198 LEU A O 1
ATOM 1478 N N . THR A 1 199 ? 0.588 -12.620 16.166 1.00 92.94 199 THR A N 1
ATOM 1479 C CA . THR A 1 199 ? -0.753 -13.059 15.754 1.00 92.94 199 THR A CA 1
ATOM 1480 C C . THR A 1 199 ? -1.409 -13.930 16.829 1.00 92.94 199 THR A C 1
ATOM 1482 O O . THR A 1 199 ? -2.576 -13.716 17.146 1.00 92.94 199 THR A O 1
ATOM 1485 N N . VAL A 1 200 ? -0.662 -14.834 17.469 1.00 93.88 200 VAL A N 1
ATOM 1486 C CA . VAL A 1 200 ? -1.156 -15.641 18.602 1.00 93.88 200 VAL A CA 1
ATOM 1487 C C . VAL A 1 200 ? -1.540 -14.754 19.793 1.00 93.88 200 VAL A C 1
ATOM 1489 O O . VAL A 1 200 ? -2.587 -14.950 20.420 1.00 93.88 200 VAL A O 1
ATOM 1492 N N . ILE A 1 201 ? -0.732 -13.730 20.089 1.00 96.25 201 ILE A N 1
ATOM 1493 C CA . ILE A 1 201 ? -1.067 -12.745 21.128 1.00 96.25 201 ILE A CA 1
ATOM 1494 C C . ILE A 1 201 ? -2.346 -11.985 20.744 1.00 96.25 201 ILE A C 1
ATOM 1496 O O . ILE A 1 201 ? -3.233 -11.802 21.579 1.00 96.25 201 ILE A O 1
ATOM 1500 N N . ALA A 1 202 ? -2.483 -11.583 19.479 1.00 96.38 202 ALA A N 1
ATOM 1501 C CA . ALA A 1 202 ? -3.669 -10.900 18.976 1.00 96.38 202 ALA A CA 1
ATOM 1502 C C . ALA A 1 202 ? -4.951 -11.743 19.111 1.00 96.38 202 ALA A C 1
ATOM 1504 O O . ALA A 1 202 ? -5.978 -11.224 19.552 1.00 96.38 202 ALA A O 1
ATOM 1505 N N . GLU A 1 203 ? -4.896 -13.039 18.794 1.00 95.00 203 GLU A N 1
ATOM 1506 C CA . GLU A 1 203 ? -6.009 -13.979 18.992 1.00 95.00 203 GLU A CA 1
ATOM 1507 C C . GLU A 1 203 ? -6.403 -14.089 20.471 1.00 95.00 203 GLU A C 1
ATOM 1509 O O . GLU A 1 203 ? -7.587 -14.000 20.809 1.00 95.00 203 GLU A O 1
ATOM 1514 N N . SER A 1 204 ? -5.411 -14.176 21.362 1.00 97.38 204 SER A N 1
ATOM 1515 C CA . SER A 1 204 ? -5.626 -14.209 22.815 1.00 97.38 204 SER A CA 1
ATOM 1516 C C . SER A 1 204 ? -6.284 -12.918 23.325 1.00 97.38 204 SER A C 1
ATOM 1518 O O . SER A 1 204 ? -7.182 -12.958 24.168 1.00 97.38 204 SER A O 1
ATOM 1520 N N . ILE A 1 205 ? -5.905 -11.759 22.771 1.00 97.69 205 ILE A N 1
ATOM 1521 C CA . ILE A 1 205 ? -6.546 -10.472 23.076 1.00 97.69 205 ILE A CA 1
ATOM 1522 C C . ILE A 1 205 ? -8.001 -10.456 22.590 1.00 97.69 205 ILE A C 1
ATOM 1524 O O . ILE A 1 205 ? -8.873 -9.977 23.314 1.00 97.69 205 ILE A O 1
ATOM 1528 N N . VAL A 1 206 ? -8.307 -10.995 21.405 1.00 95.44 206 VAL A N 1
ATOM 1529 C CA . VAL A 1 206 ? -9.695 -11.096 20.917 1.00 95.44 206 VAL A CA 1
ATOM 1530 C C . VAL A 1 206 ? -10.540 -11.989 21.830 1.00 95.44 206 VAL A C 1
ATOM 1532 O O . VAL A 1 206 ? -11.674 -11.621 22.152 1.00 95.44 206 VAL A O 1
ATOM 1535 N N . GLU A 1 207 ? -10.002 -13.120 22.295 1.00 96.12 207 GLU A N 1
ATOM 1536 C CA . GLU A 1 207 ? -10.684 -13.990 23.262 1.00 96.12 207 GLU A CA 1
ATOM 1537 C C . GLU A 1 207 ? -10.958 -13.250 24.580 1.00 96.12 207 GLU A C 1
ATOM 1539 O O . GLU A 1 207 ? -12.098 -13.231 25.062 1.00 96.12 207 GLU A O 1
ATOM 1544 N N . PHE A 1 208 ? -9.943 -12.571 25.120 1.00 96.75 208 PHE A N 1
ATOM 1545 C CA . PHE A 1 208 ? -10.058 -11.735 26.312 1.00 96.75 208 PHE A CA 1
ATOM 1546 C C . PHE A 1 208 ? -11.142 -10.659 26.152 1.00 96.75 208 PHE A C 1
ATOM 1548 O O . PHE A 1 208 ? -12.036 -10.547 26.992 1.00 96.75 208 PHE A O 1
ATOM 1555 N N . LEU A 1 209 ? -11.144 -9.911 25.045 1.00 95.00 209 LEU A N 1
ATOM 1556 C CA . LEU A 1 209 ? -12.176 -8.913 24.750 1.00 95.00 209 LEU A CA 1
ATOM 1557 C C . LEU A 1 209 ? -13.575 -9.547 24.666 1.00 95.00 209 LEU A C 1
ATOM 1559 O O . LEU A 1 209 ? -14.560 -8.947 25.106 1.00 95.00 209 LEU A O 1
ATOM 1563 N N . GLY A 1 210 ? -13.676 -10.770 24.143 1.00 92.94 210 GLY A N 1
ATOM 1564 C CA . GLY A 1 210 ? -14.908 -11.556 24.148 1.00 92.94 210 GLY A CA 1
ATOM 1565 C C . GLY A 1 210 ? -15.411 -11.862 25.562 1.00 92.94 210 GLY A C 1
ATOM 1566 O O . GLY A 1 210 ? -16.612 -11.737 25.817 1.00 92.94 210 GLY A O 1
ATOM 1567 N N . LYS A 1 211 ? -14.507 -12.200 26.494 1.00 93.88 211 LYS A N 1
ATOM 1568 C CA . LYS A 1 211 ? -14.828 -12.380 27.921 1.00 93.88 211 LYS A CA 1
ATOM 1569 C C . LYS A 1 211 ? -15.287 -11.062 28.541 1.00 93.88 211 LYS A C 1
ATOM 1571 O O . LYS A 1 211 ? -16.354 -11.040 29.148 1.00 93.88 211 LYS A O 1
ATOM 1576 N N . VAL A 1 212 ? -14.560 -9.961 28.309 1.00 93.06 212 VAL A N 1
ATOM 1577 C CA . VAL A 1 212 ? -14.896 -8.609 28.805 1.00 93.06 212 VAL A CA 1
ATOM 1578 C C . VAL A 1 212 ? -16.320 -8.200 28.425 1.00 93.06 212 VAL A C 1
ATOM 1580 O O . VAL A 1 212 ? -17.058 -7.700 29.269 1.00 93.06 212 VAL A O 1
ATOM 1583 N N . SER A 1 213 ? -16.745 -8.451 27.183 1.00 90.75 213 SER A N 1
ATOM 1584 C CA . SER A 1 213 ? -18.105 -8.127 26.720 1.00 90.75 213 SER A CA 1
ATOM 1585 C C . SER A 1 213 ? -19.226 -8.849 27.473 1.00 90.75 213 SER A C 1
ATOM 1587 O O . SER A 1 213 ? -20.362 -8.386 27.430 1.00 90.75 213 SER A O 1
ATOM 1589 N N . ARG A 1 214 ? -18.940 -9.987 28.116 1.00 89.94 214 ARG A N 1
ATOM 1590 C CA . ARG A 1 214 ? -19.930 -10.851 28.786 1.00 89.94 214 ARG A CA 1
ATOM 1591 C C . ARG A 1 214 ? -19.899 -10.723 30.309 1.00 89.94 214 ARG A C 1
ATOM 1593 O O . ARG A 1 214 ? -20.596 -11.459 30.999 1.00 89.94 214 ARG A O 1
ATOM 1600 N N . VAL A 1 215 ? -19.057 -9.844 30.847 1.00 89.88 215 VAL A N 1
ATOM 1601 C CA . VAL A 1 215 ? -18.927 -9.669 32.293 1.00 89.88 215 VAL A CA 1
ATOM 1602 C C . VAL A 1 215 ? -20.141 -8.940 32.858 1.00 89.88 215 VAL A C 1
ATOM 1604 O O . VAL A 1 215 ? -20.434 -7.812 32.473 1.00 89.88 215 VAL A O 1
ATOM 1607 N N . GLU A 1 216 ? -20.784 -9.564 33.843 1.00 84.62 216 GLU A N 1
ATOM 1608 C CA . GLU A 1 216 ? -21.948 -9.005 34.545 1.00 84.62 216 GLU A CA 1
ATOM 1609 C C . GLU A 1 216 ? -21.662 -8.656 36.016 1.00 84.62 216 GLU A C 1
ATOM 1611 O O . GLU A 1 216 ? -22.425 -7.922 36.641 1.00 84.62 216 GLU A O 1
ATOM 1616 N N . SER A 1 217 ? -20.559 -9.157 36.590 1.00 87.94 217 SER A N 1
ATOM 1617 C CA . SER A 1 217 ? -20.223 -8.979 38.008 1.00 87.94 217 SER A CA 1
ATOM 1618 C C . SER A 1 217 ? -18.820 -8.404 38.208 1.00 87.94 217 SER A C 1
ATOM 1620 O O . SER A 1 217 ? -17.878 -8.743 37.489 1.00 87.94 217 SER A O 1
ATOM 1622 N N . ALA A 1 218 ? -18.660 -7.564 39.235 1.00 86.88 218 ALA A N 1
ATOM 1623 C CA . ALA A 1 218 ? -17.371 -6.960 39.578 1.00 86.88 218 ALA A CA 1
ATOM 1624 C C . ALA A 1 218 ? -16.306 -8.006 39.963 1.00 86.88 218 ALA A C 1
ATOM 1626 O O . ALA A 1 218 ? -15.135 -7.831 39.647 1.00 86.88 218 ALA A O 1
ATOM 1627 N N . GLY A 1 219 ? -16.705 -9.121 40.588 1.00 85.31 219 GLY A N 1
ATOM 1628 C CA . GLY A 1 219 ? -15.786 -10.212 40.935 1.00 85.31 219 GLY A CA 1
ATOM 1629 C C . GLY A 1 219 ? -15.181 -10.891 39.702 1.00 85.31 219 GLY A C 1
ATOM 1630 O O . GLY A 1 219 ? -13.967 -11.067 39.632 1.00 85.31 219 GLY A O 1
ATOM 1631 N N . ASN A 1 220 ? -16.006 -11.193 38.693 1.00 87.00 220 ASN A N 1
ATOM 1632 C CA . ASN A 1 220 ? -15.525 -11.765 37.432 1.00 87.00 220 ASN A CA 1
ATOM 1633 C C . ASN A 1 220 ? -14.663 -10.752 36.664 1.00 87.00 220 ASN A C 1
ATOM 1635 O O . ASN A 1 220 ? -13.638 -11.118 36.097 1.00 87.00 220 ASN A O 1
ATOM 1639 N N . ALA A 1 221 ? -15.047 -9.471 36.695 1.00 87.62 221 ALA A N 1
ATOM 1640 C CA . ALA A 1 221 ? -14.279 -8.382 36.096 1.00 87.62 221 ALA A CA 1
ATOM 1641 C C . ALA A 1 221 ? -12.872 -8.250 36.705 1.00 87.62 221 ALA A C 1
ATOM 1643 O O . ALA A 1 221 ? -11.905 -8.054 35.976 1.00 87.62 221 ALA A O 1
ATOM 1644 N N . LEU A 1 222 ? -12.750 -8.383 38.033 1.00 88.31 222 LEU A N 1
ATOM 1645 C CA . LEU A 1 222 ? -11.465 -8.348 38.738 1.00 88.31 222 LEU A CA 1
ATOM 1646 C C . LEU A 1 222 ? -10.575 -9.532 38.341 1.00 88.31 222 LEU A C 1
ATOM 1648 O O . LEU A 1 222 ? -9.375 -9.351 38.164 1.00 88.31 222 LEU A O 1
ATOM 1652 N N . GLY A 1 223 ? -11.160 -10.718 38.139 1.00 88.62 223 GLY A N 1
ATOM 1653 C CA . GLY A 1 223 ? -10.437 -11.887 37.629 1.00 88.62 223 GLY A CA 1
ATOM 1654 C C . GLY A 1 223 ? -9.852 -11.673 36.230 1.00 88.62 223 GLY A C 1
ATOM 1655 O O . GLY A 1 223 ? -8.758 -12.143 35.948 1.00 88.62 223 GLY A O 1
ATOM 1656 N N . LEU A 1 224 ? -10.523 -10.901 35.371 1.00 93.38 224 LEU A N 1
ATOM 1657 C CA . LEU A 1 224 ? -10.005 -10.562 34.042 1.00 93.38 224 LEU A CA 1
ATOM 1658 C C . LEU A 1 224 ? -8.852 -9.544 34.076 1.00 93.38 224 LEU A C 1
ATOM 1660 O O . LEU A 1 224 ? -8.112 -9.437 33.101 1.00 93.38 224 LEU A O 1
ATOM 1664 N N . LEU A 1 225 ? -8.644 -8.809 35.175 1.00 91.00 225 LEU A N 1
ATOM 1665 C CA . LEU A 1 225 ? -7.511 -7.879 35.274 1.00 91.00 225 LEU A CA 1
ATOM 1666 C C . LEU A 1 225 ? -6.159 -8.603 35.322 1.00 91.00 225 LEU A C 1
ATOM 1668 O O . LEU A 1 225 ? -5.180 -8.064 34.809 1.00 91.00 225 LEU A O 1
ATOM 1672 N N . SER A 1 226 ? -6.090 -9.813 35.890 1.00 91.25 226 SER A N 1
ATOM 1673 C CA . SER A 1 226 ? -4.856 -10.610 35.865 1.00 91.25 226 SER A CA 1
ATOM 1674 C C . SER A 1 226 ? -4.566 -11.159 34.467 1.00 91.25 226 SER A C 1
ATOM 1676 O O . SER A 1 226 ? -3.421 -11.115 34.026 1.00 91.25 226 SER A O 1
ATOM 1678 N N . GLU A 1 227 ? -5.597 -11.596 33.737 1.00 94.94 227 GLU A N 1
ATOM 1679 C CA . GLU A 1 227 ? -5.478 -12.006 32.330 1.00 94.94 227 GLU A CA 1
ATOM 1680 C C . GLU A 1 227 ? -5.015 -10.830 31.456 1.00 94.94 227 GLU A C 1
ATOM 1682 O O . GLU A 1 227 ? -4.088 -10.975 30.661 1.00 94.94 227 GLU A O 1
ATOM 1687 N N . LYS A 1 228 ? -5.577 -9.631 31.673 1.00 94.81 228 LYS A N 1
ATOM 1688 C CA . LYS A 1 228 ? -5.114 -8.397 31.024 1.00 94.81 228 LYS A CA 1
ATOM 1689 C C . LYS A 1 228 ? -3.634 -8.126 31.302 1.00 94.81 228 LYS A C 1
ATOM 1691 O O . LYS A 1 228 ? -2.907 -7.822 30.363 1.00 94.81 228 LYS A O 1
ATOM 1696 N N . ALA A 1 229 ? -3.200 -8.208 32.562 1.00 93.81 229 ALA A N 1
ATOM 1697 C CA . ALA A 1 229 ? -1.805 -7.969 32.935 1.00 93.81 229 ALA A CA 1
ATOM 1698 C C . ALA A 1 229 ? -0.861 -8.955 32.230 1.00 93.81 229 ALA A C 1
ATOM 1700 O O . ALA A 1 229 ? 0.091 -8.527 31.589 1.00 93.81 229 ALA A O 1
ATOM 1701 N N . HIS A 1 230 ? -1.203 -10.246 32.220 1.00 96.31 230 HIS A N 1
ATOM 1702 C CA . HIS A 1 230 ? -0.430 -11.264 31.507 1.00 96.31 230 HIS A CA 1
ATOM 1703 C C . HIS A 1 230 ? -0.326 -10.986 29.996 1.00 96.31 230 HIS A C 1
ATOM 1705 O O . HIS A 1 230 ? 0.728 -11.181 29.393 1.00 96.31 230 HIS A O 1
ATOM 1711 N N . LEU A 1 231 ? -1.409 -10.526 29.360 1.00 97.62 231 LEU A N 1
ATOM 1712 C CA . LEU A 1 231 ? -1.390 -10.152 27.941 1.00 97.62 231 LEU A CA 1
ATOM 1713 C C . LEU A 1 231 ? -0.524 -8.909 27.677 1.00 97.62 231 LEU A C 1
ATOM 1715 O O . LEU A 1 231 ? 0.148 -8.852 26.648 1.00 97.62 231 LEU A O 1
ATOM 1719 N N . VAL A 1 232 ? -0.513 -7.935 28.596 1.00 95.31 232 VAL A N 1
ATOM 1720 C CA . VAL A 1 232 ? 0.393 -6.775 28.519 1.00 95.31 232 VAL A CA 1
ATOM 1721 C C . VAL A 1 232 ? 1.844 -7.241 28.621 1.00 95.31 232 VAL A C 1
ATOM 1723 O O . VAL A 1 232 ? 2.642 -6.881 27.759 1.00 95.31 232 VAL A O 1
ATOM 1726 N N . ASP A 1 233 ? 2.161 -8.097 29.594 1.00 96.94 233 ASP A N 1
ATOM 1727 C CA . ASP A 1 233 ? 3.507 -8.652 29.777 1.00 96.94 233 ASP A CA 1
ATOM 1728 C C . ASP A 1 233 ? 3.952 -9.461 28.547 1.00 96.94 233 ASP A C 1
ATOM 1730 O O . ASP A 1 233 ? 5.092 -9.348 28.102 1.00 96.94 233 ASP A O 1
ATOM 1734 N N . SER A 1 234 ? 3.039 -10.227 27.938 1.00 97.69 234 SER A N 1
ATOM 1735 C CA . SER A 1 234 ? 3.309 -10.998 26.713 1.00 97.69 234 SER A CA 1
ATOM 1736 C C . SER A 1 234 ? 3.638 -10.088 25.524 1.00 97.69 234 SER A C 1
ATOM 1738 O O . SER A 1 234 ? 4.581 -10.356 24.782 1.00 97.69 234 SER A O 1
ATOM 1740 N N . LEU A 1 235 ? 2.892 -8.989 25.351 1.00 96.81 235 LEU A N 1
ATOM 1741 C CA . LEU A 1 235 ? 3.179 -7.980 24.327 1.00 96.81 235 LEU A CA 1
ATOM 1742 C C . LEU A 1 235 ? 4.541 -7.310 24.564 1.00 96.81 235 LEU A C 1
ATOM 1744 O O . LEU A 1 235 ? 5.296 -7.101 23.616 1.00 96.81 235 LEU A O 1
ATOM 1748 N N . GLU A 1 236 ? 4.856 -6.959 25.811 1.00 96.44 236 GLU A N 1
ATOM 1749 C CA . GLU A 1 236 ? 6.136 -6.335 26.160 1.00 96.44 236 GLU A CA 1
ATOM 1750 C C . GLU A 1 236 ? 7.316 -7.289 25.967 1.00 96.44 236 GLU A C 1
ATOM 1752 O O . GLU A 1 236 ? 8.338 -6.873 25.422 1.00 96.44 236 GLU A O 1
ATOM 1757 N N . SER A 1 237 ? 7.160 -8.567 26.327 1.00 96.50 237 SER A N 1
ATOM 1758 C CA . SER A 1 237 ? 8.149 -9.612 26.039 1.00 96.50 237 SER A CA 1
ATOM 1759 C C . SER A 1 237 ? 8.414 -9.713 24.542 1.00 96.50 237 SER A C 1
ATOM 1761 O O . SER A 1 237 ? 9.559 -9.587 24.122 1.00 96.50 237 SER A O 1
ATOM 1763 N N . TRP A 1 238 ? 7.355 -9.819 23.733 1.00 96.50 238 TRP A N 1
ATOM 1764 C CA . TRP A 1 238 ? 7.478 -9.893 22.278 1.00 96.50 238 TRP A CA 1
ATOM 1765 C C . TRP A 1 238 ? 8.222 -8.684 21.689 1.00 96.50 238 TRP A C 1
ATOM 1767 O O . TRP A 1 238 ? 9.051 -8.835 20.790 1.00 96.50 238 TRP A O 1
ATOM 1777 N N . LEU A 1 239 ? 7.966 -7.471 22.201 1.00 95.38 239 LEU A N 1
ATOM 1778 C CA . LEU A 1 239 ? 8.688 -6.280 21.751 1.00 95.38 239 LEU A CA 1
ATOM 1779 C C . LEU A 1 239 ? 10.177 -6.367 22.109 1.00 95.38 239 LEU A C 1
ATOM 1781 O O . LEU A 1 239 ? 11.013 -6.039 21.272 1.00 95.38 239 LEU A O 1
ATOM 1785 N N . ASN A 1 240 ? 10.517 -6.810 23.321 1.00 94.19 240 ASN A N 1
ATOM 1786 C CA . ASN A 1 240 ? 11.914 -6.976 23.730 1.00 94.19 240 ASN A CA 1
ATOM 1787 C C . ASN A 1 240 ? 12.643 -7.995 22.844 1.00 94.19 240 ASN A C 1
ATOM 1789 O O . ASN A 1 240 ? 13.761 -7.726 22.403 1.00 94.19 240 ASN A O 1
ATOM 1793 N N . ASP A 1 241 ? 11.991 -9.114 22.528 1.00 91.06 241 ASP A N 1
ATOM 1794 C CA . ASP A 1 241 ? 12.534 -10.145 21.642 1.00 91.06 241 ASP A CA 1
ATOM 1795 C C . ASP A 1 241 ? 12.753 -9.598 20.221 1.00 91.06 241 ASP A C 1
ATOM 1797 O O . ASP A 1 241 ? 13.810 -9.816 19.622 1.00 91.06 241 ASP A O 1
ATOM 1801 N N . LEU A 1 242 ? 11.818 -8.783 19.709 1.00 89.88 242 LEU A N 1
ATOM 1802 C CA . LEU A 1 242 ? 11.975 -8.092 18.425 1.00 89.88 242 LEU A CA 1
ATOM 1803 C C . LEU A 1 242 ? 13.195 -7.160 18.412 1.00 89.88 242 LEU A C 1
ATOM 1805 O O . LEU A 1 242 ? 13.934 -7.130 17.426 1.00 89.88 242 LEU A O 1
ATOM 1809 N N . GLU A 1 243 ? 13.402 -6.378 19.474 1.00 89.75 243 GLU A N 1
ATOM 1810 C CA . GLU A 1 243 ? 14.540 -5.456 19.567 1.00 89.75 243 GLU A CA 1
ATOM 1811 C C . GLU A 1 243 ? 15.880 -6.206 19.670 1.00 89.75 243 GLU A C 1
ATOM 1813 O O . GLU A 1 243 ? 16.859 -5.792 19.043 1.00 89.75 243 GLU A O 1
ATOM 1818 N N . LEU A 1 244 ? 15.929 -7.332 20.394 1.00 87.31 244 LEU A N 1
ATOM 1819 C CA . LEU A 1 244 ? 17.115 -8.197 20.476 1.00 87.31 244 LEU A CA 1
ATOM 1820 C C . LEU A 1 244 ? 17.486 -8.765 19.104 1.00 87.31 244 LEU A C 1
ATOM 1822 O O . LEU A 1 244 ? 18.617 -8.607 18.644 1.00 87.31 244 LEU A O 1
ATOM 1826 N N . VAL A 1 245 ? 16.503 -9.342 18.415 1.00 82.88 245 VAL A N 1
ATOM 1827 C CA . VAL A 1 245 ? 16.647 -9.855 17.051 1.00 82.88 245 VAL A CA 1
ATOM 1828 C C . VAL A 1 245 ? 17.154 -8.769 16.100 1.00 82.88 245 VAL A C 1
ATOM 1830 O O . VAL A 1 245 ? 18.056 -9.002 15.294 1.00 82.88 245 VAL A O 1
ATOM 1833 N N . GLN A 1 246 ? 16.607 -7.555 16.183 1.00 78.88 246 GLN A N 1
ATOM 1834 C CA . GLN A 1 246 ? 17.075 -6.451 15.349 1.00 78.88 246 GLN A CA 1
ATOM 1835 C C . GLN A 1 246 ? 18.522 -6.060 15.648 1.00 78.88 246 GLN A C 1
ATOM 1837 O O . GLN A 1 246 ? 19.260 -5.734 14.717 1.00 78.88 246 GLN A O 1
ATOM 1842 N N . ALA A 1 247 ? 18.930 -6.071 16.918 1.00 80.38 247 ALA A N 1
ATOM 1843 C CA . ALA A 1 247 ? 20.283 -5.710 17.319 1.00 80.38 247 ALA A CA 1
ATOM 1844 C C . ALA A 1 247 ? 21.337 -6.692 16.779 1.00 80.38 247 ALA A C 1
ATOM 1846 O O . ALA A 1 247 ? 22.421 -6.257 16.391 1.00 80.38 247 ALA A O 1
ATOM 1847 N N . GLU A 1 248 ? 21.018 -7.987 16.700 1.00 74.19 248 GLU A N 1
ATOM 1848 C CA . GLU A 1 248 ? 21.943 -9.027 16.227 1.00 74.19 248 GLU A CA 1
ATOM 1849 C C . GLU A 1 248 ? 22.164 -9.014 14.707 1.00 74.19 248 GLU A C 1
ATOM 1851 O O . GLU A 1 248 ? 23.257 -9.321 14.231 1.00 74.19 248 GLU A O 1
ATOM 1856 N N . ILE A 1 249 ? 21.142 -8.652 13.928 1.00 65.00 249 ILE A N 1
ATOM 1857 C CA . ILE A 1 249 ? 21.146 -8.854 12.469 1.00 65.00 249 ILE A CA 1
ATOM 1858 C C . ILE A 1 249 ? 21.549 -7.571 11.705 1.00 65.00 249 ILE A C 1
ATOM 1860 O O . ILE A 1 249 ? 21.822 -7.611 10.506 1.00 65.00 249 ILE A O 1
ATOM 1864 N N . ARG A 1 250 ? 21.598 -6.401 12.357 1.00 58.75 250 ARG A N 1
ATOM 1865 C CA . ARG A 1 250 ? 21.619 -5.094 11.671 1.00 58.75 250 ARG A CA 1
ATOM 1866 C C . ARG A 1 250 ? 22.891 -4.796 10.841 1.00 58.75 250 ARG A C 1
ATOM 1868 O O . ARG A 1 250 ? 23.949 -4.545 11.418 1.00 58.75 250 ARG A O 1
ATOM 1875 N N . PRO A 1 251 ? 22.782 -4.621 9.504 1.00 53.38 251 PRO A N 1
ATOM 1876 C CA . PRO A 1 251 ? 23.733 -3.865 8.689 1.00 53.38 251 PRO A CA 1
ATOM 1877 C C . PRO A 1 251 ? 23.412 -2.353 8.768 1.00 53.38 251 PRO A C 1
ATOM 1879 O O . PRO A 1 251 ? 22.325 -1.976 9.215 1.00 53.38 251 PRO A O 1
ATOM 1882 N N . PRO A 1 252 ? 24.302 -1.449 8.314 1.00 51.78 252 PRO A N 1
ATOM 1883 C CA . PRO A 1 252 ? 24.075 -0.003 8.364 1.00 51.78 252 PRO A CA 1
ATOM 1884 C C . PRO A 1 252 ? 22.975 0.419 7.369 1.00 51.78 252 PRO A C 1
ATOM 1886 O O . PRO A 1 252 ? 23.254 0.790 6.233 1.00 51.78 252 PRO A O 1
ATOM 1889 N N . GLY A 1 253 ? 21.708 0.339 7.777 1.00 61.22 253 GLY A N 1
ATOM 1890 C CA . GLY A 1 253 ? 20.560 0.679 6.937 1.00 61.22 253 GLY A CA 1
ATOM 1891 C C . GLY A 1 253 ? 19.276 0.998 7.720 1.00 61.22 253 GLY A C 1
ATOM 1892 O O . GLY A 1 253 ? 19.222 0.813 8.947 1.00 61.22 253 GLY A O 1
ATOM 1893 N N . PRO A 1 254 ? 18.244 1.518 7.024 1.00 68.50 254 PRO A N 1
ATOM 1894 C CA . PRO A 1 254 ? 16.921 1.747 7.600 1.00 68.50 254 PRO A CA 1
ATOM 1895 C C . PRO A 1 254 ? 16.244 0.418 7.972 1.00 68.50 254 PRO A C 1
ATOM 1897 O O . PRO A 1 254 ? 16.474 -0.603 7.328 1.00 68.50 254 PRO A O 1
ATOM 1900 N N . GLU A 1 255 ? 15.403 0.436 9.009 1.00 78.06 255 GLU A N 1
ATOM 1901 C CA . GLU A 1 255 ? 14.610 -0.726 9.441 1.00 78.06 255 GLU A CA 1
ATOM 1902 C C . GLU A 1 255 ? 13.780 -1.306 8.281 1.00 78.06 255 GLU A C 1
ATOM 1904 O O . GLU A 1 255 ? 13.310 -0.560 7.430 1.00 78.06 255 GLU A O 1
ATOM 1909 N N . LEU A 1 256 ? 13.539 -2.618 8.232 1.00 79.81 256 LEU A N 1
ATOM 1910 C CA . LEU A 1 256 ? 12.682 -3.233 7.208 1.00 79.81 256 LEU A CA 1
ATOM 1911 C C . LEU A 1 256 ? 11.212 -2.788 7.333 1.00 79.81 256 LEU A C 1
ATOM 1913 O O . LEU A 1 256 ? 10.688 -2.654 8.435 1.00 79.81 256 LEU A O 1
ATOM 1917 N N . LEU A 1 257 ? 10.514 -2.608 6.202 1.00 82.19 257 LEU A N 1
ATOM 1918 C CA . LEU A 1 257 ? 9.093 -2.206 6.194 1.00 82.19 257 LEU A CA 1
ATOM 1919 C C . LEU A 1 257 ? 8.208 -3.188 6.975 1.00 82.19 257 LEU A C 1
ATOM 1921 O O . LEU A 1 257 ? 7.325 -2.766 7.717 1.00 82.19 257 LEU A O 1
ATOM 1925 N N . SER A 1 258 ? 8.471 -4.491 6.843 1.00 82.00 258 SER A N 1
ATOM 1926 C CA . SER A 1 258 ? 7.761 -5.551 7.569 1.00 82.00 258 SER A CA 1
ATOM 1927 C C . SER A 1 258 ? 7.850 -5.382 9.085 1.00 82.00 258 SER A C 1
ATOM 1929 O O . SER A 1 258 ? 6.876 -5.614 9.792 1.00 82.00 258 SER A O 1
ATOM 1931 N N . VAL A 1 259 ? 8.994 -4.924 9.588 1.00 86.31 259 VAL A N 1
ATOM 1932 C CA . VAL A 1 259 ? 9.222 -4.732 11.019 1.00 86.31 259 VAL A CA 1
ATOM 1933 C C . VAL A 1 259 ? 8.504 -3.489 11.531 1.00 86.31 259 VAL A C 1
ATOM 1935 O O . VAL A 1 259 ? 7.836 -3.543 12.562 1.00 86.31 259 VAL A O 1
ATOM 1938 N N . THR A 1 260 ? 8.529 -2.401 10.762 1.00 89.19 260 THR A N 1
ATOM 1939 C CA . THR A 1 260 ? 7.735 -1.207 11.075 1.00 89.19 260 THR A CA 1
ATOM 1940 C C . THR A 1 260 ? 6.228 -1.521 11.078 1.00 89.19 260 THR A C 1
ATOM 1942 O O . THR A 1 260 ? 5.505 -1.036 11.947 1.00 89.19 260 THR A O 1
ATOM 1945 N N . PHE A 1 261 ? 5.747 -2.399 10.184 1.00 90.56 261 PHE A N 1
ATOM 1946 C CA . PHE A 1 261 ? 4.367 -2.903 10.220 1.00 90.56 261 PHE A CA 1
ATOM 1947 C C . PHE A 1 261 ? 4.053 -3.705 11.485 1.00 90.56 261 PHE A C 1
ATOM 1949 O O . PHE A 1 261 ? 2.994 -3.506 12.080 1.00 90.56 261 PHE A O 1
ATOM 1956 N N . MET A 1 262 ? 4.957 -4.587 11.918 1.00 91.31 262 MET A N 1
ATOM 1957 C CA . MET A 1 262 ? 4.772 -5.335 13.165 1.00 91.31 262 MET A CA 1
ATOM 1958 C C . MET A 1 262 ? 4.738 -4.396 14.379 1.00 91.31 262 MET A C 1
ATOM 1960 O O . MET A 1 262 ? 3.867 -4.550 15.230 1.00 91.31 262 MET A O 1
ATOM 1964 N N . ARG A 1 263 ? 5.594 -3.363 14.426 1.00 94.06 263 ARG A N 1
ATOM 1965 C CA . ARG A 1 263 ? 5.539 -2.320 15.470 1.00 94.06 263 ARG A CA 1
ATOM 1966 C C . ARG A 1 263 ? 4.217 -1.555 15.464 1.00 94.06 263 ARG A C 1
ATOM 1968 O O . ARG A 1 263 ? 3.662 -1.293 16.529 1.00 94.06 263 ARG A O 1
ATOM 1975 N N . PHE A 1 264 ? 3.695 -1.220 14.284 1.00 95.44 264 PHE A N 1
ATOM 1976 C CA . PHE A 1 264 ? 2.378 -0.597 14.159 1.00 95.44 264 PHE A CA 1
ATOM 1977 C C . PHE A 1 264 ? 1.280 -1.504 14.731 1.00 95.44 264 PHE A C 1
ATOM 1979 O O . PHE A 1 264 ? 0.485 -1.052 15.553 1.00 95.44 264 PHE A O 1
ATOM 1986 N N . PHE A 1 265 ? 1.271 -2.792 14.371 1.00 95.69 265 PHE A N 1
ATOM 1987 C CA . PHE A 1 265 ? 0.283 -3.740 14.889 1.00 95.69 265 PHE A CA 1
ATOM 1988 C C . PHE A 1 265 ? 0.412 -3.952 16.406 1.00 95.69 265 PHE A C 1
ATOM 1990 O O . PHE A 1 265 ? -0.590 -3.910 17.117 1.00 95.69 265 PHE A O 1
ATOM 1997 N N . TYR A 1 266 ? 1.635 -4.071 16.925 1.00 97.12 266 TYR A N 1
ATOM 1998 C CA . TYR A 1 266 ? 1.908 -4.108 18.362 1.00 97.12 266 TYR A CA 1
ATOM 1999 C C . TYR A 1 266 ? 1.313 -2.896 19.100 1.00 97.12 266 TYR A C 1
ATOM 2001 O O . TYR A 1 266 ? 0.627 -3.063 20.109 1.00 97.12 266 TYR A O 1
ATOM 2009 N N . LEU A 1 267 ? 1.517 -1.675 18.590 1.00 97.69 267 LEU A N 1
ATOM 2010 C CA . LEU A 1 267 ? 0.980 -0.459 19.213 1.00 97.69 267 LEU A CA 1
ATOM 2011 C C . LEU A 1 267 ? -0.551 -0.433 19.190 1.00 97.69 267 LEU A C 1
ATOM 2013 O O . LEU A 1 267 ? -1.169 -0.038 20.177 1.00 97.69 267 LEU A O 1
ATOM 2017 N N . VAL A 1 268 ? -1.168 -0.909 18.107 1.00 97.25 268 VAL A N 1
ATOM 2018 C CA . VAL A 1 268 ? -2.624 -1.088 18.030 1.00 97.25 268 VAL A CA 1
ATOM 2019 C C . VAL A 1 268 ? -3.120 -2.042 19.123 1.00 97.25 268 VAL A C 1
ATOM 2021 O O . VAL A 1 268 ? -4.036 -1.685 19.866 1.00 97.25 268 VAL A O 1
ATOM 2024 N N . LEU A 1 269 ? -2.495 -3.217 19.274 1.00 97.88 269 LEU A N 1
ATOM 2025 C CA . LEU A 1 269 ? -2.842 -4.189 20.320 1.00 97.88 269 LEU A CA 1
ATOM 2026 C C . LEU A 1 269 ? -2.678 -3.591 21.722 1.00 97.88 269 LEU A C 1
ATOM 2028 O O . LEU A 1 269 ? -3.574 -3.726 22.557 1.00 97.88 269 LEU A O 1
ATOM 2032 N N . ARG A 1 270 ? -1.579 -2.865 21.961 1.00 96.94 270 ARG A N 1
ATOM 2033 C CA . ARG A 1 270 ? -1.297 -2.186 23.233 1.00 96.94 270 ARG A CA 1
ATOM 2034 C C . ARG A 1 270 ? -2.372 -1.151 23.570 1.00 96.94 270 ARG A C 1
ATOM 2036 O O . ARG A 1 270 ? -2.904 -1.172 24.677 1.00 96.94 270 ARG A O 1
ATOM 2043 N N . VAL A 1 271 ? -2.744 -0.281 22.628 1.00 96.06 271 VAL A N 1
ATOM 2044 C CA . VAL A 1 271 ? -3.787 0.744 22.833 1.00 96.06 271 VAL A CA 1
ATOM 2045 C C . VAL A 1 271 ? -5.149 0.109 23.128 1.00 96.06 271 VAL A C 1
ATOM 2047 O O . VAL A 1 271 ? -5.849 0.561 24.042 1.00 96.06 271 VAL A O 1
ATOM 2050 N N . VAL A 1 272 ? -5.523 -0.945 22.393 1.00 96.06 272 VAL A N 1
ATOM 2051 C CA . VAL A 1 272 ? -6.777 -1.682 22.618 1.00 96.06 272 VAL A CA 1
ATOM 2052 C C . VAL A 1 272 ? -6.791 -2.320 24.007 1.00 96.06 272 VAL A C 1
ATOM 2054 O O . VAL A 1 272 ? -7.739 -2.119 24.770 1.00 96.06 272 VAL A O 1
ATOM 2057 N N . LEU A 1 273 ? -5.728 -3.042 24.366 1.00 95.06 273 LEU A N 1
ATOM 2058 C CA . LEU A 1 273 ? -5.641 -3.763 25.633 1.00 95.06 273 LEU A CA 1
ATOM 2059 C C . LEU A 1 273 ? -5.639 -2.807 26.832 1.00 95.06 273 LEU A C 1
ATOM 2061 O O . LEU A 1 273 ? -6.370 -3.025 27.800 1.00 95.06 273 LEU A O 1
ATOM 2065 N N . LEU A 1 274 ? -4.885 -1.705 26.756 1.00 92.88 274 LEU A N 1
ATOM 2066 C CA . LEU A 1 274 ? -4.878 -0.668 27.790 1.00 92.88 274 LEU A CA 1
ATOM 2067 C C . LEU A 1 274 ? -6.276 -0.077 28.004 1.00 92.88 274 LEU A C 1
ATOM 2069 O O . LEU A 1 274 ? -6.680 0.106 29.154 1.00 92.88 274 LEU A O 1
ATOM 2073 N N . GLY A 1 275 ? -7.023 0.151 26.920 1.00 90.62 275 GLY A N 1
ATOM 2074 C CA . GLY A 1 275 ? -8.378 0.702 26.949 1.00 90.62 275 GLY A CA 1
ATOM 2075 C C . GLY A 1 275 ? -9.473 -0.236 27.475 1.00 90.62 275 GLY A C 1
ATOM 2076 O O . GLY A 1 275 ? -10.547 0.252 27.812 1.00 90.62 275 GLY A O 1
ATOM 2077 N N . ALA A 1 276 ? -9.239 -1.548 27.565 1.00 91.50 276 ALA A N 1
ATOM 2078 C CA . ALA A 1 276 ? -10.233 -2.514 28.045 1.00 91.50 276 ALA A CA 1
ATOM 2079 C C . ALA A 1 276 ? -10.240 -2.629 29.581 1.00 91.50 276 ALA A C 1
ATOM 2081 O O . ALA A 1 276 ? -9.173 -2.682 30.188 1.00 91.50 276 ALA A O 1
ATOM 2082 N N . LEU A 1 277 ? -11.418 -2.717 30.222 1.00 86.69 277 LEU A N 1
ATOM 2083 C CA . LEU A 1 277 ? -11.564 -2.832 31.691 1.00 86.69 277 LEU A CA 1
ATOM 2084 C C . LEU A 1 277 ? -10.691 -1.834 32.475 1.00 86.69 277 LEU A C 1
ATOM 2086 O O . LEU A 1 277 ? -9.989 -2.191 33.422 1.00 86.69 277 LEU A O 1
ATOM 2090 N N . SER A 1 278 ? -10.662 -0.576 32.051 1.00 76.25 278 SER A N 1
ATOM 2091 C CA . SER A 1 278 ? -9.824 0.427 32.697 1.00 76.25 278 SER A CA 1
ATOM 2092 C C . SER A 1 278 ? -10.375 0.862 34.054 1.00 76.25 278 SER A C 1
ATOM 2094 O O . SER A 1 278 ? -11.564 1.135 34.157 1.00 76.25 278 SER A O 1
ATOM 2096 N N . SER A 1 279 ? -9.497 0.979 35.056 1.00 65.12 279 SER A N 1
ATOM 2097 C CA . SER A 1 279 ? -9.794 1.499 36.404 1.00 65.12 279 SER A CA 1
ATOM 2098 C C . SER A 1 279 ? -8.839 2.618 36.858 1.00 65.12 279 SER A C 1
ATOM 2100 O O . SER A 1 279 ? -8.988 3.144 37.959 1.00 65.12 279 SER A O 1
ATOM 2102 N N . SER A 1 280 ? -7.837 2.974 36.038 1.00 69.25 280 SER A N 1
ATOM 2103 C CA . SER A 1 280 ? -6.739 3.864 36.443 1.00 69.25 280 SER A CA 1
ATOM 2104 C C . SER A 1 280 ? -7.013 5.341 36.114 1.00 69.25 280 SER A C 1
ATOM 2106 O O . SER A 1 280 ? -7.361 5.639 34.967 1.00 69.25 280 SER A O 1
ATOM 2108 N N . PRO A 1 281 ? -6.790 6.278 37.059 1.00 68.38 281 PRO A N 1
ATOM 2109 C CA . PRO A 1 281 ? -6.896 7.718 36.807 1.00 68.38 281 PRO A CA 1
ATOM 2110 C C . PRO A 1 281 ? -5.854 8.231 35.796 1.00 68.38 281 PRO A C 1
ATOM 2112 O O . PRO A 1 281 ? -6.126 9.189 35.076 1.00 68.38 281 PRO A O 1
ATOM 2115 N N . ASP A 1 282 ? -4.710 7.551 35.664 1.00 81.00 282 ASP A N 1
ATOM 2116 C CA . ASP A 1 282 ? -3.633 7.931 34.736 1.00 81.00 282 ASP A CA 1
ATOM 2117 C C . ASP A 1 282 ? -3.838 7.388 33.313 1.00 81.00 282 ASP A C 1
ATOM 2119 O O . ASP A 1 282 ? -3.076 7.710 32.397 1.00 81.00 282 ASP A O 1
ATOM 2123 N N . LEU A 1 283 ? -4.883 6.579 33.090 1.00 84.00 283 LEU A N 1
ATOM 2124 C CA . LEU A 1 283 ? -5.140 5.915 31.811 1.00 84.00 283 LEU A CA 1
ATOM 2125 C C . LEU A 1 283 ? -5.168 6.900 30.637 1.00 84.00 283 LEU A C 1
ATOM 2127 O O . LEU A 1 283 ? -4.641 6.595 29.571 1.00 84.00 283 LEU A O 1
ATOM 2131 N N . CYS A 1 284 ? -5.773 8.076 30.819 1.00 85.00 284 CYS A N 1
ATOM 2132 C CA . CYS A 1 284 ? -5.874 9.076 29.757 1.00 85.00 284 CYS A CA 1
ATOM 2133 C C . CYS A 1 284 ? -4.485 9.518 29.264 1.00 85.00 284 CYS A C 1
ATOM 2135 O O . CYS A 1 284 ? -4.247 9.569 28.059 1.00 85.00 284 CYS A O 1
ATOM 2137 N N . VAL A 1 285 ? -3.545 9.748 30.186 1.00 90.25 285 VAL A N 1
ATOM 2138 C CA . VAL A 1 285 ? -2.166 10.159 29.873 1.00 90.25 285 VAL A CA 1
ATOM 2139 C C . VAL A 1 285 ? -1.396 9.023 29.199 1.00 90.25 285 VAL A C 1
ATOM 2141 O O . VAL A 1 285 ? -0.711 9.240 28.195 1.00 90.25 285 VAL A O 1
ATOM 2144 N N . VAL A 1 286 ? -1.545 7.796 29.709 1.00 92.06 286 VAL A N 1
ATOM 2145 C CA . VAL A 1 286 ? -0.918 6.607 29.113 1.00 92.06 286 VAL A CA 1
ATOM 2146 C C . VAL A 1 286 ? -1.421 6.403 27.683 1.00 92.06 286 VAL A C 1
ATOM 2148 O O . VAL A 1 286 ? -0.624 6.268 26.758 1.00 92.06 286 VAL A O 1
ATOM 2151 N N . LEU A 1 287 ? -2.736 6.462 27.467 1.00 92.44 287 LEU A N 1
ATOM 2152 C CA . LEU A 1 287 ? -3.336 6.316 26.142 1.00 92.44 287 LEU A CA 1
ATOM 2153 C C . LEU A 1 287 ? -2.922 7.433 25.188 1.00 92.44 287 LEU A C 1
ATOM 2155 O O . LEU A 1 287 ? -2.650 7.150 24.029 1.00 92.44 287 LEU A O 1
ATOM 2159 N N . GLN A 1 288 ? -2.847 8.686 25.640 1.00 93.31 288 GLN A N 1
ATOM 2160 C CA . GLN A 1 288 ? -2.338 9.784 24.812 1.00 93.31 288 GLN A CA 1
ATOM 2161 C C . GLN A 1 288 ? -0.896 9.529 24.360 1.00 93.31 288 GLN A C 1
ATOM 2163 O O . GLN A 1 288 ? -0.566 9.766 23.198 1.00 93.31 288 GLN A O 1
ATOM 2168 N N . THR A 1 289 ? -0.059 9.001 25.254 1.00 95.75 289 THR A N 1
ATOM 2169 C CA . THR A 1 289 ? 1.332 8.651 24.946 1.00 95.75 289 THR A CA 1
ATOM 2170 C C . THR A 1 289 ? 1.405 7.535 23.905 1.00 95.75 289 THR A C 1
ATOM 2172 O O . THR A 1 289 ? 2.101 7.675 22.900 1.00 95.75 289 THR A O 1
ATOM 2175 N N . GLU A 1 290 ? 0.650 6.451 24.091 1.00 95.56 290 GLU A N 1
ATOM 2176 C CA . GLU A 1 290 ? 0.636 5.330 23.143 1.00 95.56 290 GLU A CA 1
ATOM 2177 C C . GLU A 1 290 ? -0.014 5.699 21.801 1.00 95.56 290 GLU A C 1
ATOM 2179 O O . GLU A 1 290 ? 0.490 5.310 20.751 1.00 95.56 290 GLU A O 1
ATOM 2184 N N . ASN A 1 291 ? -1.065 6.523 21.801 1.00 96.44 291 ASN A N 1
ATOM 2185 C CA . ASN A 1 291 ? -1.678 7.049 20.579 1.00 96.44 291 ASN A CA 1
ATOM 2186 C C . ASN A 1 291 ? -0.694 7.915 19.785 1.00 96.44 291 ASN A C 1
ATOM 2188 O O . ASN A 1 291 ? -0.646 7.820 18.562 1.00 96.44 291 ASN A O 1
ATOM 2192 N N . LYS A 1 292 ? 0.119 8.733 20.466 1.00 97.44 292 LYS A N 1
ATOM 2193 C CA . LYS A 1 292 ? 1.173 9.510 19.807 1.00 97.44 292 LYS A CA 1
ATOM 2194 C C . LYS A 1 292 ? 2.214 8.593 19.164 1.00 97.44 292 LYS A C 1
ATOM 2196 O O . LYS A 1 292 ? 2.529 8.771 17.994 1.00 97.44 292 LYS A O 1
ATOM 2201 N N . ARG A 1 293 ? 2.683 7.571 19.889 1.00 97.31 293 ARG A N 1
ATOM 2202 C CA . ARG A 1 293 ? 3.614 6.566 19.341 1.00 97.31 293 ARG A CA 1
ATOM 2203 C C . ARG A 1 293 ? 3.024 5.851 18.126 1.00 97.31 293 ARG A C 1
ATOM 2205 O O . ARG A 1 293 ? 3.726 5.657 17.137 1.00 97.31 293 ARG A O 1
ATOM 2212 N N . LEU A 1 294 ? 1.743 5.481 18.190 1.00 97.38 294 LEU A N 1
ATOM 2213 C CA . LEU A 1 294 ? 1.023 4.873 17.073 1.00 97.38 294 LEU A CA 1
ATOM 2214 C C . LEU A 1 294 ? 1.010 5.807 15.857 1.00 97.38 294 LEU A C 1
ATOM 2216 O O . LEU A 1 294 ? 1.361 5.372 14.763 1.00 97.38 294 LEU A O 1
ATOM 2220 N N . GLN A 1 295 ? 0.678 7.086 16.052 1.00 97.69 295 GLN A N 1
ATOM 2221 C CA . GLN A 1 295 ? 0.657 8.090 14.986 1.00 97.69 295 GLN A CA 1
ATOM 2222 C C . GLN A 1 295 ? 2.044 8.323 14.366 1.00 97.69 295 GLN A C 1
ATOM 2224 O O . GLN A 1 295 ? 2.157 8.435 13.142 1.00 97.69 295 GLN A O 1
ATOM 2229 N N . ASP A 1 296 ? 3.101 8.359 15.180 1.00 96.94 296 ASP A N 1
ATOM 2230 C CA . ASP A 1 296 ? 4.481 8.548 14.718 1.00 96.94 296 ASP A CA 1
ATOM 2231 C C . ASP A 1 296 ? 4.923 7.378 13.815 1.00 96.94 296 ASP A C 1
ATOM 2233 O O . ASP A 1 296 ? 5.407 7.590 12.698 1.00 96.94 296 ASP A O 1
ATOM 2237 N N . VAL A 1 297 ? 4.681 6.131 14.245 1.00 95.69 297 VAL A N 1
ATOM 2238 C CA . VAL A 1 297 ? 4.978 4.930 13.439 1.00 95.69 297 VAL A CA 1
ATOM 2239 C C . VAL A 1 297 ? 4.132 4.896 12.163 1.00 95.69 297 VAL A C 1
ATOM 2241 O O . VAL A 1 297 ? 4.636 4.560 11.091 1.00 95.69 297 VAL A O 1
ATOM 2244 N N . ALA A 1 298 ? 2.860 5.283 12.244 1.00 95.25 298 ALA A N 1
ATOM 2245 C CA . ALA A 1 298 ? 1.957 5.326 11.097 1.00 95.25 298 ALA A CA 1
ATOM 2246 C C . ALA A 1 298 ? 2.379 6.358 10.038 1.00 95.25 298 ALA A C 1
ATOM 2248 O O . ALA A 1 298 ? 2.295 6.105 8.830 1.00 95.25 298 ALA A O 1
ATOM 2249 N N . SER A 1 299 ? 2.868 7.514 10.488 1.00 94.56 299 SER A N 1
ATOM 2250 C CA . SER A 1 299 ? 3.399 8.567 9.617 1.00 94.56 299 SER A CA 1
ATOM 2251 C C . SER A 1 299 ? 4.660 8.082 8.905 1.00 94.56 299 SER A C 1
ATOM 2253 O O . SER A 1 299 ? 4.747 8.176 7.681 1.00 94.56 299 SER A O 1
ATOM 2255 N N . ASN A 1 300 ? 5.572 7.432 9.638 1.00 91.25 300 ASN A N 1
ATOM 2256 C CA . ASN A 1 300 ? 6.756 6.808 9.049 1.00 91.25 300 ASN A CA 1
ATOM 2257 C C . ASN A 1 300 ? 6.400 5.735 8.005 1.00 91.25 300 ASN A C 1
ATOM 2259 O O . ASN A 1 300 ? 6.975 5.723 6.917 1.00 91.25 300 ASN A O 1
ATOM 2263 N N . LEU A 1 301 ? 5.430 4.860 8.295 1.00 89.25 301 LEU A N 1
ATOM 2264 C CA . LEU A 1 301 ? 4.947 3.867 7.329 1.00 89.25 301 LEU A CA 1
ATOM 2265 C C . LEU A 1 301 ? 4.417 4.526 6.054 1.00 89.25 301 LEU A C 1
ATOM 2267 O O . LEU A 1 301 ? 4.774 4.102 4.957 1.00 89.25 301 LEU A O 1
ATOM 2271 N N . SER A 1 302 ? 3.613 5.581 6.190 1.00 87.94 302 SER A N 1
ATOM 2272 C CA . S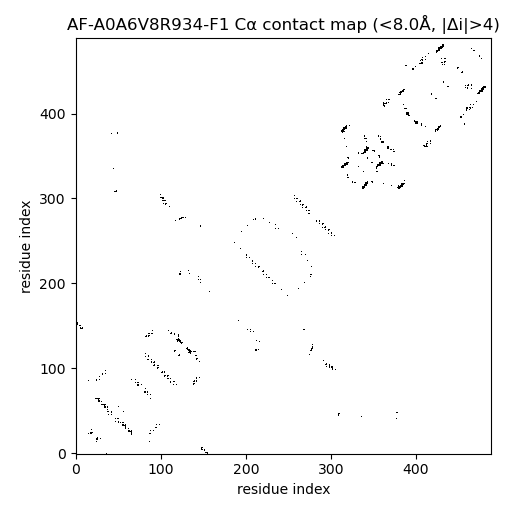ER A 1 302 ? 3.016 6.293 5.052 1.00 87.94 302 SER A CA 1
ATOM 2273 C C . SER A 1 302 ? 4.077 6.910 4.143 1.00 87.94 302 SER A C 1
ATOM 2275 O O . SER A 1 302 ? 4.015 6.751 2.923 1.00 87.94 302 SER A O 1
ATOM 2277 N N . GLU A 1 303 ? 5.087 7.563 4.723 1.00 86.06 303 GLU A N 1
ATOM 2278 C CA . GLU A 1 303 ? 6.208 8.139 3.972 1.00 86.06 303 GLU A CA 1
ATOM 2279 C C . GLU A 1 303 ? 7.014 7.064 3.244 1.00 86.06 303 GLU A C 1
ATOM 2281 O O . GLU A 1 303 ? 7.340 7.204 2.063 1.00 86.06 303 GLU A O 1
ATOM 2286 N N . ARG A 1 304 ? 7.315 5.957 3.929 1.00 81.62 304 ARG A N 1
ATOM 2287 C CA . ARG A 1 304 ? 8.128 4.882 3.359 1.00 81.62 304 ARG A CA 1
ATOM 2288 C C . ARG A 1 304 ? 7.400 4.111 2.269 1.00 81.62 304 ARG A C 1
ATOM 2290 O O . ARG A 1 304 ? 8.026 3.766 1.272 1.00 81.62 304 ARG A O 1
ATOM 2297 N N . ILE A 1 305 ? 6.102 3.864 2.429 1.00 77.62 305 ILE A N 1
ATOM 2298 C CA . ILE A 1 305 ? 5.272 3.238 1.395 1.00 77.62 305 ILE A CA 1
ATOM 2299 C C . ILE A 1 305 ? 5.162 4.173 0.198 1.00 77.62 305 ILE A C 1
ATOM 2301 O O . ILE A 1 305 ? 5.418 3.737 -0.916 1.00 77.62 305 ILE A O 1
ATOM 2305 N N . SER A 1 306 ? 4.897 5.463 0.418 1.00 69.50 306 SER A N 1
ATOM 2306 C CA . SER A 1 306 ? 4.865 6.457 -0.664 1.00 69.50 306 SER A CA 1
ATOM 2307 C C . SER A 1 306 ? 6.198 6.515 -1.416 1.00 69.50 306 SER A C 1
ATOM 2309 O O . SER A 1 306 ? 6.216 6.513 -2.642 1.00 69.50 306 SER A O 1
ATOM 2311 N N . SER A 1 307 ? 7.323 6.480 -0.699 1.00 65.88 307 SER A N 1
ATOM 2312 C CA . SER A 1 307 ? 8.662 6.413 -1.295 1.00 65.88 307 SER A CA 1
ATOM 2313 C C . SER A 1 307 ? 8.887 5.119 -2.088 1.00 65.88 307 SER A C 1
ATOM 2315 O O . SER A 1 307 ? 9.388 5.163 -3.206 1.00 65.88 307 SER A O 1
ATOM 2317 N N . HIS A 1 308 ? 8.457 3.969 -1.565 1.00 62.41 308 HIS A N 1
ATOM 2318 C CA . HIS A 1 308 ? 8.583 2.679 -2.249 1.00 62.41 308 HIS A CA 1
ATOM 2319 C C . HIS A 1 308 ? 7.718 2.595 -3.519 1.00 62.41 308 HIS A C 1
ATOM 2321 O O . HIS A 1 308 ? 8.151 2.087 -4.548 1.00 62.41 308 HIS A O 1
ATOM 2327 N N . ILE A 1 309 ? 6.516 3.166 -3.468 1.00 55.81 309 ILE A N 1
ATOM 2328 C CA . ILE A 1 309 ? 5.595 3.346 -4.596 1.00 55.81 309 ILE A CA 1
ATOM 2329 C C . ILE A 1 309 ? 6.232 4.240 -5.670 1.00 55.81 309 ILE A C 1
ATOM 2331 O O . ILE A 1 309 ? 6.187 3.904 -6.850 1.00 55.81 309 ILE A O 1
ATOM 2335 N N . ILE A 1 310 ? 6.901 5.327 -5.270 1.00 53.28 310 ILE A N 1
ATOM 2336 C CA . ILE A 1 310 ? 7.679 6.189 -6.176 1.00 53.28 310 ILE A CA 1
ATOM 2337 C C . ILE A 1 310 ? 8.909 5.456 -6.746 1.00 53.28 310 ILE A C 1
ATOM 2339 O O . ILE A 1 310 ? 9.385 5.802 -7.825 1.00 53.28 310 ILE A O 1
ATOM 2343 N N . GLN A 1 311 ? 9.420 4.427 -6.063 1.00 57.72 311 GLN A N 1
ATOM 2344 C CA . GLN A 1 311 ? 10.542 3.627 -6.553 1.00 57.72 311 GLN A CA 1
ATOM 2345 C C . GLN A 1 311 ? 10.140 2.585 -7.603 1.00 57.72 311 GLN A C 1
ATOM 2347 O O . GLN A 1 311 ? 10.991 2.216 -8.406 1.00 57.72 311 GLN A O 1
ATOM 2352 N N . VAL A 1 312 ? 8.888 2.119 -7.668 1.00 69.25 312 VAL A N 1
ATOM 2353 C CA . VAL A 1 312 ? 8.463 1.176 -8.717 1.00 69.25 312 VAL A CA 1
ATOM 2354 C C . VAL A 1 312 ? 8.220 1.920 -10.033 1.00 69.25 312 VAL A C 1
ATOM 2356 O O . VAL A 1 312 ? 7.187 2.548 -10.245 1.00 69.25 312 VAL A O 1
ATOM 2359 N N . MET A 1 313 ? 9.194 1.825 -10.938 1.00 84.06 313 MET A N 1
ATOM 2360 C CA . MET A 1 313 ? 9.204 2.530 -12.220 1.00 84.06 313 MET A CA 1
ATOM 2361 C C . MET A 1 313 ? 8.822 1.619 -13.393 1.00 84.06 313 MET A C 1
ATOM 2363 O O . MET A 1 313 ? 8.931 0.390 -13.319 1.00 84.06 313 MET A O 1
ATOM 2367 N N . HIS A 1 314 ? 8.405 2.240 -14.498 1.00 91.00 314 HIS A N 1
ATOM 2368 C CA . HIS A 1 314 ? 8.110 1.562 -15.759 1.00 91.00 314 HIS A CA 1
ATOM 2369 C C . HIS A 1 314 ? 9.118 1.971 -16.841 1.00 91.00 314 HIS A C 1
ATOM 2371 O O . HIS A 1 314 ? 9.370 3.161 -17.026 1.00 91.00 314 HIS A O 1
ATOM 2377 N N . PHE A 1 315 ? 9.694 1.016 -17.574 1.00 95.19 315 PHE A N 1
ATOM 2378 C CA . PHE A 1 315 ? 10.775 1.279 -18.536 1.00 95.19 315 PHE A CA 1
ATOM 2379 C C . PHE A 1 315 ? 10.461 0.808 -19.960 1.00 95.19 315 PHE A C 1
ATOM 2381 O O . PHE A 1 315 ? 9.891 -0.263 -20.162 1.00 95.19 315 PHE A O 1
ATOM 2388 N N . LEU A 1 316 ? 10.933 1.554 -20.965 1.00 96.94 316 LEU A N 1
ATOM 2389 C CA . LEU A 1 316 ? 11.043 1.043 -22.338 1.00 96.94 316 LEU A CA 1
ATOM 2390 C C . LEU A 1 316 ? 12.425 0.441 -22.560 1.00 96.94 316 LEU A C 1
ATOM 2392 O O . LEU A 1 316 ? 13.434 1.112 -22.352 1.00 96.94 316 LEU A O 1
ATOM 2396 N N . LEU A 1 317 ? 12.480 -0.802 -23.031 1.00 97.38 317 LEU A N 1
ATOM 2397 C CA . LEU A 1 317 ? 13.732 -1.515 -23.257 1.00 97.38 317 LEU A CA 1
ATOM 2398 C C . LEU A 1 317 ? 13.966 -1.772 -24.742 1.00 97.38 317 LEU A C 1
ATOM 2400 O O . LEU A 1 317 ? 13.172 -2.422 -25.423 1.00 97.38 317 LEU A O 1
ATOM 2404 N N . PHE A 1 318 ? 15.135 -1.348 -25.214 1.00 97.12 318 PHE A N 1
ATOM 2405 C CA . PHE A 1 318 ? 15.644 -1.662 -26.544 1.00 97.12 318 PHE A CA 1
ATOM 2406 C C . PHE A 1 318 ? 16.917 -2.492 -26.401 1.00 97.12 318 PHE A C 1
ATOM 2408 O O . PHE A 1 318 ? 17.831 -2.127 -25.662 1.00 97.12 318 PHE A O 1
ATOM 2415 N N . GLY A 1 319 ? 16.989 -3.630 -27.094 1.00 94.44 319 GLY A N 1
ATOM 2416 C CA . GLY A 1 319 ? 18.121 -4.559 -26.965 1.00 94.44 319 GLY A CA 1
ATOM 2417 C C . GLY A 1 319 ? 18.01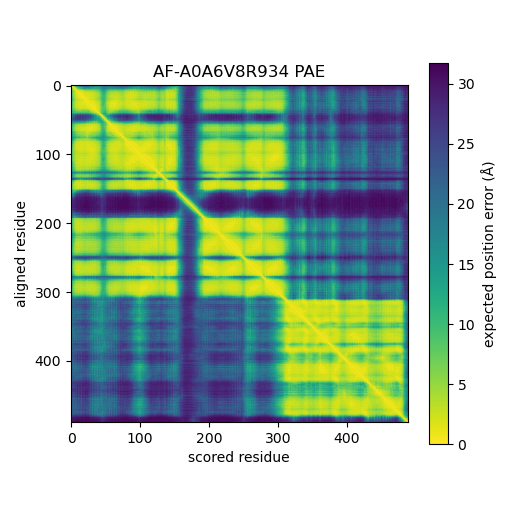4 -5.542 -25.794 1.00 94.44 319 GLY A C 1
ATOM 2418 O O . GLY A 1 319 ? 19.002 -6.195 -25.468 1.00 94.44 319 GLY A O 1
ATOM 2419 N N . ALA A 1 320 ? 16.819 -5.712 -25.216 1.00 93.62 320 ALA A N 1
ATOM 2420 C CA . ALA A 1 320 ? 16.542 -6.610 -24.088 1.00 93.62 320 ALA A CA 1
ATOM 2421 C C . ALA A 1 320 ? 16.969 -8.078 -24.312 1.00 93.62 320 ALA A C 1
ATOM 2423 O O . ALA A 1 320 ? 17.240 -8.800 -23.360 1.00 93.62 320 ALA A O 1
ATOM 2424 N N . THR A 1 321 ? 17.067 -8.528 -25.566 1.00 92.31 321 THR A N 1
ATOM 2425 C CA . THR A 1 321 ? 17.501 -9.890 -25.924 1.00 92.31 321 THR A CA 1
ATOM 2426 C C . THR A 1 321 ? 19.022 -10.066 -25.927 1.00 92.31 321 THR A C 1
ATOM 2428 O O . THR A 1 321 ? 19.506 -11.194 -25.982 1.00 92.31 321 THR A O 1
ATOM 2431 N N . GLY A 1 322 ? 19.795 -8.975 -25.932 1.00 87.81 322 GLY A N 1
ATOM 2432 C CA . GLY A 1 322 ? 21.257 -9.013 -25.971 1.00 87.81 322 GLY A CA 1
ATOM 2433 C C . GLY A 1 322 ? 21.875 -9.387 -24.623 1.00 87.81 322 GLY A C 1
ATOM 2434 O O . GLY A 1 322 ? 21.214 -9.313 -23.593 1.00 87.81 322 GLY A O 1
ATOM 2435 N N . ARG A 1 323 ? 23.174 -9.723 -24.618 1.00 86.81 323 ARG A N 1
ATOM 2436 C CA . ARG A 1 323 ? 23.923 -10.126 -23.407 1.00 86.81 323 ARG A CA 1
ATOM 2437 C C . ARG A 1 323 ? 23.673 -9.187 -22.220 1.00 86.81 323 ARG A C 1
ATOM 2439 O O . ARG A 1 323 ? 23.275 -9.637 -21.159 1.00 86.81 323 ARG A O 1
ATOM 2446 N N . THR A 1 324 ? 23.848 -7.879 -22.415 1.00 89.50 324 THR A N 1
ATOM 2447 C CA . THR A 1 324 ? 23.604 -6.884 -21.357 1.00 89.50 324 THR A CA 1
ATOM 2448 C C . THR A 1 324 ? 22.117 -6.642 -21.110 1.00 89.50 324 THR A C 1
ATOM 2450 O O . THR A 1 324 ? 21.711 -6.475 -19.966 1.00 89.50 324 THR A O 1
ATOM 2453 N N . GLY A 1 325 ? 21.300 -6.634 -22.166 1.00 91.56 325 GLY A N 1
ATOM 2454 C CA . GLY A 1 325 ? 19.861 -6.396 -22.055 1.00 91.56 325 GLY A CA 1
ATOM 2455 C C . GLY A 1 325 ? 19.154 -7.427 -21.175 1.00 91.56 325 GLY A C 1
ATOM 2456 O O . GLY A 1 325 ? 18.282 -7.054 -20.400 1.00 91.56 325 GLY A O 1
ATOM 2457 N N . GLN A 1 326 ? 19.580 -8.692 -21.219 1.00 91.19 326 GLN A N 1
ATOM 2458 C CA . GLN A 1 326 ? 19.019 -9.744 -20.367 1.00 91.19 326 GLN A CA 1
ATOM 2459 C C . GLN A 1 326 ? 19.312 -9.512 -18.879 1.00 91.19 326 GLN A C 1
ATOM 2461 O O . GLN A 1 326 ? 18.427 -9.718 -18.051 1.00 91.19 326 GLN A O 1
ATOM 2466 N N . HIS A 1 327 ? 20.513 -9.028 -18.539 1.00 89.44 327 HIS A N 1
ATOM 2467 C CA . HIS A 1 327 ? 20.834 -8.627 -17.165 1.00 89.44 327 HIS A CA 1
ATOM 2468 C C . HIS A 1 327 ? 19.983 -7.437 -16.720 1.00 89.44 327 HIS A C 1
ATOM 2470 O O . HIS A 1 327 ? 19.381 -7.498 -15.658 1.00 89.44 327 HIS A O 1
ATOM 2476 N N . VAL A 1 328 ? 19.834 -6.412 -17.569 1.00 92.44 328 VAL A N 1
ATOM 2477 C CA . VAL A 1 328 ? 18.961 -5.261 -17.274 1.00 92.44 328 VAL A CA 1
ATOM 2478 C C . VAL A 1 328 ? 17.524 -5.711 -17.003 1.00 92.44 328 VAL A C 1
ATOM 2480 O O . VAL A 1 328 ? 16.925 -5.273 -16.030 1.00 92.44 328 VAL A O 1
ATOM 2483 N N . VAL A 1 329 ? 16.975 -6.612 -17.824 1.00 91.50 329 VAL A N 1
ATOM 2484 C CA . VAL A 1 329 ? 15.634 -7.175 -17.597 1.00 91.50 329 VAL A CA 1
ATOM 2485 C C . VAL A 1 329 ? 15.564 -7.894 -16.249 1.00 91.50 329 VAL A C 1
ATOM 2487 O O . VAL A 1 329 ? 14.631 -7.660 -15.489 1.00 91.50 329 VAL A O 1
ATOM 2490 N N . SER A 1 330 ? 16.535 -8.759 -15.945 1.00 85.25 330 SER A N 1
ATOM 2491 C CA . SER A 1 330 ? 16.563 -9.511 -14.686 1.00 85.25 330 SER A CA 1
ATOM 2492 C C . SER A 1 330 ? 16.625 -8.587 -13.469 1.00 85.25 330 SER A C 1
ATOM 2494 O O . SER A 1 330 ? 15.834 -8.742 -12.540 1.00 85.25 330 SER A O 1
ATOM 2496 N N . ASP A 1 331 ? 17.520 -7.602 -13.495 1.00 82.75 331 ASP A N 1
ATOM 2497 C CA . ASP A 1 331 ? 17.757 -6.695 -12.375 1.00 82.75 331 ASP A CA 1
ATOM 2498 C C . ASP A 1 331 ? 16.561 -5.767 -12.143 1.00 82.75 331 ASP A C 1
ATOM 2500 O O . ASP A 1 331 ? 16.142 -5.596 -10.997 1.00 82.75 331 ASP A O 1
ATOM 2504 N N . LEU A 1 332 ? 15.964 -5.227 -13.214 1.00 86.62 332 LEU A N 1
ATOM 2505 C CA . LEU A 1 332 ? 14.767 -4.386 -13.122 1.00 86.62 332 LEU A CA 1
ATOM 2506 C C . LEU A 1 332 ? 13.598 -5.143 -12.488 1.00 86.62 332 LEU A C 1
ATOM 2508 O O . LEU A 1 332 ? 12.992 -4.658 -11.535 1.00 86.62 332 LEU A O 1
ATOM 2512 N N . LEU A 1 333 ? 13.306 -6.346 -12.991 1.00 84.44 333 LEU A N 1
ATOM 2513 C CA . LEU A 1 333 ? 12.199 -7.156 -12.480 1.00 84.44 333 LEU A CA 1
ATOM 2514 C C . LEU A 1 333 ? 12.449 -7.613 -11.036 1.00 84.44 333 LEU A C 1
ATOM 2516 O O . LEU A 1 333 ? 11.512 -7.664 -10.245 1.00 84.44 333 LEU A O 1
ATOM 2520 N N . SER A 1 334 ? 13.703 -7.902 -10.665 1.00 77.19 334 SER A N 1
ATOM 2521 C CA . SER A 1 334 ? 14.065 -8.277 -9.288 1.00 77.19 334 SER A CA 1
ATOM 2522 C C . SER A 1 334 ? 13.824 -7.154 -8.272 1.00 77.19 334 SER A C 1
ATOM 2524 O O . SER A 1 334 ? 13.557 -7.426 -7.105 1.00 77.19 334 SER A O 1
ATOM 2526 N N . GLN A 1 335 ? 13.869 -5.900 -8.730 1.00 72.81 335 GLN A N 1
ATOM 2527 C CA . GLN A 1 335 ? 13.581 -4.704 -7.936 1.00 72.81 335 GLN A CA 1
ATOM 2528 C C . GLN A 1 335 ? 12.092 -4.315 -7.980 1.00 72.81 335 GLN A C 1
ATOM 2530 O O . GLN A 1 335 ? 11.709 -3.274 -7.452 1.00 72.81 335 GLN A O 1
ATOM 2535 N N . GLY A 1 336 ? 11.244 -5.136 -8.610 1.00 74.38 336 GLY A N 1
ATOM 2536 C CA . GLY A 1 336 ? 9.807 -4.895 -8.728 1.00 74.38 336 GLY A CA 1
ATOM 2537 C C . GLY A 1 336 ? 9.425 -3.863 -9.789 1.00 74.38 336 GLY A C 1
ATOM 2538 O O . GLY A 1 336 ? 8.257 -3.500 -9.877 1.00 74.38 336 GLY A O 1
ATOM 2539 N N . HIS A 1 337 ? 10.373 -3.384 -10.602 1.00 85.19 337 HIS A N 1
ATOM 2540 C CA . HIS A 1 337 ? 10.071 -2.506 -11.732 1.00 85.19 337 HIS A CA 1
ATOM 2541 C C . HIS A 1 337 ? 9.381 -3.273 -12.860 1.00 85.19 337 HIS A C 1
ATOM 2543 O O . HIS A 1 337 ? 9.490 -4.494 -12.968 1.00 85.19 337 HIS A O 1
ATOM 2549 N N . THR A 1 338 ? 8.721 -2.541 -13.753 1.00 90.12 338 THR A N 1
ATOM 2550 C CA . THR A 1 338 ? 8.075 -3.120 -14.935 1.00 90.12 338 THR A CA 1
ATOM 2551 C C . THR A 1 338 ? 8.681 -2.578 -16.221 1.00 90.12 338 THR A C 1
ATOM 2553 O O . THR A 1 338 ? 9.315 -1.521 -16.237 1.00 90.12 338 THR A O 1
ATOM 2556 N N . ALA A 1 339 ? 8.508 -3.300 -17.325 1.00 94.00 339 ALA A N 1
ATOM 2557 C CA . ALA A 1 339 ? 9.061 -2.889 -18.604 1.00 94.00 339 ALA A CA 1
ATOM 2558 C C . ALA A 1 339 ? 8.247 -3.356 -19.815 1.00 94.00 339 ALA A C 1
ATOM 2560 O O . ALA A 1 339 ? 7.621 -4.419 -19.797 1.00 94.00 339 ALA A O 1
ATOM 2561 N N . VAL A 1 340 ? 8.343 -2.592 -20.905 1.00 96.00 340 VAL A N 1
ATOM 2562 C CA . VAL A 1 340 ? 8.009 -3.052 -22.258 1.00 96.00 340 VAL A CA 1
ATOM 2563 C C . VAL A 1 340 ? 9.292 -3.165 -23.071 1.00 96.00 340 VAL A C 1
ATOM 2565 O O . VAL A 1 340 ? 10.024 -2.191 -23.237 1.00 96.00 340 VAL A O 1
ATOM 2568 N N . ALA A 1 341 ? 9.571 -4.355 -23.594 1.00 96.56 341 ALA A N 1
ATOM 2569 C CA . ALA A 1 341 ? 10.726 -4.614 -24.439 1.00 96.56 341 ALA A CA 1
ATOM 2570 C C . ALA A 1 341 ? 10.331 -4.713 -25.916 1.00 96.56 341 ALA A C 1
ATOM 2572 O O . ALA A 1 341 ? 9.488 -5.536 -26.278 1.00 96.56 341 ALA A O 1
ATOM 2573 N N . LEU A 1 342 ? 11.004 -3.939 -26.773 1.00 97.12 342 LEU A N 1
ATOM 2574 C CA . LEU A 1 342 ? 10.910 -4.086 -28.225 1.00 97.12 342 LEU A CA 1
ATOM 2575 C C . LEU A 1 342 ? 11.922 -5.132 -28.714 1.00 97.12 342 LEU A C 1
ATOM 2577 O O . LEU A 1 342 ? 13.138 -4.973 -28.544 1.00 97.12 342 LEU A O 1
ATOM 2581 N N . VAL A 1 343 ? 11.428 -6.194 -29.351 1.00 94.88 343 VAL A N 1
ATOM 2582 C CA . VAL A 1 343 ? 12.240 -7.306 -29.868 1.00 94.88 343 VAL A CA 1
ATOM 2583 C C . VAL A 1 343 ? 12.020 -7.512 -31.363 1.00 94.88 343 VAL A C 1
ATOM 2585 O O . VAL A 1 343 ? 10.907 -7.418 -31.862 1.00 94.88 343 VAL A O 1
ATOM 2588 N N . ARG A 1 344 ? 13.088 -7.841 -32.098 1.00 91.56 344 ARG A N 1
ATOM 2589 C CA . ARG A 1 344 ? 13.001 -8.063 -33.555 1.00 91.56 344 ARG A CA 1
ATOM 2590 C C . ARG A 1 344 ? 12.414 -9.422 -33.917 1.00 91.56 344 ARG A C 1
ATOM 2592 O O . ARG A 1 344 ? 11.657 -9.531 -34.872 1.00 91.56 344 ARG A O 1
ATOM 2599 N N . THR A 1 345 ? 12.793 -10.455 -33.168 1.00 88.12 345 THR A N 1
ATOM 2600 C CA . THR A 1 345 ? 12.398 -11.837 -33.447 1.00 88.12 345 THR A CA 1
ATOM 2601 C C . THR A 1 345 ? 11.403 -12.297 -32.384 1.00 88.12 345 THR A C 1
ATOM 2603 O O . THR A 1 345 ? 11.773 -12.330 -31.203 1.00 88.12 345 THR A O 1
ATOM 2606 N N . PRO A 1 346 ? 10.172 -12.681 -32.763 1.00 87.12 346 PRO A N 1
ATOM 2607 C CA . PRO A 1 346 ? 9.220 -13.290 -31.839 1.00 87.12 346 PRO A CA 1
ATOM 2608 C C . PRO A 1 346 ? 9.838 -14.482 -31.097 1.00 87.12 346 PRO A C 1
ATOM 2610 O O . PRO A 1 346 ? 10.591 -15.258 -31.681 1.00 87.12 346 PRO A O 1
ATOM 2613 N N . GLY A 1 347 ? 9.551 -14.623 -29.803 1.00 83.88 347 GLY A N 1
ATOM 2614 C CA . GLY A 1 347 ? 10.043 -15.740 -28.983 1.00 83.88 347 GLY A CA 1
ATOM 2615 C C . GLY A 1 347 ? 11.504 -15.643 -28.522 1.00 83.88 347 GLY A C 1
ATOM 2616 O O . GLY A 1 347 ? 11.937 -16.474 -27.732 1.00 83.88 347 GLY A O 1
ATOM 2617 N N . SER A 1 348 ? 12.260 -14.620 -28.940 1.00 83.75 348 SER A N 1
ATOM 2618 C CA . SER A 1 348 ? 13.636 -14.386 -28.455 1.00 83.75 348 SER A CA 1
ATOM 2619 C C . SER A 1 348 ? 13.715 -13.938 -26.988 1.00 83.75 348 SER A C 1
ATOM 2621 O O . SER A 1 348 ? 14.772 -14.033 -26.367 1.00 83.75 348 SER A O 1
ATOM 2623 N N . LEU A 1 349 ? 12.599 -13.460 -26.435 1.00 87.62 349 LEU A N 1
ATOM 2624 C CA . LEU A 1 349 ? 12.421 -13.129 -25.027 1.00 87.62 349 LEU A CA 1
ATOM 2625 C C . LEU A 1 349 ? 11.012 -13.554 -24.613 1.00 87.62 349 LEU A C 1
ATOM 2627 O O . LEU A 1 349 ? 10.032 -13.149 -25.238 1.00 87.62 349 LEU A O 1
ATOM 2631 N N . SER A 1 350 ? 10.905 -14.382 -23.576 1.00 82.12 350 SER A N 1
ATOM 2632 C CA . SER A 1 350 ? 9.612 -14.805 -23.040 1.00 82.12 350 SER A CA 1
ATOM 2633 C C . SER A 1 350 ? 9.013 -13.702 -22.164 1.00 82.12 350 SER A C 1
ATOM 2635 O O . SER A 1 350 ? 9.676 -13.212 -21.241 1.00 82.12 350 SER A O 1
ATOM 2637 N N . SER A 1 351 ? 7.752 -13.342 -22.420 1.00 80.50 351 SER A N 1
ATOM 2638 C CA . SER A 1 351 ? 6.984 -12.506 -21.491 1.00 80.50 351 SER A CA 1
ATOM 2639 C C . SER A 1 351 ? 6.860 -13.210 -20.135 1.00 80.50 351 SER A C 1
ATOM 2641 O O . SER A 1 351 ? 6.843 -14.441 -20.056 1.00 80.50 351 SER A O 1
ATOM 2643 N N . ARG A 1 352 ? 6.860 -12.420 -19.063 1.00 83.06 352 ARG A N 1
ATOM 2644 C CA . ARG A 1 352 ? 6.774 -12.863 -17.666 1.00 83.06 352 ARG A CA 1
ATOM 2645 C C . ARG A 1 352 ? 6.170 -11.730 -16.822 1.00 83.06 352 ARG A C 1
ATOM 2647 O O . ARG A 1 352 ? 6.123 -10.607 -17.329 1.00 83.06 352 ARG A O 1
ATOM 2654 N N . PRO A 1 353 ? 5.716 -11.975 -15.578 1.00 79.81 353 PRO A N 1
ATOM 2655 C CA . PRO A 1 353 ? 5.158 -10.920 -14.731 1.00 79.81 353 PRO A CA 1
ATOM 2656 C C . PRO A 1 353 ? 6.077 -9.690 -14.677 1.00 79.81 353 PRO A C 1
ATOM 2658 O O . PRO A 1 353 ? 7.282 -9.828 -14.473 1.00 79.81 353 PRO A O 1
ATOM 2661 N N . GLY A 1 354 ? 5.516 -8.509 -14.949 1.00 82.62 354 GLY A N 1
ATOM 2662 C CA . GLY A 1 354 ? 6.251 -7.241 -15.033 1.00 82.62 354 GLY A CA 1
ATOM 2663 C C . GLY A 1 354 ? 6.948 -6.941 -16.373 1.00 82.62 354 GLY A C 1
ATOM 2664 O O . GLY A 1 354 ? 7.448 -5.832 -16.541 1.00 82.62 354 GLY A O 1
ATOM 2665 N N . LEU A 1 355 ? 6.961 -7.862 -17.348 1.00 91.00 355 LEU A N 1
ATOM 2666 C CA . LEU A 1 355 ? 7.599 -7.671 -18.659 1.00 91.00 355 LEU A CA 1
ATOM 2667 C C . LEU A 1 355 ? 6.652 -7.958 -19.832 1.00 91.00 355 LEU A C 1
ATOM 2669 O O . LEU A 1 355 ? 6.320 -9.111 -20.137 1.00 91.00 355 LEU A O 1
ATOM 2673 N N . THR A 1 356 ? 6.335 -6.902 -20.576 1.00 92.56 356 THR A N 1
ATOM 2674 C CA . THR A 1 356 ? 5.608 -6.978 -21.848 1.00 92.56 356 THR A CA 1
ATOM 2675 C C . THR A 1 356 ? 6.596 -7.012 -23.009 1.00 92.56 356 THR A C 1
ATOM 2677 O O . THR A 1 356 ? 7.591 -6.291 -23.009 1.00 92.56 356 THR A O 1
ATOM 2680 N N . VAL A 1 357 ? 6.342 -7.852 -24.012 1.00 93.06 357 VAL A N 1
ATOM 2681 C CA . VAL A 1 357 ? 7.225 -8.008 -25.176 1.00 93.06 357 VAL A CA 1
ATOM 2682 C C . VAL A 1 357 ? 6.464 -7.630 -26.440 1.00 93.06 357 VAL A C 1
ATOM 2684 O O . VAL A 1 357 ? 5.424 -8.213 -26.735 1.00 93.06 357 VAL A O 1
ATOM 2687 N N . VAL A 1 358 ? 7.000 -6.672 -27.194 1.00 95.06 358 VAL A N 1
ATOM 2688 C CA . VAL A 1 358 ? 6.426 -6.176 -28.450 1.00 95.06 358 VAL A CA 1
ATOM 2689 C C . VAL A 1 358 ? 7.378 -6.503 -29.588 1.00 95.06 358 VAL A C 1
ATOM 2691 O O . VAL A 1 358 ? 8.582 -6.273 -29.492 1.00 95.06 358 VAL A O 1
ATOM 2694 N N . THR A 1 359 ? 6.844 -7.068 -30.670 1.00 95.62 359 THR A N 1
ATOM 2695 C CA . THR A 1 359 ? 7.650 -7.390 -31.852 1.00 95.62 359 THR A CA 1
ATOM 2696 C C . THR A 1 359 ? 7.724 -6.185 -32.783 1.00 95.62 359 THR A C 1
ATOM 2698 O O . THR A 1 359 ? 6.693 -5.607 -33.112 1.00 95.62 359 THR A O 1
ATOM 2701 N N . GLY A 1 360 ? 8.927 -5.839 -33.239 1.00 95.19 360 GLY A N 1
ATOM 2702 C CA . GLY A 1 360 ? 9.152 -4.763 -34.201 1.00 95.19 360 GLY A CA 1
ATOM 2703 C C . GLY A 1 360 ? 10.622 -4.355 -34.304 1.00 95.19 360 GLY A C 1
ATOM 2704 O O . GLY A 1 360 ? 11.525 -5.040 -33.816 1.00 95.19 360 GLY A O 1
ATOM 2705 N N . SER A 1 361 ? 10.876 -3.227 -34.958 1.00 95.25 361 SER A N 1
ATOM 2706 C CA . SER A 1 361 ? 12.217 -2.717 -35.238 1.00 95.25 361 SER A CA 1
ATOM 2707 C C . SER A 1 361 ? 12.455 -1.345 -34.605 1.00 95.25 361 SER A C 1
ATOM 2709 O O . SER A 1 361 ? 11.634 -0.448 -34.783 1.00 95.25 361 SER A O 1
ATOM 2711 N N . PRO A 1 362 ? 13.614 -1.104 -33.959 1.00 95.19 362 PRO A N 1
ATOM 2712 C CA . PRO A 1 362 ? 13.970 0.233 -33.475 1.00 95.19 362 PRO A CA 1
ATOM 2713 C C . PRO A 1 362 ? 14.255 1.230 -34.618 1.00 95.19 362 PRO A C 1
ATOM 2715 O O . PRO A 1 362 ? 14.358 2.430 -34.388 1.00 95.19 362 PRO A O 1
ATOM 2718 N N . LEU A 1 363 ? 14.350 0.760 -35.868 1.00 96.31 363 LEU A N 1
ATOM 2719 C CA . LEU A 1 363 ? 14.405 1.626 -37.053 1.00 96.31 363 LEU A CA 1
ATOM 2720 C C . LEU A 1 363 ? 13.016 2.117 -37.503 1.00 96.31 363 LEU A C 1
ATOM 2722 O O . LEU A 1 363 ? 12.930 2.955 -38.396 1.00 96.31 363 LEU A O 1
ATOM 2726 N N . SER A 1 364 ? 11.936 1.596 -36.915 1.00 97.44 364 SER A N 1
ATOM 2727 C CA . SER A 1 364 ? 10.555 1.933 -37.258 1.00 97.44 364 SER A CA 1
ATOM 2728 C C . SER A 1 364 ? 9.921 2.763 -36.142 1.00 97.44 364 SER A C 1
ATOM 2730 O O . SER A 1 364 ? 9.660 2.262 -35.047 1.00 97.44 364 SER A O 1
ATOM 2732 N N . LYS A 1 365 ? 9.630 4.041 -36.415 1.00 97.44 365 LYS A N 1
ATOM 2733 C CA . LYS A 1 365 ? 8.951 4.924 -35.449 1.00 97.44 365 LYS A CA 1
ATOM 2734 C C . LYS A 1 365 ? 7.572 4.391 -35.049 1.00 97.44 365 LYS A C 1
ATOM 2736 O O . LYS A 1 365 ? 7.211 4.497 -33.881 1.00 97.44 365 LYS A O 1
ATOM 2741 N N . SER A 1 366 ? 6.835 3.771 -35.975 1.00 97.00 366 SER A N 1
ATOM 2742 C CA . SER A 1 366 ? 5.527 3.170 -35.679 1.00 97.00 366 SER A CA 1
ATOM 2743 C C . SER A 1 366 ? 5.635 1.993 -34.710 1.00 97.00 366 SER A C 1
ATOM 2745 O O . SER A 1 366 ? 4.777 1.823 -33.846 1.00 97.00 366 SER A O 1
ATOM 2747 N N . ASP A 1 367 ? 6.705 1.201 -34.799 1.00 96.88 367 ASP A N 1
ATOM 2748 C CA . ASP A 1 367 ? 6.917 0.057 -33.906 1.00 96.88 367 ASP A CA 1
ATOM 2749 C C . ASP A 1 367 ? 7.300 0.543 -32.501 1.00 96.88 367 ASP A C 1
ATOM 2751 O O . ASP A 1 367 ? 6.845 -0.009 -31.498 1.00 96.88 367 ASP A O 1
ATOM 2755 N N . ILE A 1 368 ? 8.083 1.625 -32.414 1.00 97.12 368 ILE A N 1
ATOM 2756 C CA . ILE A 1 368 ? 8.404 2.292 -31.145 1.00 97.12 368 ILE A CA 1
ATOM 2757 C C . ILE A 1 368 ? 7.134 2.884 -30.515 1.00 97.12 368 ILE A C 1
ATOM 2759 O O . ILE A 1 368 ? 6.903 2.696 -29.323 1.00 97.12 368 ILE A O 1
ATOM 2763 N N . GLN A 1 369 ? 6.273 3.534 -31.303 1.00 95.56 369 GLN A N 1
ATOM 2764 C CA . GLN A 1 369 ? 4.973 4.038 -30.837 1.00 95.56 369 GLN A CA 1
ATOM 2765 C C . GLN A 1 369 ? 4.062 2.904 -30.352 1.00 95.56 369 GLN A C 1
ATOM 2767 O O . GLN A 1 369 ? 3.430 3.024 -29.307 1.00 95.56 369 GLN A O 1
ATOM 2772 N N . THR A 1 370 ? 4.040 1.776 -31.064 1.00 93.81 370 THR A N 1
ATOM 2773 C CA . THR A 1 370 ? 3.290 0.579 -30.650 1.00 93.81 370 THR A CA 1
ATOM 2774 C C . THR A 1 370 ? 3.840 0.011 -29.342 1.00 93.81 370 THR A C 1
ATOM 2776 O O . THR A 1 370 ? 3.074 -0.394 -28.474 1.00 93.81 370 THR A O 1
ATOM 2779 N N . THR A 1 371 ? 5.164 0.033 -29.165 1.00 93.69 371 THR A N 1
ATOM 2780 C CA . THR A 1 371 ? 5.826 -0.382 -27.918 1.00 93.69 371 THR A CA 1
ATOM 2781 C C . THR A 1 371 ? 5.419 0.510 -26.755 1.00 93.69 371 THR A C 1
ATOM 2783 O O . THR A 1 371 ? 5.067 0.012 -25.691 1.00 93.69 371 THR A O 1
ATOM 2786 N N . LEU A 1 372 ? 5.410 1.824 -26.969 1.00 91.88 372 LEU A N 1
ATOM 2787 C CA . LEU A 1 372 ? 4.955 2.795 -25.981 1.00 91.88 372 LEU A CA 1
ATOM 2788 C C . LEU A 1 372 ? 3.475 2.589 -25.612 1.00 91.88 372 LEU A C 1
ATOM 2790 O O . LEU A 1 372 ? 3.115 2.669 -24.443 1.00 91.88 372 LEU A O 1
ATOM 2794 N N . ALA A 1 373 ? 2.628 2.277 -26.593 1.00 89.94 373 ALA A N 1
ATOM 2795 C CA . ALA A 1 373 ? 1.196 2.065 -26.396 1.00 89.94 373 ALA A CA 1
ATOM 2796 C C . ALA A 1 373 ? 0.832 0.687 -25.811 1.00 89.94 373 ALA A C 1
ATOM 2798 O O . ALA A 1 373 ? -0.321 0.472 -25.442 1.00 89.94 373 ALA A O 1
ATOM 2799 N N . ALA A 1 374 ? 1.778 -0.253 -25.719 1.00 86.94 374 ALA A N 1
ATOM 2800 C CA . ALA A 1 374 ? 1.514 -1.615 -25.250 1.00 86.94 374 ALA A CA 1
ATOM 2801 C C . ALA A 1 374 ? 1.207 -1.702 -23.744 1.00 86.94 374 ALA A C 1
ATOM 2803 O O . ALA A 1 374 ? 0.681 -2.716 -23.288 1.00 86.94 374 ALA A O 1
ATOM 2804 N N . ALA A 1 375 ? 1.503 -0.644 -22.986 1.00 80.06 375 ALA A N 1
ATOM 2805 C CA . ALA A 1 375 ? 1.142 -0.500 -21.580 1.00 80.06 375 ALA A CA 1
ATOM 2806 C C . ALA A 1 375 ? 0.392 0.832 -21.362 1.00 80.06 375 ALA A C 1
ATOM 2808 O O . ALA A 1 375 ? 0.930 1.749 -20.751 1.00 80.06 375 ALA A O 1
ATOM 2809 N N . PRO A 1 376 ? -0.857 0.974 -21.852 1.00 66.56 376 PRO A N 1
ATOM 2810 C CA . PRO A 1 376 ? -1.566 2.260 -21.875 1.00 66.56 376 PRO A CA 1
ATOM 2811 C C . PRO A 1 376 ? -1.865 2.821 -20.476 1.00 66.56 376 PRO A C 1
ATOM 2813 O O . PRO A 1 376 ? -2.099 4.017 -20.323 1.00 66.56 376 PRO A O 1
ATOM 2816 N N . SER A 1 377 ? -1.848 1.964 -19.456 1.00 65.56 377 SER A N 1
ATOM 2817 C CA . SER A 1 377 ? -2.049 2.334 -18.054 1.00 65.56 377 SER A CA 1
ATOM 2818 C C . SER A 1 377 ? -0.766 2.780 -17.344 1.00 65.56 377 SER A C 1
ATOM 2820 O O . SER A 1 377 ? -0.851 3.163 -16.182 1.00 65.56 377 SER A O 1
ATOM 2822 N N . LEU A 1 378 ? 0.407 2.717 -17.991 1.00 72.56 378 LEU A N 1
ATOM 2823 C CA . LEU A 1 378 ? 1.704 3.040 -17.391 1.00 72.56 378 LEU A CA 1
ATOM 2824 C C . LEU A 1 378 ? 2.475 4.030 -18.267 1.00 72.56 378 LEU A C 1
ATOM 2826 O O . LEU A 1 378 ? 2.820 3.729 -19.406 1.00 72.56 378 LEU A O 1
ATOM 2830 N N . THR A 1 379 ? 2.818 5.195 -17.715 1.00 80.12 379 THR A N 1
ATOM 2831 C CA . THR A 1 379 ? 3.736 6.125 -18.384 1.00 80.12 379 THR A CA 1
ATOM 2832 C C . THR A 1 379 ? 5.176 5.697 -18.103 1.00 80.12 379 THR A C 1
ATOM 2834 O O . THR A 1 379 ? 5.571 5.637 -16.936 1.00 80.12 379 THR A O 1
ATOM 2837 N N . PRO A 1 380 ? 5.989 5.416 -19.133 1.00 87.56 380 PRO A N 1
ATOM 2838 C CA . PRO A 1 380 ? 7.381 5.050 -18.932 1.00 87.56 380 PRO A CA 1
ATOM 2839 C C . PRO A 1 380 ? 8.183 6.194 -18.321 1.00 87.56 380 PRO A C 1
ATOM 2841 O O . PRO A 1 380 ? 8.166 7.324 -18.808 1.00 87.56 380 PRO A O 1
ATOM 2844 N N . SER A 1 381 ? 8.935 5.878 -17.277 1.00 88.44 381 SER A N 1
ATOM 2845 C CA . SER A 1 381 ? 9.792 6.816 -16.563 1.00 88.44 381 SER A CA 1
ATOM 2846 C C . SER A 1 381 ? 11.100 7.084 -17.306 1.00 88.44 381 SER A C 1
ATOM 2848 O O . SER A 1 381 ? 11.659 8.171 -17.197 1.00 88.44 381 SER A O 1
ATOM 2850 N N . ALA A 1 382 ? 11.604 6.092 -18.047 1.00 93.25 382 ALA A N 1
ATOM 2851 C CA . ALA A 1 382 ? 12.800 6.217 -18.873 1.00 93.25 382 ALA A CA 1
ATOM 2852 C C . ALA A 1 382 ? 12.851 5.147 -19.973 1.00 93.25 382 ALA A C 1
ATOM 2854 O O . ALA A 1 382 ? 12.261 4.070 -19.850 1.00 93.25 382 ALA A O 1
ATOM 2855 N N . ALA A 1 383 ? 13.635 5.414 -21.016 1.00 96.69 383 ALA A N 1
ATOM 2856 C CA . ALA A 1 383 ? 14.053 4.400 -21.978 1.00 96.69 383 ALA A CA 1
ATOM 2857 C C . ALA A 1 383 ? 15.485 3.928 -21.701 1.00 96.69 383 ALA A C 1
ATOM 2859 O O . ALA A 1 383 ? 16.377 4.734 -21.436 1.00 96.69 383 ALA A O 1
ATOM 2860 N N . ILE A 1 384 ? 15.720 2.621 -21.803 1.00 97.50 384 ILE A N 1
ATOM 2861 C CA . ILE A 1 384 ? 17.039 2.002 -21.679 1.00 97.50 384 ILE A CA 1
ATOM 2862 C C . ILE A 1 384 ? 17.388 1.324 -23.003 1.00 97.50 384 ILE A C 1
ATOM 2864 O O . ILE A 1 384 ? 16.719 0.395 -23.462 1.00 97.50 384 ILE A O 1
ATOM 2868 N N . VAL A 1 385 ? 18.472 1.787 -23.616 1.00 97.12 385 VAL A N 1
ATOM 2869 C CA . VAL A 1 385 ? 18.949 1.336 -24.921 1.00 97.12 385 VAL A CA 1
ATOM 2870 C C . VAL A 1 385 ? 20.238 0.546 -24.733 1.00 97.12 385 VAL A C 1
ATOM 2872 O O . VAL A 1 385 ? 21.302 1.099 -24.482 1.00 97.12 385 VAL A O 1
ATOM 2875 N N . THR A 1 386 ? 20.150 -0.771 -24.891 1.00 95.56 386 THR A N 1
ATOM 2876 C CA . THR A 1 386 ? 21.284 -1.715 -24.858 1.00 95.56 386 THR A CA 1
ATOM 2877 C C . THR A 1 386 ? 21.581 -2.309 -26.237 1.00 95.56 386 THR A C 1
ATOM 2879 O O . THR A 1 386 ? 22.152 -3.394 -26.359 1.00 95.56 386 THR A O 1
ATOM 2882 N N . LEU A 1 387 ? 21.174 -1.600 -27.296 1.00 93.25 387 LEU A N 1
ATOM 2883 C CA . LEU A 1 387 ? 21.416 -1.997 -28.678 1.00 93.25 387 LEU A CA 1
ATOM 2884 C C . LEU A 1 387 ? 22.918 -2.064 -28.973 1.00 93.25 387 LEU A C 1
ATOM 2886 O O . LEU A 1 387 ? 23.710 -1.257 -28.495 1.00 93.25 387 LEU A O 1
ATOM 2890 N N . ASN A 1 388 ? 23.293 -3.033 -29.801 1.00 88.94 388 ASN A N 1
ATOM 2891 C CA . ASN A 1 388 ? 24.628 -3.143 -30.362 1.00 88.94 388 ASN A CA 1
ATOM 2892 C C . ASN A 1 388 ? 24.509 -3.593 -31.818 1.00 88.94 388 ASN A C 1
ATOM 2894 O O . ASN A 1 388 ? 23.502 -4.184 -32.225 1.00 88.94 388 ASN A O 1
ATOM 2898 N N . THR A 1 389 ? 25.544 -3.324 -32.598 1.00 86.25 389 THR A N 1
ATOM 2899 C CA . THR A 1 389 ? 25.630 -3.852 -33.948 1.00 86.25 389 THR A CA 1
ATOM 2900 C C . THR A 1 389 ? 25.965 -5.344 -33.939 1.00 86.25 389 THR A C 1
ATOM 2902 O O . THR A 1 389 ? 26.697 -5.834 -33.076 1.00 86.25 389 THR A O 1
ATOM 2905 N N . VAL A 1 390 ? 25.390 -6.084 -34.885 1.00 83.31 390 VAL A N 1
ATOM 2906 C CA . VAL A 1 390 ? 25.551 -7.536 -34.986 1.00 83.31 390 VAL A CA 1
ATOM 2907 C C . VAL A 1 390 ? 26.568 -7.855 -36.074 1.00 83.31 390 VAL A C 1
ATOM 2909 O O . VAL A 1 390 ? 26.465 -7.361 -37.200 1.00 83.31 390 VAL A O 1
ATOM 2912 N N . ARG A 1 391 ? 27.527 -8.716 -35.733 1.00 85.88 391 ARG A N 1
ATOM 2913 C CA . ARG A 1 391 ? 28.455 -9.358 -36.668 1.00 85.88 391 ARG A CA 1
ATOM 2914 C C . ARG A 1 391 ? 28.054 -10.813 -36.882 1.00 85.88 391 ARG A C 1
ATOM 2916 O O . ARG A 1 391 ? 27.360 -11.390 -36.050 1.00 85.88 391 ARG A O 1
ATOM 2923 N N . GLU A 1 392 ? 28.516 -11.397 -37.982 1.00 82.81 392 GLU A N 1
ATOM 2924 C CA . GLU A 1 392 ? 28.276 -12.806 -38.326 1.00 82.81 392 GLU A CA 1
ATOM 2925 C C . GLU A 1 392 ? 28.787 -13.786 -37.255 1.00 82.81 392 GLU A C 1
ATOM 2927 O O . GLU A 1 392 ? 28.182 -14.828 -37.024 1.00 82.81 392 GLU A O 1
ATOM 2932 N N . SER A 1 393 ? 29.866 -13.430 -36.556 1.00 83.94 393 SER A N 1
ATOM 2933 C CA . SER A 1 393 ? 30.348 -14.136 -35.366 1.00 83.94 393 SER A CA 1
ATOM 2934 C C . SER A 1 393 ? 30.985 -13.157 -34.376 1.00 83.94 393 SER A C 1
ATOM 2936 O O . SER A 1 393 ? 31.191 -11.980 -34.691 1.00 83.94 393 SER A O 1
ATOM 2938 N N . ASP A 1 394 ? 31.339 -13.634 -33.179 1.00 79.38 394 ASP A N 1
ATOM 2939 C CA . ASP A 1 394 ? 32.048 -12.828 -32.174 1.00 79.38 394 ASP A CA 1
ATOM 2940 C C . ASP A 1 394 ? 33.463 -12.405 -32.625 1.00 79.38 394 ASP A C 1
ATOM 2942 O O . ASP A 1 394 ? 34.055 -11.513 -32.011 1.00 79.38 394 ASP A O 1
ATOM 2946 N N . SER A 1 395 ? 33.990 -12.973 -33.720 1.00 83.75 395 SER A N 1
ATOM 2947 C CA . SER A 1 395 ? 35.293 -12.592 -34.269 1.00 83.75 395 SER A CA 1
ATOM 2948 C C . SER A 1 395 ? 35.351 -11.089 -34.594 1.00 83.75 395 SER A C 1
ATOM 2950 O O . SER A 1 395 ? 34.436 -10.545 -35.224 1.00 83.75 395 SER A O 1
ATOM 2952 N N . PRO A 1 396 ? 36.442 -10.392 -34.225 1.00 81.50 396 PRO A N 1
ATOM 2953 C CA . PRO A 1 396 ? 36.622 -8.971 -34.523 1.00 81.50 396 PRO A CA 1
ATOM 2954 C C . PRO A 1 396 ? 36.757 -8.697 -36.031 1.00 81.50 396 PRO A C 1
ATOM 2956 O O . PRO A 1 396 ? 36.560 -7.566 -36.470 1.00 81.50 396 PRO A O 1
ATOM 2959 N N . PHE A 1 397 ? 37.052 -9.722 -36.834 1.00 85.69 397 PHE A N 1
ATOM 2960 C CA . PHE A 1 397 ? 37.167 -9.640 -38.293 1.00 85.69 397 PHE A CA 1
ATOM 2961 C C . PHE A 1 397 ? 35.901 -10.109 -39.027 1.00 85.69 397 PHE A C 1
ATOM 2963 O O . PHE A 1 397 ? 35.848 -10.041 -40.253 1.00 85.69 397 PHE A O 1
ATOM 2970 N N . ALA A 1 398 ? 34.880 -10.585 -38.306 1.00 85.81 398 ALA A N 1
ATOM 2971 C CA . ALA A 1 398 ? 33.639 -11.059 -38.913 1.00 85.81 398 ALA A CA 1
ATOM 2972 C C . ALA A 1 398 ? 32.907 -9.939 -39.659 1.00 85.81 398 ALA A C 1
ATOM 2974 O O . ALA A 1 398 ? 32.985 -8.764 -39.282 1.00 85.81 398 ALA A O 1
ATOM 2975 N N . LYS A 1 399 ? 32.178 -10.305 -40.717 1.00 85.44 399 LYS A N 1
ATOM 2976 C CA . LYS A 1 399 ? 31.391 -9.359 -41.508 1.00 85.44 399 LYS A CA 1
ATOM 2977 C C . LYS A 1 399 ? 30.300 -8.717 -40.645 1.00 85.44 399 LYS A C 1
ATOM 2979 O O . LYS A 1 399 ? 29.636 -9.387 -39.852 1.00 85.44 399 LYS A O 1
ATOM 2984 N N . GLN A 1 400 ? 30.106 -7.415 -40.832 1.00 85.44 400 GLN A N 1
ATOM 2985 C CA . GLN A 1 400 ? 29.018 -6.668 -40.212 1.00 85.44 400 GLN A CA 1
ATOM 2986 C C . GLN A 1 400 ? 27.678 -7.028 -40.869 1.00 85.44 400 GLN A C 1
ATOM 2988 O O . GLN A 1 400 ? 27.564 -6.996 -42.095 1.00 85.44 400 GLN A O 1
ATOM 2993 N N . LEU A 1 401 ? 26.673 -7.363 -40.056 1.00 87.69 401 LEU A N 1
ATOM 2994 C CA . LEU A 1 401 ? 25.316 -7.679 -40.519 1.00 87.69 401 LEU A CA 1
ATOM 2995 C C . LEU A 1 401 ? 24.338 -6.515 -40.323 1.00 87.69 401 LEU A C 1
ATOM 2997 O O . LEU A 1 401 ? 23.364 -6.403 -41.062 1.00 87.69 401 LEU A O 1
ATOM 3001 N N . SER A 1 402 ? 24.577 -5.654 -39.331 1.00 87.00 402 SER A N 1
ATOM 3002 C CA . SER A 1 402 ? 23.770 -4.447 -39.126 1.00 87.00 402 SER A CA 1
ATOM 3003 C C . SER A 1 402 ? 23.923 -3.457 -40.291 1.00 87.00 402 SER A C 1
ATOM 3005 O O . SER A 1 402 ? 25.033 -3.312 -40.811 1.00 87.00 402 SER A O 1
ATOM 3007 N N . PRO A 1 403 ? 22.847 -2.742 -40.677 1.00 89.94 403 PRO A N 1
ATOM 3008 C CA . PRO A 1 403 ? 22.949 -1.675 -41.667 1.00 89.94 403 PRO A CA 1
ATOM 3009 C C . PRO A 1 403 ? 23.858 -0.538 -41.163 1.00 89.94 403 PRO A C 1
ATOM 3011 O O . PRO A 1 403 ? 24.072 -0.413 -39.951 1.00 89.94 403 PRO A O 1
ATOM 3014 N N . PRO A 1 404 ? 24.396 0.303 -42.067 1.00 89.31 404 PRO A N 1
ATOM 3015 C CA . PRO A 1 404 ? 25.112 1.513 -41.676 1.00 89.31 404 PRO A CA 1
ATOM 3016 C C . PRO A 1 404 ? 24.245 2.392 -40.769 1.00 89.31 404 PRO A C 1
ATOM 3018 O O . PRO A 1 404 ? 23.038 2.471 -40.983 1.00 89.31 404 PRO A O 1
ATOM 3021 N N . ARG A 1 405 ? 24.864 3.051 -39.781 1.00 92.88 405 ARG A N 1
ATOM 3022 C CA . ARG A 1 405 ? 24.188 3.947 -38.822 1.00 92.88 405 ARG A CA 1
ATOM 3023 C C . ARG A 1 405 ? 23.037 3.309 -38.027 1.00 92.88 405 ARG A C 1
ATOM 3025 O O . ARG A 1 405 ? 22.156 4.009 -37.536 1.00 92.88 405 ARG A O 1
ATOM 3032 N N . PHE A 1 406 ? 23.023 1.982 -37.882 1.00 94.81 406 PHE A N 1
ATOM 3033 C CA . PHE A 1 406 ? 21.954 1.267 -37.185 1.00 94.81 406 PHE A CA 1
ATOM 3034 C C . PHE A 1 406 ? 21.678 1.824 -35.781 1.00 94.81 406 PHE A C 1
ATOM 3036 O O . PHE A 1 406 ? 20.514 1.994 -35.414 1.00 94.81 406 PHE A O 1
ATOM 3043 N N . LEU A 1 407 ? 22.723 2.082 -34.990 1.00 95.31 407 LEU A N 1
ATOM 3044 C CA . LEU A 1 407 ? 22.586 2.580 -33.623 1.00 95.31 407 LEU A CA 1
ATOM 3045 C C . LEU A 1 407 ? 22.163 4.047 -33.602 1.00 95.31 407 LEU A C 1
ATOM 3047 O O . LEU A 1 407 ? 21.246 4.384 -32.854 1.00 95.31 407 LEU A O 1
ATOM 3051 N N . ALA A 1 408 ? 22.797 4.891 -34.420 1.00 95.69 408 ALA A N 1
ATOM 3052 C CA . ALA A 1 408 ? 22.473 6.313 -34.517 1.00 95.69 408 ALA A CA 1
ATOM 3053 C C . ALA A 1 408 ? 21.015 6.534 -34.932 1.00 95.69 408 ALA A C 1
ATOM 3055 O O . ALA A 1 408 ? 20.263 7.201 -34.222 1.00 95.69 408 ALA A O 1
ATOM 3056 N N . ASP A 1 409 ? 20.581 5.883 -36.010 1.00 97.38 409 ASP A N 1
ATOM 3057 C CA . ASP A 1 409 ? 19.234 6.057 -36.550 1.00 97.38 409 ASP A CA 1
ATOM 3058 C C . ASP A 1 409 ? 18.174 5.458 -35.606 1.00 97.38 409 ASP A C 1
ATOM 3060 O O . ASP A 1 409 ? 17.114 6.050 -35.397 1.00 97.38 409 ASP A O 1
ATOM 3064 N N . SER A 1 410 ? 18.478 4.329 -34.947 1.00 97.38 410 SER A N 1
ATOM 3065 C CA . SER A 1 410 ? 17.617 3.779 -33.888 1.00 97.38 410 SER A CA 1
ATOM 3066 C C . SER A 1 410 ? 17.479 4.747 -32.711 1.00 97.38 410 SER A C 1
ATOM 3068 O O . SER A 1 410 ? 16.372 4.989 -32.236 1.00 97.38 410 SER A O 1
ATOM 3070 N N . CYS A 1 411 ? 18.591 5.314 -32.233 1.00 97.19 411 CYS A N 1
ATOM 3071 C CA . CYS A 1 411 ? 18.584 6.256 -31.117 1.00 97.19 411 CYS A CA 1
ATOM 3072 C C . CYS A 1 411 ? 17.811 7.531 -31.470 1.00 97.19 411 CYS A C 1
ATOM 3074 O O . CYS A 1 411 ? 17.010 7.990 -30.663 1.00 97.19 411 CYS A O 1
ATOM 3076 N N . ALA A 1 412 ? 18.001 8.069 -32.678 1.00 97.38 412 ALA A N 1
ATOM 3077 C CA . ALA A 1 412 ? 17.283 9.245 -33.157 1.00 97.38 412 ALA A CA 1
ATOM 3078 C C . ALA A 1 412 ? 15.766 9.004 -33.208 1.00 97.38 412 ALA A C 1
ATOM 3080 O O . ALA A 1 412 ? 14.999 9.815 -32.692 1.00 97.38 412 ALA A O 1
ATOM 3081 N N . ASN A 1 413 ? 15.332 7.859 -33.747 1.00 98.06 413 ASN A N 1
ATOM 3082 C CA . ASN A 1 413 ? 13.916 7.489 -33.783 1.00 98.06 413 ASN A CA 1
ATOM 3083 C C . ASN A 1 413 ? 13.313 7.352 -32.380 1.00 98.06 413 ASN A C 1
ATOM 3085 O O . ASN A 1 413 ? 12.203 7.827 -32.144 1.00 98.06 413 ASN A O 1
ATOM 3089 N N . ILE A 1 414 ? 14.037 6.715 -31.454 1.00 97.75 414 ILE A N 1
ATOM 3090 C CA . ILE A 1 414 ? 13.606 6.569 -30.059 1.00 97.75 414 ILE A CA 1
ATOM 3091 C C . ILE A 1 414 ? 13.468 7.948 -29.413 1.00 97.75 414 ILE A C 1
ATOM 3093 O O . ILE A 1 414 ? 12.415 8.243 -28.854 1.00 97.75 414 ILE A O 1
ATOM 3097 N N . CYS A 1 415 ? 14.484 8.808 -29.529 1.00 97.38 415 CYS A N 1
ATOM 3098 C CA . CYS A 1 415 ? 14.437 10.158 -28.974 1.00 97.38 415 CYS A CA 1
ATOM 3099 C C . CYS A 1 415 ? 13.253 10.955 -29.537 1.00 97.38 415 CYS A C 1
ATOM 3101 O O . CYS A 1 415 ? 12.506 11.568 -28.785 1.00 97.38 415 CYS A O 1
ATOM 3103 N N . GLU A 1 416 ? 13.022 10.910 -30.846 1.00 97.06 416 GLU A N 1
ATOM 3104 C CA . GLU A 1 416 ? 11.910 11.644 -31.442 1.00 97.06 416 GLU A CA 1
ATOM 3105 C C . GLU A 1 416 ? 10.553 11.157 -30.915 1.00 97.06 416 GLU A C 1
ATOM 3107 O O . GLU A 1 416 ? 9.718 11.972 -30.531 1.00 97.06 416 GLU A O 1
ATOM 3112 N N . VAL A 1 417 ? 10.324 9.841 -30.847 1.00 96.69 417 VAL A N 1
ATOM 3113 C CA . VAL A 1 417 ? 9.050 9.298 -30.344 1.00 96.69 417 VAL A CA 1
ATOM 3114 C C . VAL A 1 417 ? 8.845 9.620 -28.861 1.00 96.69 417 VAL A C 1
ATOM 3116 O O . VAL A 1 417 ? 7.736 9.983 -28.470 1.00 96.69 417 VAL A O 1
ATOM 3119 N N . LEU A 1 418 ? 9.897 9.530 -28.043 1.00 95.25 418 LEU A N 1
ATOM 3120 C CA . LEU A 1 418 ? 9.825 9.862 -26.619 1.00 95.25 418 LEU A CA 1
ATOM 3121 C C . LEU A 1 418 ? 9.562 11.358 -26.388 1.00 95.25 418 LEU A C 1
ATOM 3123 O O . LEU A 1 418 ? 8.738 11.692 -25.539 1.00 95.25 418 LEU A O 1
ATOM 3127 N N . GLU A 1 419 ? 10.172 12.250 -27.180 1.00 93.81 419 GLU A N 1
ATOM 3128 C CA . GLU A 1 419 ? 9.949 13.702 -27.072 1.00 93.81 419 GLU A CA 1
ATOM 3129 C C . GLU A 1 419 ? 8.483 14.049 -27.353 1.00 93.81 419 GLU A C 1
ATOM 3131 O O . GLU A 1 419 ? 7.859 14.773 -26.578 1.00 93.81 419 GLU A O 1
ATOM 3136 N N . HIS A 1 420 ? 7.895 13.467 -28.404 1.00 93.00 420 HIS A N 1
ATOM 3137 C CA . HIS A 1 420 ? 6.472 13.649 -28.715 1.00 93.00 420 HIS A CA 1
ATOM 3138 C C . HIS A 1 420 ? 5.546 13.091 -27.625 1.00 93.00 420 HIS A C 1
ATOM 3140 O O . HIS A 1 420 ? 4.436 13.591 -27.450 1.00 93.00 420 HIS A O 1
ATOM 3146 N N . ALA A 1 421 ? 5.996 12.076 -26.885 1.00 89.31 421 ALA A N 1
ATOM 3147 C CA . ALA A 1 421 ? 5.277 11.501 -25.754 1.00 89.31 421 ALA A CA 1
ATOM 3148 C C . ALA A 1 421 ? 5.509 12.243 -24.422 1.00 89.31 421 ALA A C 1
ATOM 3150 O O . ALA A 1 421 ? 4.926 11.865 -23.408 1.00 89.31 421 ALA A O 1
ATOM 3151 N N . GLY A 1 422 ? 6.356 13.280 -24.398 1.00 89.50 422 GLY A N 1
ATOM 3152 C CA . GLY A 1 422 ? 6.709 14.016 -23.180 1.00 89.50 422 GLY A CA 1
ATOM 3153 C C . GLY A 1 422 ? 7.653 13.265 -22.231 1.00 89.50 422 GLY A C 1
ATOM 3154 O O . GLY A 1 422 ? 7.750 13.627 -21.059 1.00 89.50 422 GLY A O 1
ATOM 3155 N N . ILE A 1 423 ? 8.348 12.231 -22.713 1.00 92.56 423 ILE A N 1
ATOM 3156 C CA . ILE A 1 423 ? 9.311 11.433 -21.945 1.00 92.56 423 ILE A CA 1
ATOM 3157 C C . ILE A 1 423 ? 10.718 11.891 -22.324 1.00 92.56 423 ILE A C 1
ATOM 3159 O O . ILE A 1 423 ? 11.114 11.795 -23.481 1.00 92.56 423 ILE A O 1
ATOM 3163 N N . TYR A 1 424 ? 11.492 12.367 -21.347 1.00 92.94 424 TYR A N 1
ATOM 3164 C CA . TYR A 1 424 ? 12.799 12.981 -21.618 1.00 92.94 424 TYR A CA 1
ATOM 3165 C C . TYR A 1 424 ? 13.996 12.165 -21.122 1.00 92.94 424 TYR A C 1
ATOM 3167 O O . TYR A 1 424 ? 15.121 12.434 -21.530 1.00 92.94 424 TYR A O 1
ATOM 3175 N N . ARG A 1 425 ? 13.790 11.170 -20.250 1.00 96.06 425 ARG A N 1
ATOM 3176 C CA . ARG A 1 425 ? 14.889 10.395 -19.660 1.00 96.06 425 ARG A CA 1
ATOM 3177 C C . ARG A 1 425 ? 15.285 9.221 -20.554 1.00 96.06 425 ARG A C 1
ATOM 3179 O O . ARG A 1 425 ? 14.474 8.328 -20.813 1.00 96.06 425 ARG A O 1
ATOM 3186 N N . ILE A 1 426 ? 16.556 9.167 -20.953 1.00 96.88 426 ILE A N 1
ATOM 3187 C CA . ILE A 1 426 ? 17.105 8.062 -21.750 1.00 96.88 426 ILE A CA 1
ATOM 3188 C C . ILE A 1 426 ? 18.491 7.629 -21.259 1.00 96.88 426 ILE A C 1
ATOM 3190 O O . ILE A 1 426 ? 19.382 8.438 -21.009 1.00 96.88 426 ILE A O 1
ATOM 3194 N N . VAL A 1 427 ? 18.703 6.321 -21.145 1.00 96.12 427 VAL A N 1
ATOM 3195 C CA . VAL A 1 427 ? 20.002 5.723 -20.816 1.00 96.12 427 VAL A CA 1
ATOM 3196 C C . VAL A 1 427 ? 20.451 4.876 -21.993 1.00 96.12 427 VAL A C 1
ATOM 3198 O O . VAL A 1 427 ? 19.750 3.952 -22.397 1.00 96.12 427 VAL A O 1
ATOM 3201 N N . VAL A 1 428 ? 21.622 5.172 -22.550 1.00 94.75 428 VAL A N 1
ATOM 3202 C CA . VAL A 1 428 ? 22.138 4.495 -23.743 1.00 94.75 428 VAL A CA 1
ATOM 3203 C C . VAL A 1 428 ? 23.478 3.843 -23.437 1.00 94.75 428 VAL A C 1
ATOM 3205 O O . VAL A 1 428 ? 24.416 4.472 -22.945 1.00 94.75 428 VAL A O 1
ATOM 3208 N N . MET A 1 429 ? 23.574 2.556 -23.749 1.00 90.81 429 MET A N 1
ATOM 3209 C CA . MET A 1 429 ? 24.820 1.809 -23.704 1.00 90.81 429 MET A CA 1
ATOM 3210 C C . MET A 1 429 ? 25.740 2.299 -24.825 1.00 90.81 429 MET A C 1
ATOM 3212 O O . MET A 1 429 ? 25.410 2.232 -26.008 1.00 90.81 429 MET A O 1
ATOM 3216 N N . SER A 1 430 ? 26.915 2.772 -24.437 1.00 85.88 430 SER A N 1
ATOM 3217 C CA . SER A 1 430 ? 28.006 3.157 -25.323 1.00 85.88 430 SER A CA 1
ATOM 3218 C C . SER A 1 430 ? 29.218 2.257 -25.056 1.00 85.88 430 SER A C 1
ATOM 3220 O O . SER A 1 430 ? 29.214 1.409 -24.159 1.00 85.88 430 SER A O 1
ATOM 3222 N N . THR A 1 431 ? 30.284 2.420 -25.827 1.00 81.50 431 THR A N 1
ATOM 3223 C CA . THR A 1 431 ? 31.507 1.621 -25.691 1.00 81.50 431 THR A CA 1
ATOM 3224 C C . THR A 1 431 ? 32.711 2.510 -25.410 1.00 81.50 431 THR A C 1
ATOM 3226 O O . THR A 1 431 ? 32.795 3.649 -25.872 1.00 81.50 431 THR A O 1
ATOM 3229 N N . ALA A 1 432 ? 33.667 1.985 -24.645 1.00 73.38 432 ALA A N 1
ATOM 3230 C CA . ALA A 1 432 ? 34.986 2.585 -24.523 1.00 73.38 432 ALA A CA 1
ATOM 3231 C C . ALA A 1 432 ? 35.663 2.637 -25.899 1.00 73.38 432 ALA A C 1
ATOM 3233 O O . ALA A 1 432 ? 35.526 1.713 -26.702 1.00 73.38 432 ALA A O 1
ATOM 3234 N N . GLY A 1 433 ? 36.374 3.731 -26.165 1.00 67.12 433 GLY A N 1
ATOM 3235 C CA . GLY A 1 433 ? 36.926 4.040 -27.484 1.00 67.12 433 GLY A CA 1
ATOM 3236 C C . GLY A 1 433 ? 36.069 4.967 -28.336 1.00 67.12 433 GLY A C 1
ATOM 3237 O O . GLY A 1 433 ? 36.385 5.187 -29.496 1.00 67.12 433 GLY A O 1
ATOM 3238 N N . VAL A 1 434 ? 35.022 5.552 -27.759 1.00 76.06 434 VAL A N 1
ATOM 3239 C CA . VAL A 1 434 ? 34.159 6.529 -28.427 1.00 76.06 434 VAL A CA 1
ATOM 3240 C C . VAL A 1 434 ? 34.280 7.904 -27.773 1.00 76.06 434 VAL A C 1
ATOM 3242 O O . VAL A 1 434 ? 34.325 8.022 -26.534 1.00 76.06 434 VAL A O 1
ATOM 3245 N N . GLY A 1 435 ? 34.342 8.937 -28.619 1.00 74.69 435 GLY A N 1
ATOM 3246 C CA . GLY A 1 435 ? 34.435 10.342 -28.220 1.00 74.69 435 GLY A CA 1
ATOM 3247 C C . GLY A 1 435 ? 35.625 10.586 -27.293 1.00 74.69 435 GLY A C 1
ATOM 3248 O O . GLY A 1 435 ? 36.737 10.120 -27.548 1.00 74.69 435 GLY A O 1
ATOM 3249 N N . ASP A 1 436 ? 35.356 11.217 -26.153 1.00 73.75 436 ASP A N 1
ATOM 3250 C CA . ASP A 1 436 ? 36.367 11.618 -25.160 1.00 73.75 436 ASP A CA 1
ATOM 3251 C C . ASP A 1 436 ? 37.139 10.446 -24.523 1.00 73.75 436 ASP A C 1
ATOM 3253 O O . ASP A 1 436 ? 38.132 10.653 -23.832 1.00 73.75 436 ASP A O 1
ATOM 3257 N N . SER A 1 437 ? 36.709 9.197 -24.748 1.00 74.25 437 SER A N 1
ATOM 3258 C CA . SER A 1 437 ? 37.414 8.008 -24.245 1.00 74.25 437 SER A CA 1
ATOM 3259 C C . SER A 1 437 ? 38.484 7.470 -25.201 1.00 74.25 437 SER A C 1
ATOM 3261 O O . SER A 1 437 ? 39.316 6.666 -24.783 1.00 74.25 437 SER A O 1
ATOM 3263 N N . TRP A 1 438 ? 38.505 7.918 -26.464 1.00 74.94 438 TRP A N 1
ATOM 3264 C CA . TRP A 1 438 ? 39.497 7.474 -27.447 1.00 74.94 438 TRP A CA 1
ATOM 3265 C C . TRP A 1 438 ? 40.940 7.833 -27.063 1.00 74.94 438 TRP A C 1
ATOM 3267 O O . TRP A 1 438 ? 41.794 6.947 -27.130 1.00 74.94 438 TRP A O 1
ATOM 3277 N N . PRO A 1 439 ? 41.262 9.063 -26.604 1.00 77.75 439 PRO A N 1
ATOM 3278 C CA . PRO A 1 439 ? 42.629 9.413 -26.214 1.00 77.75 439 PRO A CA 1
ATOM 3279 C C . PRO A 1 439 ? 43.201 8.500 -25.123 1.00 77.75 439 PRO A C 1
ATOM 3281 O O . PRO A 1 439 ? 44.378 8.152 -25.200 1.00 77.75 439 PRO A O 1
ATOM 3284 N N . ASN A 1 440 ? 42.352 8.027 -24.205 1.00 77.69 440 ASN A N 1
ATOM 3285 C CA . ASN A 1 440 ? 42.728 7.228 -23.033 1.00 77.69 440 ASN A CA 1
ATOM 3286 C C . ASN A 1 440 ? 42.992 5.744 -23.339 1.00 77.69 440 ASN A C 1
ATOM 3288 O O . ASN A 1 440 ? 43.384 4.993 -22.448 1.00 77.69 440 ASN A O 1
ATOM 3292 N N . LEU A 1 441 ? 42.792 5.301 -24.584 1.00 77.00 441 LEU A N 1
ATOM 3293 C CA . LEU A 1 441 ? 43.083 3.924 -24.974 1.00 77.00 441 LEU A CA 1
ATOM 3294 C C . LEU A 1 441 ? 44.584 3.689 -25.219 1.00 77.00 441 LEU A C 1
ATOM 3296 O O . LEU A 1 441 ? 45.232 4.515 -25.882 1.00 77.00 441 LEU A O 1
ATOM 3300 N N . PRO A 1 442 ? 45.122 2.524 -24.801 1.00 82.31 442 PRO A N 1
ATOM 3301 C CA . PRO A 1 442 ? 46.456 2.084 -25.191 1.00 82.31 442 PRO A CA 1
ATOM 3302 C C . PRO A 1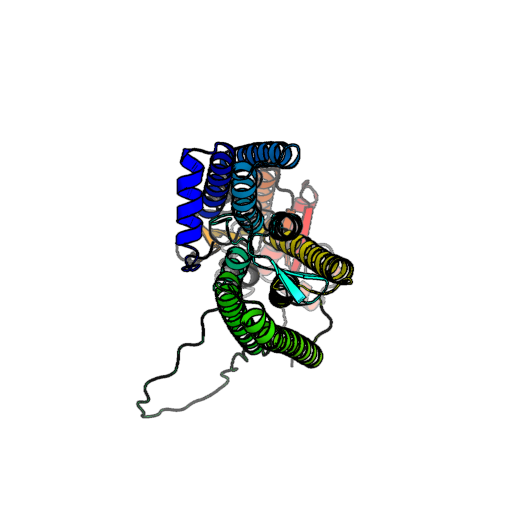 442 ? 46.616 2.058 -26.714 1.00 82.31 442 PRO A C 1
ATOM 3304 O O . PRO A 1 442 ? 45.682 1.732 -27.452 1.00 82.31 442 PRO A O 1
ATOM 3307 N N . TRP A 1 443 ? 47.817 2.376 -27.199 1.00 81.19 443 TRP A N 1
ATOM 3308 C CA . TRP A 1 443 ? 48.097 2.468 -28.636 1.00 81.19 443 TRP A CA 1
ATOM 3309 C C . TRP A 1 443 ? 47.820 1.151 -29.383 1.00 81.19 443 TRP A C 1
ATOM 3311 O O . TRP A 1 443 ? 47.269 1.180 -30.483 1.00 81.19 443 TRP A O 1
ATOM 3321 N N . LEU A 1 444 ? 48.121 0.002 -28.760 1.00 80.69 444 LEU A N 1
ATOM 3322 C CA . LEU A 1 444 ? 47.824 -1.327 -29.308 1.00 80.69 444 LEU A CA 1
ATOM 3323 C C . LEU A 1 444 ? 46.321 -1.542 -29.484 1.00 80.69 444 LEU A C 1
ATOM 3325 O O . LEU A 1 444 ? 45.885 -2.018 -30.529 1.00 80.69 444 LEU A O 1
ATOM 3329 N N . SER A 1 445 ? 45.521 -1.137 -28.497 1.00 79.44 445 SER A N 1
ATOM 3330 C CA . SER A 1 445 ? 44.063 -1.239 -28.556 1.00 79.44 445 SER A CA 1
ATOM 3331 C C . SER A 1 445 ? 43.493 -0.352 -29.664 1.00 79.44 445 SER A C 1
ATOM 3333 O O . SER A 1 445 ? 42.626 -0.797 -30.412 1.00 79.44 445 SER A O 1
ATOM 3335 N N . LYS A 1 446 ? 44.016 0.875 -29.823 1.00 80.38 446 LYS A N 1
ATOM 3336 C CA . LYS A 1 446 ? 43.642 1.785 -30.924 1.00 80.38 446 LYS A CA 1
ATOM 3337 C C . LYS A 1 446 ? 43.934 1.165 -32.289 1.00 80.38 446 LYS A C 1
ATOM 3339 O O . LYS A 1 446 ? 43.062 1.164 -33.153 1.00 80.38 446 LYS A O 1
ATOM 3344 N N . ALA A 1 447 ? 45.133 0.606 -32.468 1.00 80.88 447 ALA A N 1
ATOM 3345 C CA . ALA A 1 447 ? 45.518 -0.061 -33.707 1.00 80.88 447 ALA A CA 1
ATOM 3346 C C . ALA A 1 447 ? 44.612 -1.271 -33.988 1.00 80.88 447 ALA A C 1
ATOM 3348 O O . ALA A 1 447 ? 44.013 -1.355 -35.056 1.00 80.88 447 ALA A O 1
ATOM 3349 N N . PHE A 1 448 ? 44.428 -2.162 -33.012 1.00 84.62 448 PHE A N 1
ATOM 3350 C CA . PHE A 1 448 ? 43.550 -3.326 -33.143 1.00 84.62 448 PHE A CA 1
ATOM 3351 C C . PHE A 1 448 ? 42.120 -2.939 -33.550 1.00 84.62 448 PHE A C 1
ATOM 3353 O O . PHE A 1 448 ? 41.552 -3.518 -34.475 1.00 84.62 448 PHE A O 1
ATOM 3360 N N . MET A 1 449 ? 41.544 -1.925 -32.906 1.00 81.69 449 MET A N 1
ATOM 3361 C CA . MET A 1 449 ? 40.198 -1.449 -33.227 1.00 81.69 449 MET A CA 1
ATOM 3362 C C . MET A 1 449 ? 40.104 -0.819 -34.622 1.00 81.69 449 MET A C 1
ATOM 3364 O O . MET A 1 449 ? 39.102 -1.024 -35.301 1.00 81.69 449 MET A O 1
ATOM 3368 N N . ALA A 1 450 ? 41.143 -0.111 -35.077 1.00 79.69 450 ALA A N 1
ATOM 3369 C CA . ALA A 1 450 ? 41.181 0.499 -36.407 1.00 79.69 450 ALA A CA 1
ATOM 3370 C C . ALA A 1 450 ? 41.342 -0.530 -37.546 1.00 79.69 450 ALA A C 1
ATOM 3372 O O . ALA A 1 450 ? 40.784 -0.342 -38.629 1.00 79.69 450 ALA A O 1
ATOM 3373 N N . TYR A 1 451 ? 42.079 -1.620 -37.308 1.00 82.88 451 TYR A N 1
ATOM 3374 C CA . TYR A 1 451 ? 42.351 -2.664 -38.308 1.00 82.88 451 TYR A CA 1
ATOM 3375 C C . TYR A 1 451 ? 41.311 -3.799 -38.342 1.00 82.88 451 TYR A C 1
ATOM 3377 O O . TYR A 1 451 ? 41.373 -4.657 -39.221 1.00 82.88 451 TYR A O 1
ATOM 3385 N N . THR A 1 452 ? 40.347 -3.816 -37.421 1.00 87.00 452 THR A N 1
ATOM 3386 C CA . THR A 1 452 ? 39.284 -4.833 -37.344 1.00 87.00 452 THR A CA 1
ATOM 3387 C C . THR A 1 452 ? 37.927 -4.265 -37.774 1.00 87.00 452 THR A C 1
ATOM 3389 O O . THR A 1 452 ? 37.749 -3.054 -37.903 1.00 87.00 452 THR A O 1
ATOM 3392 N N . ASN A 1 453 ? 36.920 -5.127 -37.950 1.00 86.25 453 ASN A N 1
ATOM 3393 C CA . ASN A 1 453 ? 35.546 -4.698 -38.246 1.00 86.25 453 ASN A CA 1
ATOM 3394 C C . ASN A 1 453 ? 34.823 -4.111 -37.019 1.00 86.25 453 ASN A C 1
ATOM 3396 O O . ASN A 1 453 ? 33.677 -3.678 -37.125 1.00 86.25 453 ASN A O 1
ATOM 3400 N N . ILE A 1 454 ? 35.492 -4.033 -35.863 1.00 83.44 454 ILE A N 1
ATOM 3401 C CA . ILE A 1 454 ? 35.004 -3.306 -34.683 1.00 83.44 454 ILE A CA 1
ATOM 3402 C C . ILE A 1 454 ? 34.879 -1.803 -34.978 1.00 83.44 454 ILE A C 1
ATOM 3404 O O . ILE A 1 454 ? 33.991 -1.157 -34.420 1.00 83.44 454 ILE A O 1
ATOM 3408 N N . LYS A 1 455 ? 35.691 -1.259 -35.899 1.00 84.38 455 LYS A N 1
ATOM 3409 C CA . LYS A 1 455 ? 35.634 0.154 -36.305 1.00 84.38 455 LYS A CA 1
ATOM 3410 C C . LYS A 1 455 ? 34.229 0.625 -36.686 1.00 84.38 455 LYS A C 1
ATOM 3412 O O . LYS A 1 455 ? 33.844 1.715 -36.295 1.00 84.38 455 LYS A O 1
ATOM 3417 N N . TYR A 1 456 ? 33.428 -0.218 -37.341 1.00 86.25 456 TYR A N 1
ATOM 3418 C CA . TYR A 1 456 ? 32.069 0.145 -37.751 1.00 86.25 456 TYR A CA 1
ATOM 3419 C C . TYR A 1 456 ? 31.139 0.356 -36.553 1.00 86.25 456 TYR A C 1
ATOM 3421 O O . TYR A 1 456 ? 30.327 1.274 -36.548 1.00 86.25 456 TYR A O 1
ATOM 3429 N N . ALA A 1 457 ? 31.279 -0.469 -35.511 1.00 85.44 457 ALA A N 1
ATOM 3430 C CA . ALA A 1 457 ? 30.530 -0.291 -34.271 1.00 85.44 457 ALA A CA 1
ATOM 3431 C C . ALA A 1 457 ? 30.991 0.968 -33.517 1.00 85.44 457 ALA A C 1
ATOM 3433 O O . ALA A 1 457 ? 30.167 1.673 -32.944 1.00 85.44 457 ALA A O 1
ATOM 3434 N N . LEU A 1 458 ? 32.297 1.263 -33.531 1.00 86.31 458 LEU A N 1
ATOM 3435 C CA . LEU A 1 458 ? 32.858 2.470 -32.914 1.00 86.31 458 LEU A CA 1
ATOM 3436 C C . LEU A 1 458 ? 32.396 3.746 -33.619 1.00 86.31 458 LEU A C 1
ATOM 3438 O O . LEU A 1 458 ? 32.010 4.699 -32.948 1.00 86.31 458 LEU A O 1
ATOM 3442 N N . GLU A 1 459 ? 32.408 3.754 -34.951 1.00 88.94 459 GLU A N 1
ATOM 3443 C CA . GLU A 1 459 ? 31.907 4.860 -35.766 1.00 88.94 459 GLU A CA 1
ATOM 3444 C C . GLU A 1 459 ? 30.427 5.130 -35.466 1.00 88.94 459 GLU A C 1
ATOM 3446 O O . GLU A 1 459 ? 30.060 6.268 -35.180 1.00 88.94 459 GLU A O 1
ATOM 3451 N N . ASP A 1 460 ? 29.591 4.088 -35.437 1.00 92.00 460 ASP A N 1
ATOM 3452 C CA . ASP A 1 460 ? 28.154 4.213 -35.165 1.00 92.00 460 ASP A CA 1
ATOM 3453 C C . ASP A 1 460 ? 27.873 4.683 -33.723 1.00 92.00 460 ASP A C 1
ATOM 3455 O O . ASP A 1 460 ? 27.103 5.615 -33.502 1.00 92.00 460 ASP A O 1
ATOM 3459 N N . HIS A 1 461 ? 28.577 4.144 -32.719 1.00 90.44 461 HIS A N 1
ATOM 3460 C CA . HIS A 1 461 ? 28.497 4.677 -31.352 1.00 90.44 461 HIS A CA 1
ATOM 3461 C C . HIS A 1 461 ? 28.999 6.128 -31.247 1.00 90.44 461 HIS A C 1
ATOM 3463 O O . HIS A 1 461 ? 28.490 6.884 -30.419 1.00 90.44 461 HIS A O 1
ATOM 3469 N N . GLY A 1 462 ? 29.978 6.531 -32.063 1.00 90.38 462 GLY A N 1
ATOM 3470 C CA . GLY A 1 462 ? 30.443 7.917 -32.154 1.00 90.38 462 GLY A CA 1
ATOM 3471 C C . GLY A 1 462 ? 29.392 8.858 -32.725 1.00 90.38 462 GLY A C 1
ATOM 3472 O O . GLY A 1 462 ? 29.249 9.981 -32.239 1.00 90.38 462 GLY A O 1
ATOM 3473 N N . LEU A 1 463 ? 28.609 8.387 -33.694 1.00 93.94 463 LEU A N 1
ATOM 3474 C CA . LEU A 1 463 ? 27.444 9.115 -34.185 1.00 93.94 463 LEU A CA 1
ATOM 3475 C C . LEU A 1 463 ? 26.376 9.241 -33.096 1.00 93.94 463 LEU A C 1
ATOM 3477 O O . LEU A 1 463 ? 25.909 10.351 -32.869 1.00 93.94 463 LEU A O 1
ATOM 3481 N N . VAL A 1 464 ? 26.072 8.170 -32.353 1.00 93.69 464 VAL A N 1
ATOM 3482 C CA . VAL A 1 464 ? 25.147 8.232 -31.204 1.00 93.69 464 VAL A CA 1
ATOM 3483 C C . VAL A 1 464 ? 25.604 9.267 -30.170 1.00 93.69 464 VAL A C 1
ATOM 3485 O O . VAL A 1 464 ? 24.806 10.112 -29.778 1.00 93.69 464 VAL A O 1
ATOM 3488 N N . ASP A 1 465 ? 26.876 9.245 -29.749 1.00 92.31 465 ASP A N 1
ATOM 3489 C CA . ASP A 1 465 ? 27.427 10.196 -28.763 1.00 92.31 465 ASP A CA 1
ATOM 3490 C C . ASP A 1 465 ? 27.319 11.647 -29.252 1.00 92.31 465 ASP A C 1
ATOM 3492 O O . ASP A 1 465 ? 26.966 12.542 -28.487 1.00 92.31 465 ASP A O 1
ATOM 3496 N N . LYS A 1 466 ? 27.570 11.891 -30.543 1.00 92.94 466 LYS A N 1
ATOM 3497 C CA . LYS A 1 466 ? 27.450 13.226 -31.136 1.00 92.94 466 LYS A CA 1
ATOM 3498 C C . LYS A 1 466 ? 25.994 13.678 -31.256 1.00 92.94 466 LYS A C 1
ATOM 3500 O O . LYS A 1 466 ? 25.684 14.814 -30.913 1.00 92.94 466 LYS A O 1
ATOM 3505 N N . GLU A 1 467 ? 25.124 12.821 -31.776 1.00 95.00 467 GLU A N 1
ATOM 3506 C CA . GLU A 1 467 ? 23.748 13.170 -32.136 1.00 95.00 467 GLU A CA 1
ATOM 3507 C C . GLU A 1 467 ? 22.847 13.272 -30.902 1.00 95.00 467 GLU A C 1
ATOM 3509 O O . GLU A 1 467 ? 22.054 14.208 -30.818 1.00 95.00 467 GLU A O 1
ATOM 3514 N N . ILE A 1 468 ? 23.020 12.410 -29.891 1.00 93.94 468 ILE A N 1
ATOM 3515 C CA . ILE A 1 468 ? 22.205 12.457 -28.665 1.00 93.94 468 ILE 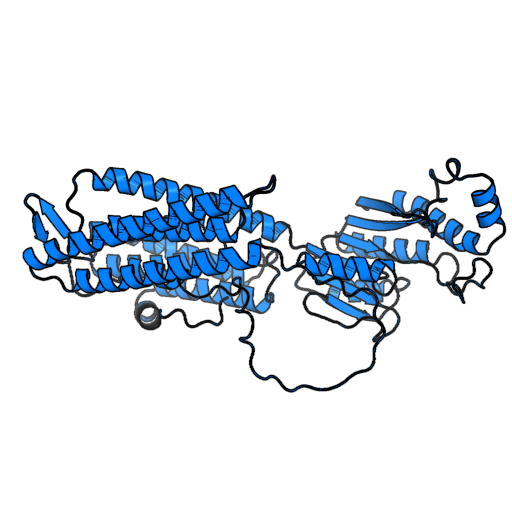A CA 1
ATOM 3516 C C . ILE A 1 468 ? 22.374 13.779 -27.905 1.00 93.94 468 ILE A C 1
ATOM 3518 O O . ILE A 1 468 ? 21.414 14.297 -27.340 1.00 93.94 468 ILE A O 1
ATOM 3522 N N . ARG A 1 469 ? 23.568 14.383 -27.963 1.00 92.81 469 ARG A N 1
ATOM 3523 C CA . ARG A 1 469 ? 23.881 15.679 -27.336 1.00 92.81 469 ARG A CA 1
ATOM 3524 C C . ARG A 1 469 ? 23.167 16.859 -27.985 1.00 92.81 469 ARG A C 1
ATOM 3526 O O . ARG A 1 469 ? 23.082 17.916 -27.371 1.00 92.81 469 ARG A O 1
ATOM 3533 N N . LEU A 1 470 ? 22.695 16.690 -29.218 1.00 94.06 470 LEU A N 1
ATOM 3534 C CA . LEU A 1 470 ? 21.923 17.699 -29.942 1.00 94.06 470 LEU A CA 1
ATOM 3535 C C . LEU A 1 470 ? 20.421 17.599 -29.640 1.00 94.06 470 LEU A C 1
ATOM 3537 O O . LEU A 1 470 ? 19.659 18.473 -30.047 1.00 94.06 470 LEU A O 1
ATOM 3541 N N . THR A 1 471 ? 19.987 16.542 -28.949 1.00 93.38 471 THR A N 1
ATOM 3542 C CA . THR A 1 471 ? 18.587 16.349 -28.556 1.00 93.38 471 THR A CA 1
ATOM 3543 C C . THR A 1 471 ? 18.268 17.074 -27.248 1.00 93.38 471 THR A C 1
ATOM 3545 O O . THR A 1 471 ? 19.164 17.440 -26.488 1.00 93.38 471 THR A O 1
ATOM 3548 N N . LYS A 1 472 ? 16.974 17.241 -26.950 1.00 91.69 472 LYS A N 1
ATOM 3549 C CA . LYS A 1 472 ? 16.501 17.777 -25.661 1.00 91.69 472 LYS A CA 1
ATOM 3550 C C . LYS A 1 472 ? 16.402 16.717 -24.559 1.00 91.69 472 LYS A C 1
ATOM 3552 O O . LYS A 1 472 ? 15.853 16.996 -23.496 1.00 91.69 472 LYS A O 1
ATOM 3557 N N . MET A 1 473 ? 16.867 15.498 -24.824 1.00 94.38 473 MET A N 1
ATOM 3558 C CA . MET A 1 473 ? 16.778 14.404 -23.867 1.00 94.38 473 MET A CA 1
ATOM 3559 C C . MET A 1 473 ? 17.688 14.640 -22.664 1.00 94.38 473 MET A C 1
ATOM 3561 O O . MET A 1 473 ? 18.818 15.103 -22.806 1.00 94.38 473 MET A O 1
ATOM 3565 N N . ASP A 1 474 ? 17.219 14.236 -21.490 1.00 94.81 474 ASP A N 1
ATOM 3566 C CA . ASP A 1 474 ? 18.064 13.992 -20.329 1.00 94.81 474 ASP A CA 1
ATOM 3567 C C . ASP A 1 474 ? 18.731 12.619 -20.492 1.00 94.81 474 ASP A C 1
ATOM 3569 O O . ASP A 1 474 ? 18.161 11.567 -20.175 1.00 94.81 474 ASP A O 1
ATOM 3573 N N . TRP A 1 475 ? 19.926 12.630 -21.081 1.00 95.69 475 TRP A N 1
ATOM 3574 C CA . TRP A 1 475 ? 20.629 11.425 -21.496 1.00 95.69 475 TRP A CA 1
ATOM 3575 C C . TRP A 1 475 ? 21.719 10.993 -20.511 1.00 95.69 475 TRP A C 1
ATOM 3577 O O . TRP A 1 475 ? 22.366 11.782 -19.825 1.00 95.69 475 TRP A O 1
ATOM 3587 N N . THR A 1 476 ? 21.989 9.690 -20.470 1.00 92.88 476 THR A N 1
ATOM 3588 C CA . THR A 1 476 ? 23.182 9.127 -19.825 1.00 92.88 476 THR A CA 1
ATOM 3589 C C . THR A 1 476 ? 23.821 8.089 -20.734 1.00 92.88 476 THR A C 1
ATOM 3591 O O . THR A 1 476 ? 23.163 7.146 -21.168 1.00 92.88 476 THR A O 1
ATOM 3594 N N . LEU A 1 477 ? 25.116 8.260 -21.014 1.00 89.62 477 LEU A N 1
ATOM 3595 C CA . LEU A 1 477 ? 25.903 7.333 -21.825 1.00 89.62 477 LEU A CA 1
ATOM 3596 C C . LEU A 1 477 ? 26.735 6.412 -20.929 1.00 89.62 477 LEU A C 1
ATOM 3598 O O . LEU A 1 477 ? 27.745 6.825 -20.359 1.00 89.62 477 LEU A O 1
ATOM 3602 N N . CYS A 1 478 ? 26.343 5.144 -20.838 1.00 87.06 478 CYS A N 1
ATOM 3603 C CA . CYS A 1 478 ? 27.079 4.133 -20.082 1.00 87.06 478 CYS A CA 1
ATOM 3604 C C . CYS A 1 478 ? 28.187 3.540 -20.957 1.00 87.06 478 CYS A C 1
ATOM 3606 O O . CYS A 1 478 ? 27.915 2.699 -21.809 1.00 87.06 478 CYS A O 1
ATOM 3608 N N . LYS A 1 479 ? 29.440 3.974 -20.776 1.00 81.38 479 LYS A N 1
ATOM 3609 C CA . LYS A 1 479 ? 30.578 3.481 -21.570 1.00 81.38 479 LYS A CA 1
ATOM 3610 C C . LYS A 1 479 ? 31.119 2.172 -20.995 1.00 81.38 479 LYS A C 1
ATOM 3612 O O . LYS A 1 479 ? 31.817 2.174 -19.984 1.00 81.38 479 LYS A O 1
ATOM 3617 N N . ARG A 1 480 ? 30.845 1.050 -21.664 1.00 73.12 480 ARG A N 1
ATOM 3618 C CA . ARG A 1 480 ? 31.410 -0.255 -21.296 1.00 73.12 480 ARG A CA 1
ATOM 3619 C C . ARG A 1 480 ? 32.877 -0.348 -21.722 1.00 73.12 480 ARG A C 1
ATOM 3621 O O . ARG A 1 480 ? 33.182 -0.203 -22.903 1.00 73.12 480 ARG A O 1
ATOM 3628 N N . TRP A 1 481 ? 33.773 -0.659 -20.790 1.00 64.19 481 TRP A N 1
ATOM 3629 C CA . TRP A 1 481 ? 35.121 -1.123 -21.126 1.00 64.19 481 TRP A CA 1
ATOM 3630 C C . TRP A 1 481 ? 35.056 -2.591 -21.545 1.00 64.19 481 TRP A C 1
ATOM 3632 O O . TRP A 1 481 ? 34.351 -3.392 -20.926 1.00 64.19 481 TRP A O 1
ATOM 3642 N N . ALA A 1 482 ? 35.746 -2.951 -22.628 1.00 54.66 482 ALA A N 1
ATOM 3643 C CA . ALA A 1 482 ? 35.912 -4.353 -22.974 1.00 54.66 482 ALA A CA 1
ATOM 3644 C C . ALA A 1 482 ? 36.661 -5.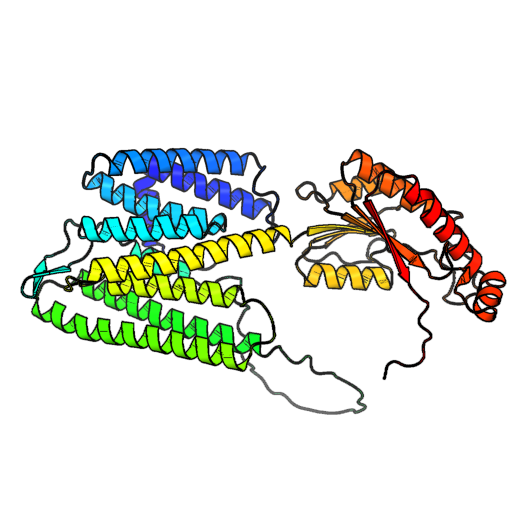021 -21.816 1.00 54.66 482 ALA A C 1
ATOM 3646 O O . ALA A 1 482 ? 37.829 -4.722 -21.587 1.00 54.66 482 ALA A O 1
ATOM 3647 N N . ALA A 1 483 ? 35.969 -5.874 -21.060 1.00 39.00 483 ALA A N 1
ATOM 3648 C CA . ALA A 1 483 ? 36.615 -6.742 -20.096 1.00 39.00 483 ALA A CA 1
ATOM 3649 C C . ALA A 1 483 ? 37.629 -7.590 -20.867 1.00 39.00 483 ALA A C 1
ATOM 3651 O O . ALA A 1 483 ? 37.252 -8.390 -21.727 1.00 39.00 483 ALA A O 1
ATOM 3652 N N . THR A 1 484 ? 38.913 -7.395 -20.583 1.00 30.36 484 THR A N 1
ATOM 3653 C CA . THR A 1 484 ? 39.881 -8.476 -20.708 1.00 30.36 484 THR A CA 1
ATOM 3654 C C . THR A 1 484 ? 39.301 -9.652 -19.936 1.00 30.36 484 THR A C 1
ATOM 3656 O O . THR A 1 484 ? 38.967 -9.527 -18.760 1.00 30.36 484 THR A O 1
ATOM 3659 N N . VAL A 1 485 ? 39.112 -10.781 -20.615 1.00 30.81 485 VAL A N 1
ATOM 3660 C CA . VAL A 1 485 ? 38.874 -12.067 -19.960 1.00 30.81 485 VAL A CA 1
ATOM 3661 C C . VAL A 1 485 ? 40.195 -12.459 -19.302 1.00 30.81 485 VAL A C 1
ATOM 3663 O O . VAL A 1 485 ? 40.936 -13.272 -19.834 1.00 30.81 485 VAL A O 1
ATOM 3666 N N . THR A 1 486 ? 40.527 -11.793 -18.201 1.00 26.72 486 THR A N 1
ATOM 3667 C CA . THR A 1 486 ? 41.610 -12.137 -17.284 1.00 26.72 486 THR A CA 1
ATOM 3668 C C . THR A 1 486 ? 41.386 -11.373 -15.979 1.00 26.72 486 THR A C 1
ATOM 3670 O O . THR A 1 486 ? 41.422 -10.147 -15.959 1.00 26.72 486 THR A O 1
ATOM 3673 N N . GLU A 1 487 ? 41.159 -12.152 -14.919 1.00 27.17 487 GLU A N 1
ATOM 3674 C CA . GLU A 1 487 ? 41.340 -11.810 -13.501 1.00 27.17 487 GLU A CA 1
ATOM 3675 C C . GLU A 1 487 ? 40.333 -10.840 -12.850 1.00 27.17 487 GLU A C 1
ATOM 3677 O O . GLU A 1 487 ? 40.550 -9.640 -12.721 1.00 27.17 487 GLU A O 1
ATOM 3682 N N . CYS A 1 488 ? 39.268 -11.422 -12.291 1.00 22.97 488 CYS A N 1
ATOM 3683 C CA . CYS A 1 488 ? 38.834 -11.069 -10.938 1.00 22.97 488 CYS A CA 1
ATOM 3684 C C . CYS A 1 488 ? 38.908 -12.340 -10.083 1.00 22.97 488 CYS A C 1
ATOM 3686 O O . CYS A 1 488 ? 38.031 -13.201 -10.171 1.00 22.97 488 CYS A O 1
ATOM 3688 N N . ALA A 1 489 ? 40.000 -12.451 -9.329 1.00 25.05 489 ALA A N 1
ATOM 3689 C CA . ALA A 1 489 ? 40.104 -13.202 -8.085 1.00 25.05 489 ALA A CA 1
ATOM 3690 C C . ALA A 1 489 ? 40.231 -12.180 -6.951 1.00 25.05 489 ALA A C 1
ATOM 3692 O O . ALA A 1 489 ? 40.830 -11.110 -7.221 1.00 25.05 489 ALA A O 1
#

InterPro domains:
  IPR016040 NAD(P)-binding domain [PF13460] (319-477)
  IPR036291 NAD(P)-binding domain superfamily [SSF51735] (311-462)
  IPR051606 Polyketide Oxidoreductase-like [PTHR43355] (313-477)

Nearest PDB structures (foldseek):
  8r2j-assembly1_A  TM=7.827E-01  e=6.295E-05  Streptomyces swartbergensis
  8r2j-assembly2_B  TM=7.832E-01  e=6.593E-05  Streptomyces swartbergensis
  4e5y-assembly1_A  TM=6.317E-01  e=6.470E-03  Homo sapiens
  4e5y-assembly1_B  TM=5.800E-01  e=1.967E-02  Homo sapiens
  8ia9-assembly1_A-2  TM=4.861E-01  e=3.476E-01  Saccharopolyspora spinosa

Foldseek 3Di:
DAVFDLVCVVLVVVLVVVLVPDVLSVLLVLLLVLLVVLVVVLDDFAPDLSCDDPSNVSSVVSLVSSVVVLVVCVVPPDPVSLLSNLSSLLSQLSNCVSVLQLLVNLVSLLVSLVSCLVQQVFWAAEPPLDIDGRHDDDRDPSLLSLLSNLLTDHPVLDDPDPDDDDDDDDDDDDDDDDDPDPPDDPVNPPLVVLSVLLSVLSVLLSVLVVQRRPDDDSVSLVVSVVVLVVSLVSLVVSVVVLVVVCVVRDDPDDDDLSSLSSVLSSLSSVLSSLSGRDHDPCSVVVNVVSSVVNSVSSNVSSVVVVVLSVVAFEEEEECCLDPVNVVVVVVNVVSSHAYEYEDQDPPSDDDDVRYHYFHDALLDLVSLVVSCCVCVSHHHQEYEHPDFWDFPDPDQAGHTPADQLRLLSSLVSNLVSCVVVVHAHYEHEAEQCEDPRVVVDDPVVNVSCVPTNVVRRRVSSNSNVVVVVVGSHPYHYHYDYPDDPDDDD

Solvent-accessible surface area (backbone atoms only — not comparable to full-atom values): 27510 Å² total; per-residue (Å²): 137,53,98,57,88,49,86,48,64,67,62,52,49,50,50,57,59,45,28,77,79,34,69,39,44,33,24,35,52,50,12,43,48,28,43,46,52,46,48,66,75,54,44,99,81,59,62,78,54,61,80,79,38,77,47,27,55,51,12,51,53,25,38,53,54,18,51,56,50,44,56,56,29,74,76,59,77,41,78,70,40,52,38,51,44,37,51,40,29,56,43,47,35,53,38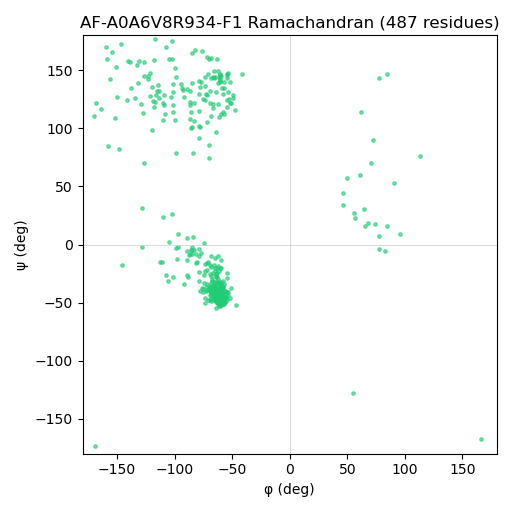,24,59,77,67,51,35,35,37,63,22,39,51,34,50,54,51,40,55,46,49,37,57,79,56,24,59,46,37,34,36,43,83,92,70,38,62,42,72,44,55,69,89,78,54,70,63,55,65,59,52,54,50,35,65,69,56,35,75,50,73,87,56,74,80,78,79,78,80,86,82,82,91,80,88,87,83,90,88,88,84,88,85,81,84,77,76,81,78,75,62,75,72,69,66,54,59,59,52,58,50,51,53,52,35,55,52,50,52,53,48,49,52,50,51,56,52,51,68,70,54,88,46,50,70,62,49,56,59,47,50,57,56,50,50,53,54,52,52,50,53,52,49,52,52,54,54,52,53,51,56,48,68,76,69,64,68,102,68,82,81,57,70,72,55,56,50,50,52,43,51,50,41,52,52,50,54,51,57,63,65,50,66,39,71,59,92,61,47,66,60,53,49,53,52,48,52,49,54,39,38,55,49,19,41,52,49,22,53,51,48,52,50,52,37,71,62,50,44,34,31,38,31,35,28,40,75,38,84,67,17,43,51,53,53,52,56,40,45,74,69,54,22,32,35,36,30,47,32,74,55,82,79,68,61,79,68,49,93,54,37,46,69,36,73,37,45,63,80,34,60,68,39,49,52,50,41,61,56,73,42,80,83,55,78,56,65,33,38,39,36,44,60,74,79,46,48,79,44,92,54,55,74,35,58,74,68,52,63,88,50,52,59,27,52,22,50,51,39,48,52,53,56,29,53,78,71,73,40,46,39,37,39,36,54,40,50,61,59,33,69,90,41,37,82,78,48,56,70,67,57,52,49,53,38,68,77,29,52,48,38,60,52,41,52,23,47,36,45,33,62,58,52,56,72,76,47,90,52,54,68,44,76,48,62,45,68,83,76,68,96,68,86,89,129

pLDDT: mean 80.71, std 19.89, range [22.09, 98.06]

Mean predicted aligned error: 15.16 Å